Protein AF-A0A917ZXN6-F1 (afdb_monomer_lite)

Sequence (590 aa):
MTPKCTGSELPELWRAVEDRAVSWLAAHHGRFDPDAADETGVLFARKALVEVALLVGLRARLDPAPFDPHYQQLFDRMAAVASRASYRELVGRDERALLLYAGTHAALRLCGHADREFQHLLEQSVAGRYAACFERIPYRQLDLLHTLELAGVEHDMPGVEDVLPFTLLCADPSVLKLGDRDIYAITHTLFYATDFGLRLPRWPIGFDLSRATELLEALCLLCRRRGNADLVAELICSLLCLGIRDSAEAERAWAFLADVQEPDGRVAGPDGIVHPGLEGSGEDHRSWATAYHTTIVAALAALLARSRAVIRRPRPEPPAALDRAELESALCRATVWLVESAAVCPLDEAIPSVAAAVRGARAVGEPELAHPAVTSLVGRVGAASEQALWGSHGADVVFECAHGVTASGLSCPSLDRFLTDTADALAGVTVVPAAAAAGVGHLMRLGRLAPHTADSLLASADPAELRARSRPSAVVARDLAQYAGDEPSRIDSDDPGWYPVAERLAAALPDACRNYRLEEVAVLLGGLALLGWADHRVTRDGLEFLLRQQSPAGSFGFTARDDPQERASAQRRWTQSCVVALSHLVTVTG

InterPro domains:
  IPR008930 Terpenoid cyclases/protein prenyltransferase alpha-alpha toroid [SSF48239] (224-559)
  IPR054190 Domain of unknown function DUF6895 [PF21836] (19-302)

pLDDT: mean 93.62, std 8.25, range [36.66, 98.88]

Foldseek 3Di:
DQDQQDPVCVLVLLVVLQVLLLLLCLVVLVQLQLVPDDPVCNVVSLVLLLLLLLLLLVLVQQDVDDDDPSSVSNVVSLVVNLPDPVLLVCLQVPLVCVLSLLSSQLSCVSNVNHDPSSLVSSLVSQVVCPNVVDDDQLLVVLSVQLSCVSSVHDHPHDDLVVRLCRQPLVVLDALLPDDPVNLVSLLSNLCSQLVLQLHDHPRDPPDDLQSSLLSLLLNLLLCVVQVALQSNLSSLSSCLSSQHDPDPSNSVSSSSQSVQQDPSSWRFGHPPPQPVPCVVPDPVVSRCSRTSNSSSSSSSSSSSNPGPSRHHDYNDDHPDFDDLVLLLVLLLLLLLLLLVLLLPDDLLLNLLSLLLSCLSCVLSPRNVSSQSSLVSNLVVLVVDDDDVRLVVDDLSSLLSSVVSCVVNVHDRVNSVVNLLVVQVVLQPDQEDELLCLLSLVSSVVVVSHPPVSSVRHNVRHDCVVLLDPPDQLLVSLNSLCSNCPLNLVVAPLPPPSCVVSLSRLLNCQSVCLVVVVLLSLLSSLLSNLSSVNSRRSSSVSSVVSFSVQADPSSFGHDDPDPDPVVVSSVSSSSSSSNSSSSSSSSSSVD

Secondary structure (DSSP, 8-state):
------TTTHHHHHHHHHHHHHHHHHHTGGGG-GGGS-TTTHHHHHHHHHHHHHHHHHHHHH--SPPPHHHHHHHHHHHHHHT-HHHHHHHHH-GGGHHHHHHHHHHHHHTT---HHHHHHHHHHHHT-GGGGS---HHHHHHHHHHHHHHT----SPPHHHHGGGSTGGG---TTT--HHHHHHHHHHHHHHTTTTTS---PPTT--HHHHHHHHHHHHHHHHHTT-HHHHHHHHHHHHHTT----HHHHHHHHHHHHHB-TTS-BPPPTT---TT-TT--HHHHHHHTTHHHHHHHHHHHHHHH-SSS---PPPPPPPPP-HHHHHHHHHHHHHHHHHHHHHS-HHHHHHHHHHHHHHHHHTT-GGGGHHHHHHHHHHHTTS--STTGGGS-HHHHHHHHHHHHHTT---HHHHHHHHHHHHHHTT-S---GGGHHHHHHHHHTTSS-HHHHHHHHHH--THHHH-TTS-HHHHHHHHHHHHTT-GGGS-TT-TTTHHHHHHHHHHHHHHHHTT-HHHHHHHHHHHHHTT-TTSHHHHHHHHHHHTTB-TTS-B-----SSHHHHHHHHHHHHHHHHHHHHHHHHH--

Structure (mmCIF, N/CA/C/O backbone):
data_AF-A0A917ZXN6-F1
#
_entry.id   AF-A0A917ZXN6-F1
#
loop_
_atom_site.group_PDB
_atom_site.id
_atom_site.type_symbol
_atom_site.label_atom_id
_atom_site.label_alt_id
_atom_site.label_comp_id
_atom_site.label_asym_id
_atom_site.label_entity_id
_atom_site.label_seq_id
_atom_site.pdbx_PDB_ins_code
_atom_site.Cartn_x
_atom_site.Cartn_y
_atom_site.Cartn_z
_atom_site.occupancy
_atom_site.B_iso_or_equiv
_atom_site.auth_seq_id
_atom_site.auth_comp_id
_atom_site.auth_asym_id
_atom_site.auth_atom_id
_atom_site.pdbx_PDB_model_num
ATOM 1 N N . MET A 1 1 ? -13.325 -15.684 -7.336 1.00 36.66 1 MET A N 1
ATOM 2 C CA . MET A 1 1 ? -12.310 -16.730 -7.124 1.00 36.66 1 MET A CA 1
ATOM 3 C C . MET A 1 1 ? -11.325 -16.618 -8.261 1.00 36.66 1 MET A C 1
ATOM 5 O O . MET A 1 1 ? -11.710 -16.900 -9.384 1.00 36.66 1 MET A O 1
ATOM 9 N N . THR A 1 2 ? -10.116 -16.133 -8.006 1.00 40.81 2 THR A N 1
ATOM 10 C CA . THR A 1 2 ? -9.016 -16.285 -8.962 1.00 40.81 2 THR A CA 1
ATOM 11 C C . THR A 1 2 ? -8.446 -17.685 -8.722 1.00 40.81 2 THR A C 1
ATOM 13 O O . THR A 1 2 ? -8.095 -17.978 -7.576 1.00 40.81 2 THR A O 1
ATOM 16 N N . PRO A 1 3 ? -8.450 -18.593 -9.711 1.00 46.50 3 PRO A N 1
ATOM 17 C CA . PRO A 1 3 ? -7.843 -19.908 -9.539 1.00 46.50 3 PRO A CA 1
ATOM 18 C C . PRO A 1 3 ? -6.365 -19.728 -9.170 1.00 46.50 3 PRO A C 1
ATOM 20 O O . PRO A 1 3 ? -5.684 -18.881 -9.746 1.00 46.50 3 PRO A O 1
ATOM 23 N N . LYS A 1 4 ? -5.873 -20.483 -8.179 1.00 50.50 4 LYS A N 1
ATOM 24 C CA . LYS A 1 4 ? -4.430 -20.570 -7.931 1.00 50.50 4 LYS A CA 1
ATOM 25 C C . LYS A 1 4 ? -3.815 -21.195 -9.181 1.00 50.50 4 LYS A C 1
ATOM 27 O O . LYS A 1 4 ? -4.093 -22.364 -9.440 1.00 50.50 4 LYS A O 1
ATOM 32 N N . CYS A 1 5 ? -3.022 -20.434 -9.935 1.00 53.28 5 CYS A N 1
ATOM 33 C CA . CYS A 1 5 ? -2.187 -21.017 -10.977 1.00 53.28 5 CYS A CA 1
ATOM 34 C C . CYS A 1 5 ? -1.292 -22.058 -10.306 1.00 53.28 5 CYS A C 1
ATOM 36 O O . CYS A 1 5 ? -0.569 -21.757 -9.355 1.00 53.28 5 CYS A O 1
ATOM 38 N N . THR A 1 6 ? -1.379 -23.302 -10.750 1.00 56.84 6 THR A N 1
ATOM 39 C CA . THR A 1 6 ? -0.472 -24.350 -10.287 1.00 56.84 6 THR A CA 1
ATOM 40 C C . THR A 1 6 ? 0.948 -24.015 -10.759 1.00 56.84 6 THR A C 1
ATOM 42 O O . THR A 1 6 ? 1.130 -23.352 -11.779 1.00 56.84 6 THR A O 1
ATOM 45 N N . GLY A 1 7 ? 1.989 -24.447 -10.036 1.00 61.59 7 GLY A N 1
ATOM 46 C CA . GLY A 1 7 ? 3.380 -24.071 -10.349 1.00 61.59 7 GLY A CA 1
ATOM 47 C C . GLY A 1 7 ? 3.852 -24.417 -11.775 1.00 61.59 7 GLY A C 1
ATOM 48 O O . GLY A 1 7 ? 4.840 -23.855 -12.242 1.00 61.59 7 GLY A O 1
ATOM 49 N N . SER A 1 8 ? 3.145 -25.303 -12.486 1.00 68.56 8 SER A N 1
ATOM 50 C CA . SER A 1 8 ? 3.367 -25.613 -13.904 1.00 68.56 8 SER A CA 1
ATOM 51 C C . SER A 1 8 ? 2.747 -24.612 -14.887 1.00 68.56 8 SER A C 1
ATOM 53 O O . SER A 1 8 ? 3.231 -24.519 -16.008 1.00 68.56 8 SER A O 1
ATOM 55 N N . GLU A 1 9 ? 1.720 -23.854 -14.492 1.00 79.06 9 GLU A N 1
ATOM 56 C CA . GLU A 1 9 ? 0.994 -22.910 -15.363 1.00 79.06 9 GLU A CA 1
ATOM 57 C C . GLU A 1 9 ? 1.672 -21.531 -15.428 1.00 79.06 9 GLU A C 1
ATOM 59 O O . GLU A 1 9 ? 1.557 -20.821 -16.426 1.00 79.06 9 GLU A O 1
ATOM 64 N N . LEU A 1 10 ? 2.434 -21.148 -14.395 1.00 82.62 10 LEU A N 1
ATOM 65 C CA . LEU A 1 10 ? 3.112 -19.845 -14.342 1.00 82.62 10 LEU A CA 1
ATOM 66 C C . LEU A 1 10 ? 4.116 -19.619 -15.492 1.00 82.62 10 LEU A C 1
ATOM 68 O O . LEU A 1 10 ? 4.070 -18.552 -16.105 1.00 82.62 10 LEU A O 1
ATOM 72 N N . PRO A 1 11 ? 4.992 -20.579 -15.859 1.00 87.81 11 PRO A N 1
ATOM 73 C CA . PRO A 1 11 ? 5.899 -20.393 -16.992 1.00 87.81 11 PRO A CA 1
ATOM 74 C C . PRO A 1 11 ? 5.188 -20.202 -18.337 1.00 87.81 11 PRO A C 1
ATOM 76 O O . PRO A 1 11 ? 5.714 -19.501 -19.202 1.00 87.81 11 PRO A O 1
ATOM 79 N N . GLU A 1 12 ? 4.024 -20.829 -18.527 1.00 90.12 12 GLU A N 1
ATOM 80 C CA . GLU A 1 12 ? 3.205 -20.660 -19.733 1.00 90.12 12 GLU A CA 1
ATOM 81 C C . GLU A 1 12 ? 2.537 -19.282 -19.747 1.00 90.12 12 GLU A C 1
ATOM 83 O O . GLU A 1 12 ? 2.554 -18.602 -20.772 1.00 90.12 12 GLU A O 1
ATOM 88 N N . LEU A 1 13 ? 2.047 -18.830 -18.588 1.00 93.62 13 LEU A N 1
ATOM 89 C CA . LEU A 1 13 ? 1.462 -17.504 -18.409 1.00 93.62 13 LEU A CA 1
ATOM 90 C C . LEU A 1 13 ? 2.448 -16.384 -18.768 1.00 93.62 13 LEU A C 1
ATOM 92 O O . LEU A 1 13 ? 2.098 -15.488 -19.531 1.00 93.62 13 LEU A O 1
ATOM 96 N N . TRP A 1 14 ? 3.684 -16.441 -18.256 1.00 93.88 14 TRP A N 1
ATOM 97 C CA . TRP A 1 14 ? 4.694 -15.409 -18.526 1.00 93.88 14 TRP A CA 1
ATOM 98 C C . TRP A 1 14 ? 5.014 -15.316 -20.016 1.00 93.88 14 TRP A C 1
ATOM 100 O O . TRP A 1 14 ? 5.036 -14.222 -20.570 1.00 93.88 14 TRP A O 1
ATOM 110 N N . ARG A 1 15 ? 5.202 -16.466 -20.677 1.00 94.69 15 ARG A N 1
ATOM 111 C CA . ARG A 1 15 ? 5.460 -16.516 -22.123 1.00 94.69 15 ARG A CA 1
ATOM 112 C C . ARG A 1 15 ? 4.299 -15.937 -22.919 1.00 94.69 15 ARG A C 1
ATOM 114 O O . ARG A 1 15 ? 4.527 -15.123 -23.799 1.00 94.69 15 ARG A O 1
ATOM 121 N N . ALA A 1 16 ? 3.061 -16.292 -22.573 1.00 96.38 16 ALA A N 1
ATOM 122 C CA . ALA A 1 16 ? 1.887 -15.751 -23.249 1.00 96.38 16 ALA A CA 1
ATOM 123 C C . ALA A 1 16 ? 1.776 -14.223 -23.099 1.00 96.38 16 ALA A C 1
ATOM 125 O O . ALA A 1 16 ? 1.405 -13.543 -24.056 1.00 96.38 16 ALA A O 1
ATOM 126 N N . VAL A 1 17 ? 2.110 -13.678 -21.922 1.00 97.50 17 VAL A N 1
ATOM 127 C CA . VAL A 1 17 ? 2.147 -12.224 -21.702 1.00 97.50 17 VAL A CA 1
ATOM 128 C C . VAL A 1 17 ? 3.228 -11.565 -22.561 1.00 97.50 17 VAL A C 1
ATOM 130 O O . VAL A 1 17 ? 2.926 -10.582 -23.241 1.00 97.50 17 VAL A O 1
ATOM 133 N N . GLU A 1 18 ? 4.446 -12.118 -22.574 1.00 97.69 18 GLU A N 1
ATOM 134 C CA . GLU A 1 18 ? 5.569 -11.624 -23.386 1.00 97.69 18 GLU A CA 1
ATOM 135 C C . GLU A 1 18 ? 5.249 -11.646 -24.878 1.00 97.69 18 GLU A C 1
ATOM 137 O O . GLU A 1 18 ? 5.308 -10.602 -25.521 1.00 97.69 18 GLU A O 1
ATOM 142 N N . ASP A 1 19 ? 4.868 -12.806 -25.416 1.00 97.88 19 ASP A N 1
ATOM 143 C CA . ASP A 1 19 ? 4.670 -13.014 -26.852 1.00 97.88 19 ASP A CA 1
ATOM 144 C C . ASP A 1 19 ? 3.635 -12.028 -27.408 1.00 97.88 19 ASP A C 1
ATOM 146 O O . ASP A 1 19 ? 3.849 -11.390 -28.442 1.00 97.88 19 ASP A O 1
ATOM 150 N N . ARG A 1 20 ? 2.523 -11.843 -26.685 1.00 98.38 20 ARG A N 1
ATOM 151 C CA . ARG A 1 20 ? 1.475 -10.896 -27.076 1.00 98.38 20 ARG A CA 1
ATOM 152 C C . ARG A 1 20 ? 1.939 -9.445 -26.954 1.00 98.38 20 ARG A C 1
ATOM 154 O O . ARG A 1 20 ? 1.734 -8.673 -27.889 1.00 98.38 20 ARG A O 1
ATOM 161 N N . ALA A 1 21 ? 2.605 -9.080 -25.858 1.00 98.56 21 ALA A N 1
ATOM 162 C CA . ALA A 1 21 ? 3.105 -7.721 -25.655 1.00 98.56 21 ALA A CA 1
ATOM 163 C C . ALA A 1 21 ? 4.144 -7.331 -26.721 1.00 98.56 21 ALA A C 1
ATOM 165 O O . ALA A 1 21 ? 4.052 -6.265 -27.331 1.00 98.56 21 ALA A O 1
ATOM 166 N N . VAL A 1 22 ? 5.103 -8.212 -27.009 1.00 98.62 22 VAL A N 1
ATOM 167 C CA . VAL A 1 22 ? 6.147 -7.981 -28.016 1.00 98.62 22 VAL A CA 1
ATOM 168 C C . VAL A 1 22 ? 5.554 -7.958 -29.425 1.00 98.62 22 VAL A C 1
ATOM 170 O O . VAL A 1 22 ? 5.925 -7.092 -30.219 1.00 98.62 22 VAL A O 1
ATOM 173 N N . SER A 1 23 ? 4.585 -8.828 -29.729 1.00 98.56 23 SER A N 1
ATOM 174 C CA . SER A 1 23 ? 3.834 -8.778 -30.990 1.00 98.56 23 SER A CA 1
ATOM 175 C C . SER A 1 23 ? 3.132 -7.429 -31.178 1.00 98.56 23 SER A C 1
ATOM 177 O O . SER A 1 23 ? 3.245 -6.819 -32.245 1.00 98.56 23 SER A O 1
ATOM 179 N N . TRP A 1 24 ? 2.465 -6.914 -30.139 1.00 98.44 24 TRP A N 1
ATOM 180 C CA . TRP A 1 24 ? 1.824 -5.598 -30.181 1.00 98.44 24 TRP A CA 1
ATOM 181 C C . TRP A 1 24 ? 2.836 -4.471 -30.425 1.00 98.44 24 TRP A C 1
ATOM 183 O O . TRP A 1 24 ? 2.624 -3.621 -31.295 1.00 98.44 24 TRP A O 1
ATOM 193 N N . LEU A 1 25 ? 3.968 -4.481 -29.713 1.00 98.50 25 LEU A N 1
ATOM 194 C CA . LEU A 1 25 ? 5.036 -3.489 -29.884 1.00 98.50 25 LEU A CA 1
ATOM 195 C C . LEU A 1 25 ? 5.607 -3.523 -31.306 1.00 98.50 25 LEU A C 1
ATOM 197 O O . LEU A 1 25 ? 5.798 -2.473 -31.923 1.00 98.50 25 LEU A O 1
ATOM 201 N N . ALA A 1 26 ? 5.834 -4.719 -31.851 1.00 98.44 26 ALA A N 1
ATOM 202 C CA . ALA A 1 26 ? 6.328 -4.916 -33.209 1.00 98.44 26 ALA A CA 1
ATOM 203 C C . ALA A 1 26 ? 5.319 -4.424 -34.264 1.00 98.44 26 ALA A C 1
ATOM 205 O O . ALA A 1 26 ? 5.695 -3.720 -35.205 1.00 98.44 26 ALA A O 1
ATOM 206 N N . ALA A 1 27 ? 4.020 -4.672 -34.070 1.00 97.94 27 ALA A N 1
ATOM 207 C CA . ALA A 1 27 ? 2.969 -4.131 -34.937 1.00 97.94 27 ALA A CA 1
ATOM 208 C C . ALA A 1 27 ? 2.960 -2.589 -34.958 1.00 97.94 27 ALA A C 1
ATOM 210 O O . ALA A 1 27 ? 2.703 -1.980 -35.997 1.00 97.94 27 ALA A O 1
ATOM 211 N N . HIS A 1 28 ? 3.333 -1.954 -33.844 1.00 97.06 28 HIS A N 1
ATOM 212 C CA . HIS A 1 28 ? 3.396 -0.499 -33.696 1.00 97.06 28 HIS A CA 1
ATOM 213 C C . HIS A 1 28 ? 4.803 0.088 -33.873 1.00 97.06 28 HIS A C 1
ATOM 215 O O . HIS A 1 28 ? 5.001 1.276 -33.616 1.00 97.06 28 HIS A O 1
ATOM 221 N N . HIS A 1 29 ? 5.777 -0.695 -34.354 1.00 96.62 29 HIS A N 1
ATOM 222 C CA . HIS A 1 29 ? 7.191 -0.308 -34.359 1.00 96.62 29 HIS A CA 1
ATOM 223 C C . HIS A 1 29 ? 7.475 1.046 -35.048 1.00 96.62 29 HIS A C 1
ATOM 225 O O . HIS A 1 29 ? 8.377 1.777 -34.648 1.00 96.62 29 HIS A O 1
ATOM 231 N N . GLY A 1 30 ? 6.687 1.419 -36.065 1.00 95.50 30 GLY A N 1
ATOM 232 C CA . GLY A 1 30 ? 6.816 2.705 -36.760 1.00 95.50 30 GLY A CA 1
ATOM 233 C C . GLY A 1 30 ? 6.564 3.936 -35.877 1.00 95.50 30 GLY A C 1
ATOM 234 O O . GLY A 1 30 ? 7.040 5.016 -36.205 1.00 95.50 30 GLY A O 1
ATOM 235 N N . ARG A 1 31 ? 5.862 3.786 -34.745 1.00 94.25 31 ARG A N 1
ATOM 236 C CA . ARG A 1 31 ? 5.584 4.871 -33.786 1.00 94.25 31 ARG A CA 1
ATOM 237 C C . ARG A 1 31 ? 6.786 5.228 -32.903 1.00 94.25 31 ARG A C 1
ATOM 239 O O . ARG A 1 31 ? 6.782 6.290 -32.292 1.00 94.25 31 ARG A O 1
ATOM 246 N N . PHE A 1 32 ? 7.814 4.378 -32.860 1.00 95.50 32 PHE A N 1
ATOM 247 C CA . PHE A 1 32 ? 9.067 4.650 -32.145 1.00 95.50 32 PHE A CA 1
ATOM 248 C C . PHE A 1 32 ? 10.072 5.453 -32.981 1.00 95.50 32 PHE A C 1
ATOM 250 O O . PHE A 1 32 ? 11.202 5.650 -32.551 1.00 95.50 32 PHE A O 1
ATOM 257 N N . ASP A 1 33 ? 9.703 5.893 -34.186 1.00 95.81 33 ASP A N 1
ATOM 258 C CA . ASP A 1 33 ? 10.557 6.718 -35.036 1.00 95.81 33 ASP A CA 1
ATOM 259 C C . ASP A 1 33 ? 10.337 8.212 -34.727 1.00 95.81 33 ASP A C 1
ATOM 261 O O . ASP A 1 33 ? 9.261 8.734 -35.029 1.00 95.81 33 ASP A O 1
ATOM 265 N N . PRO A 1 34 ? 11.321 8.931 -34.148 1.00 93.62 34 PRO A N 1
ATOM 266 C CA . PRO A 1 34 ? 11.147 10.339 -33.804 1.00 93.62 34 PRO A CA 1
ATOM 267 C C . PRO A 1 34 ? 10.897 11.252 -35.008 1.00 93.62 34 PRO A C 1
ATOM 269 O O . PRO A 1 34 ? 10.269 12.290 -34.833 1.00 93.62 34 PRO A O 1
ATOM 272 N N . ASP A 1 35 ? 11.344 10.871 -36.211 1.00 92.88 35 ASP A N 1
ATOM 273 C CA . ASP A 1 35 ? 11.123 11.660 -37.434 1.00 92.88 35 ASP A CA 1
ATOM 274 C C . ASP A 1 35 ? 9.701 11.468 -37.996 1.00 92.88 35 ASP A C 1
ATOM 276 O O . ASP A 1 35 ? 9.260 12.231 -38.853 1.00 92.88 35 ASP A O 1
ATOM 280 N N . ALA A 1 36 ? 8.976 10.447 -37.523 1.00 89.69 36 ALA A N 1
ATOM 281 C CA . ALA A 1 36 ? 7.571 10.218 -37.858 1.00 89.69 36 ALA A CA 1
ATOM 282 C C . ALA A 1 36 ? 6.604 10.911 -36.880 1.00 89.69 36 ALA A C 1
ATOM 284 O O . ALA A 1 36 ? 5.391 10.894 -37.105 1.00 89.69 36 ALA A O 1
ATOM 285 N N . ALA A 1 37 ? 7.120 11.481 -35.788 1.00 87.62 37 ALA A N 1
ATOM 286 C CA . ALA A 1 37 ? 6.331 12.232 -34.823 1.00 87.62 37 ALA A CA 1
ATOM 287 C C . ALA A 1 37 ? 6.123 13.682 -35.286 1.00 87.62 37 ALA A C 1
ATOM 289 O O . ALA A 1 37 ? 6.954 14.252 -35.993 1.00 87.62 37 ALA A O 1
ATOM 290 N N . ASP A 1 38 ? 5.017 14.294 -34.859 1.00 84.44 38 ASP A N 1
ATOM 291 C CA . ASP A 1 38 ? 4.857 15.743 -34.980 1.00 84.44 38 ASP A CA 1
ATOM 292 C C . ASP A 1 38 ? 5.853 16.488 -34.070 1.00 84.44 38 ASP A C 1
ATOM 294 O O . ASP A 1 38 ? 6.453 15.898 -33.168 1.00 84.44 38 ASP A O 1
ATOM 298 N N . GLU A 1 39 ? 6.030 17.795 -34.295 1.00 80.44 39 GLU A N 1
ATOM 299 C CA . GLU A 1 39 ? 6.998 18.621 -33.552 1.00 80.44 39 GLU A CA 1
ATOM 300 C C . GLU A 1 39 ? 6.812 18.529 -32.028 1.00 80.44 39 GLU A C 1
ATOM 302 O O . GLU A 1 39 ? 7.788 18.520 -31.275 1.00 80.44 39 GLU A O 1
ATOM 307 N N . THR A 1 40 ? 5.566 18.410 -31.566 1.00 78.88 40 THR A N 1
ATOM 308 C CA . THR A 1 40 ? 5.217 18.290 -30.146 1.00 78.88 40 THR A CA 1
ATOM 309 C C . THR A 1 40 ? 5.480 16.897 -29.566 1.00 78.88 40 THR A C 1
ATOM 311 O O . THR A 1 40 ? 5.721 16.763 -28.366 1.00 78.88 40 THR A O 1
ATOM 314 N N . GLY A 1 41 ? 5.483 15.863 -30.405 1.00 82.50 41 GLY A N 1
ATOM 315 C CA . GLY A 1 41 ? 5.633 14.458 -30.049 1.00 82.50 41 GLY A CA 1
ATOM 316 C C . GLY A 1 41 ? 7.058 13.921 -30.167 1.00 82.50 41 GLY A C 1
ATOM 317 O O . GLY A 1 41 ? 7.315 12.811 -29.703 1.00 82.50 41 GLY A O 1
ATOM 318 N N . VAL A 1 42 ? 8.008 14.676 -30.731 1.00 87.00 42 VAL A N 1
ATOM 319 C CA . VAL A 1 42 ? 9.388 14.195 -30.955 1.00 87.00 42 VAL A CA 1
ATOM 320 C C . VAL A 1 42 ? 10.061 13.721 -29.662 1.00 87.00 42 VAL A C 1
ATOM 322 O O . VAL A 1 42 ? 10.633 12.632 -29.628 1.00 87.00 42 VAL A O 1
ATOM 325 N N . LEU A 1 43 ? 9.999 14.503 -28.576 1.00 85.81 43 LEU A N 1
ATOM 326 C CA . LEU A 1 43 ? 10.609 14.108 -27.294 1.00 85.81 43 LEU A CA 1
ATOM 327 C C . LEU A 1 43 ? 9.960 12.848 -26.713 1.00 85.81 43 LEU A C 1
ATOM 329 O O . LEU A 1 43 ? 10.647 11.998 -26.147 1.00 85.81 43 LEU A O 1
ATOM 333 N N . PHE A 1 44 ? 8.647 12.713 -26.888 1.00 88.38 44 PHE A N 1
ATOM 334 C CA . PHE A 1 44 ? 7.907 11.534 -26.465 1.00 88.38 44 PHE A CA 1
ATOM 335 C C . PHE A 1 44 ? 8.306 10.296 -27.276 1.00 88.38 44 PHE A C 1
ATOM 337 O O . PHE A 1 44 ? 8.624 9.265 -26.691 1.00 88.38 44 PHE A O 1
ATOM 344 N N . ALA A 1 45 ? 8.402 10.411 -28.602 1.00 91.62 45 ALA A N 1
ATOM 345 C CA . ALA A 1 45 ? 8.872 9.334 -29.468 1.00 91.62 45 ALA A CA 1
ATOM 346 C C . ALA A 1 45 ? 10.327 8.935 -29.164 1.00 91.62 45 ALA A C 1
ATOM 348 O O . ALA A 1 45 ? 10.644 7.750 -29.163 1.00 91.62 45 ALA A O 1
ATOM 349 N N . ARG A 1 46 ? 11.207 9.891 -28.823 1.00 93.19 46 ARG A N 1
ATOM 350 C CA . ARG A 1 46 ? 12.580 9.596 -28.362 1.00 93.19 46 ARG A CA 1
ATOM 351 C C . ARG A 1 46 ? 12.592 8.813 -27.052 1.00 93.19 46 ARG A C 1
ATOM 353 O O . ARG A 1 46 ? 13.373 7.875 -26.922 1.00 93.19 46 ARG A O 1
ATOM 360 N N . LYS A 1 47 ? 11.730 9.182 -26.099 1.00 94.00 47 LYS A N 1
ATOM 361 C CA . LYS A 1 47 ? 11.553 8.429 -24.852 1.00 94.00 47 LYS A CA 1
ATOM 362 C C . LYS A 1 47 ? 11.060 7.005 -25.144 1.00 94.00 47 LYS A C 1
ATOM 364 O O . LYS A 1 47 ? 11.660 6.044 -24.681 1.00 94.00 47 LYS A O 1
ATOM 369 N N . ALA A 1 48 ? 10.024 6.868 -25.967 1.00 95.50 48 ALA A N 1
ATOM 370 C CA . ALA A 1 48 ? 9.481 5.567 -26.337 1.00 95.50 48 ALA A CA 1
ATOM 371 C C . ALA A 1 48 ? 10.520 4.688 -27.061 1.00 95.50 48 ALA A C 1
ATOM 373 O O . ALA A 1 48 ? 10.615 3.491 -26.793 1.00 95.50 48 ALA A O 1
ATOM 374 N N . LEU A 1 49 ? 11.340 5.288 -27.933 1.00 97.44 49 LEU A N 1
ATOM 375 C CA . LEU A 1 49 ? 12.434 4.608 -28.623 1.00 97.44 49 LEU A CA 1
ATOM 376 C C . LEU A 1 49 ? 13.477 4.049 -27.650 1.00 97.44 49 LEU A C 1
ATOM 378 O O . LEU A 1 49 ? 13.871 2.896 -27.798 1.00 97.44 49 LEU A O 1
ATOM 382 N N . VAL A 1 50 ? 13.937 4.836 -26.669 1.00 97.56 50 VAL A N 1
ATOM 383 C CA . VAL A 1 50 ? 14.969 4.353 -25.736 1.00 97.56 50 VAL A CA 1
ATOM 384 C C . VAL A 1 50 ? 14.441 3.248 -24.815 1.00 97.56 50 VAL A C 1
ATOM 386 O O . VAL A 1 50 ? 15.176 2.323 -24.481 1.00 97.56 50 VAL A O 1
ATOM 389 N N . GLU A 1 51 ? 13.159 3.282 -24.452 1.00 97.94 51 GLU A N 1
ATOM 390 C CA . GLU A 1 51 ? 12.544 2.233 -23.630 1.00 97.94 51 GLU A CA 1
ATOM 391 C C . GLU A 1 51 ? 12.404 0.911 -24.398 1.00 97.94 51 GLU A C 1
ATOM 393 O O . GLU A 1 51 ? 12.762 -0.147 -23.874 1.00 97.94 51 GLU A O 1
ATOM 398 N N . VAL A 1 52 ? 11.967 0.951 -25.665 1.00 98.44 52 VAL A N 1
ATOM 399 C CA . VAL A 1 52 ? 11.920 -0.267 -26.493 1.00 98.44 52 VAL A CA 1
ATOM 400 C C . VAL A 1 52 ? 13.326 -0.760 -26.847 1.00 98.44 52 VAL A C 1
ATOM 402 O O . VAL A 1 52 ? 13.566 -1.967 -26.876 1.00 98.44 52 VAL A O 1
ATOM 405 N N . ALA A 1 53 ? 14.283 0.153 -27.041 1.00 98.44 53 ALA A N 1
ATOM 406 C CA . ALA A 1 53 ? 15.691 -0.176 -27.223 1.00 98.44 53 ALA A CA 1
ATOM 407 C C . ALA A 1 53 ? 16.237 -0.947 -26.015 1.00 98.44 53 ALA A C 1
ATOM 409 O O . ALA A 1 53 ? 16.853 -2.000 -26.181 1.00 98.44 53 ALA A O 1
ATOM 410 N N . LEU A 1 54 ? 15.962 -0.472 -24.797 1.00 98.31 54 LEU A N 1
ATOM 411 C CA . LEU A 1 54 ? 16.374 -1.145 -23.569 1.00 98.31 54 LEU A CA 1
ATOM 412 C C . LEU A 1 54 ? 15.780 -2.556 -23.467 1.00 98.31 54 LEU A C 1
ATOM 414 O O . LEU A 1 54 ? 16.518 -3.494 -23.16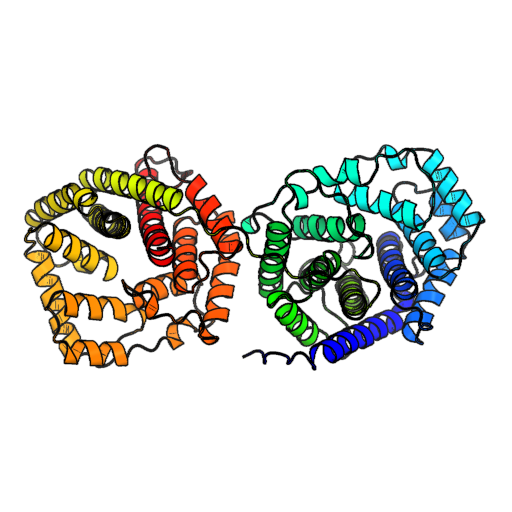9 1.00 98.31 54 LEU A O 1
ATOM 418 N N . LEU A 1 55 ? 14.491 -2.735 -23.782 1.00 98.69 55 LEU A N 1
ATOM 419 C CA . LEU A 1 55 ? 13.857 -4.059 -23.835 1.00 98.69 55 LEU A CA 1
ATOM 420 C C . LEU A 1 55 ? 14.572 -5.001 -24.822 1.00 98.69 55 LEU A C 1
ATOM 422 O O . LEU A 1 55 ? 14.873 -6.142 -24.470 1.00 98.69 55 LEU A O 1
ATOM 426 N N . VAL A 1 56 ? 14.885 -4.532 -26.034 1.00 98.69 56 VAL A N 1
ATOM 427 C CA . VAL A 1 56 ? 15.605 -5.314 -27.060 1.00 98.69 56 VAL A CA 1
ATOM 428 C C . VAL A 1 56 ? 17.031 -5.660 -26.607 1.00 98.69 56 VAL A C 1
ATOM 430 O O . VAL A 1 56 ? 17.453 -6.814 -26.704 1.00 98.69 56 VAL A O 1
ATOM 433 N N . GLY A 1 57 ? 17.770 -4.689 -26.063 1.00 98.44 57 GLY A N 1
ATOM 434 C CA . GLY A 1 57 ? 19.126 -4.899 -25.552 1.00 98.44 57 GLY A CA 1
ATOM 435 C C . GLY A 1 57 ? 19.164 -5.889 -24.386 1.00 98.44 57 GLY A C 1
ATOM 436 O O . GLY A 1 57 ? 19.996 -6.798 -24.358 1.00 98.44 57 GLY A O 1
ATOM 437 N N . LEU A 1 58 ? 18.219 -5.775 -23.450 1.00 98.25 58 LEU A N 1
ATOM 438 C CA . LEU A 1 58 ? 18.067 -6.734 -22.358 1.00 98.25 58 LEU A CA 1
ATOM 439 C C . LEU A 1 58 ? 17.648 -8.112 -22.872 1.00 98.25 58 LEU A C 1
ATOM 441 O O . LEU A 1 58 ? 18.169 -9.106 -22.375 1.00 98.25 58 LEU A O 1
ATOM 445 N N . ARG A 1 59 ? 16.796 -8.210 -23.902 1.00 98.19 59 ARG A N 1
ATOM 446 C CA . ARG A 1 59 ? 16.454 -9.494 -24.538 1.00 98.19 59 ARG A CA 1
ATOM 447 C C . ARG A 1 59 ? 17.680 -10.206 -25.103 1.00 98.19 59 ARG A C 1
ATOM 449 O O . ARG A 1 59 ? 17.788 -11.416 -24.904 1.00 98.19 59 ARG A O 1
ATOM 456 N N . ALA A 1 60 ? 18.596 -9.491 -25.759 1.00 97.75 60 ALA A N 1
ATOM 457 C CA . ALA A 1 60 ? 19.851 -10.069 -26.255 1.00 97.75 60 ALA A CA 1
ATOM 458 C C . ALA A 1 60 ? 20.745 -10.576 -25.115 1.00 97.75 60 ALA A C 1
ATOM 460 O O . ALA A 1 60 ? 21.390 -11.618 -25.220 1.00 97.75 60 ALA A O 1
ATOM 461 N N . ARG A 1 61 ? 20.772 -9.835 -24.005 1.00 96.62 61 ARG A N 1
ATOM 462 C CA . ARG A 1 61 ? 21.622 -10.133 -22.850 1.00 96.62 61 ARG A CA 1
ATOM 463 C C . ARG A 1 61 ? 21.075 -11.258 -21.963 1.00 96.62 61 ARG A C 1
ATOM 465 O O . ARG A 1 61 ? 21.850 -12.039 -21.416 1.00 96.62 61 ARG A O 1
ATOM 472 N N . LEU A 1 62 ? 19.757 -11.324 -21.784 1.00 97.00 62 LEU A N 1
ATOM 473 C CA . LEU A 1 62 ? 19.073 -12.237 -20.860 1.00 97.00 62 LEU A CA 1
ATOM 474 C C . LEU A 1 62 ? 18.770 -13.609 -21.458 1.00 97.00 62 LEU A C 1
ATOM 476 O O . LEU A 1 62 ? 18.533 -14.558 -20.701 1.00 97.00 62 LEU A O 1
ATOM 480 N N . ASP A 1 63 ? 18.749 -13.707 -22.784 1.00 95.75 63 ASP A N 1
ATOM 481 C CA . ASP A 1 63 ? 18.478 -14.936 -23.513 1.00 95.75 63 ASP A CA 1
ATOM 482 C C . ASP A 1 63 ? 19.360 -15.002 -24.777 1.00 95.75 63 ASP A C 1
ATOM 484 O O . ASP A 1 63 ? 19.181 -14.198 -25.692 1.00 95.75 63 ASP A O 1
ATOM 488 N N . PRO A 1 64 ? 20.307 -15.957 -24.850 1.00 92.44 64 PRO A N 1
ATOM 489 C CA . PRO A 1 64 ? 21.239 -16.065 -25.968 1.00 92.44 64 PRO A CA 1
ATOM 490 C C . PRO A 1 64 ? 20.590 -16.589 -27.258 1.00 92.44 64 PRO A C 1
ATOM 492 O O . PRO A 1 64 ? 21.262 -16.650 -28.288 1.00 92.44 64 PRO A O 1
ATOM 495 N N . ALA A 1 65 ? 19.325 -17.025 -27.224 1.00 95.50 65 ALA A N 1
ATOM 496 C CA . ALA A 1 65 ? 18.624 -17.436 -28.431 1.00 95.50 65 ALA A CA 1
ATOM 497 C C . ALA A 1 65 ? 18.482 -16.252 -29.408 1.00 95.50 65 ALA A C 1
ATOM 499 O O . ALA A 1 65 ? 18.216 -15.132 -28.950 1.00 95.50 65 ALA A O 1
ATOM 500 N N . PRO A 1 66 ? 18.587 -16.496 -30.733 1.00 96.44 66 PRO A N 1
ATOM 501 C CA . PRO A 1 66 ? 18.333 -15.475 -31.745 1.00 96.44 66 PRO A CA 1
ATOM 502 C C . PRO A 1 66 ? 16.996 -14.769 -31.521 1.00 96.44 66 PRO A C 1
ATOM 504 O O . PRO A 1 66 ? 16.063 -15.353 -30.959 1.00 96.44 66 PRO A O 1
ATOM 507 N N . PHE A 1 67 ? 16.899 -13.523 -31.978 1.00 98.06 67 PHE A N 1
ATOM 508 C CA . PHE A 1 67 ? 15.630 -12.811 -31.960 1.00 98.06 67 PHE A CA 1
ATOM 509 C C . PHE A 1 67 ? 14.591 -13.555 -32.797 1.00 98.06 67 PHE A C 1
ATOM 511 O O . PHE A 1 67 ? 14.862 -13.997 -33.916 1.00 98.06 67 PHE A O 1
ATOM 518 N N . ASP A 1 68 ? 13.390 -13.687 -32.241 1.00 97.12 68 ASP A N 1
ATOM 519 C CA . ASP A 1 68 ? 12.219 -14.022 -33.038 1.00 97.12 68 ASP A CA 1
ATOM 520 C C . ASP A 1 68 ? 11.858 -12.842 -33.970 1.00 97.12 68 ASP A C 1
ATOM 522 O O . ASP A 1 68 ? 12.419 -11.745 -33.840 1.00 97.12 68 ASP A O 1
ATOM 526 N N . PRO A 1 69 ? 10.931 -13.034 -34.927 1.00 98.44 69 PRO A N 1
ATOM 527 C CA . PRO A 1 69 ? 10.592 -11.995 -35.893 1.00 98.44 69 PRO A CA 1
ATOM 528 C C . PRO A 1 69 ? 10.125 -10.670 -35.273 1.00 98.44 69 PRO A C 1
ATOM 530 O O . PRO A 1 69 ? 10.372 -9.616 -35.858 1.00 98.44 69 PRO A O 1
ATOM 533 N N . HIS A 1 70 ? 9.476 -10.696 -34.105 1.00 98.50 70 HIS A N 1
ATOM 534 C CA . HIS A 1 70 ? 8.961 -9.487 -33.469 1.00 98.50 70 HIS A CA 1
ATOM 535 C C . HIS A 1 70 ? 10.087 -8.688 -32.806 1.00 98.50 70 HIS A C 1
ATOM 537 O O . HIS A 1 70 ? 10.214 -7.488 -33.059 1.00 98.50 70 HIS A O 1
ATOM 543 N N . TYR A 1 71 ? 10.965 -9.342 -32.040 1.00 98.56 71 TYR A N 1
ATOM 544 C CA . TYR A 1 71 ? 12.159 -8.681 -31.502 1.00 98.56 71 TYR A CA 1
ATOM 545 C C . TYR A 1 71 ? 13.102 -8.194 -32.606 1.00 98.56 71 TYR A C 1
ATOM 547 O O . TYR A 1 71 ? 13.648 -7.095 -32.495 1.00 98.56 71 TYR A O 1
ATOM 555 N N . GLN A 1 72 ? 13.256 -8.964 -33.688 1.00 98.50 72 GLN A N 1
ATOM 556 C CA . GLN A 1 72 ? 14.071 -8.558 -34.832 1.00 98.50 72 GLN A CA 1
ATOM 557 C C . GLN A 1 72 ? 13.530 -7.272 -35.471 1.00 98.50 72 GLN A C 1
ATOM 559 O O . GLN A 1 72 ? 14.298 -6.354 -35.738 1.00 98.50 72 GLN A O 1
ATOM 564 N N . GLN A 1 73 ? 12.210 -7.155 -35.645 1.00 98.56 73 GLN A N 1
ATOM 565 C CA . GLN A 1 73 ? 11.585 -5.949 -36.194 1.00 98.56 73 GLN A CA 1
ATOM 566 C C . GLN A 1 73 ? 11.817 -4.706 -35.317 1.00 98.56 73 GLN A C 1
ATOM 568 O O . GLN A 1 73 ? 12.056 -3.611 -35.837 1.00 98.56 73 GLN A O 1
ATOM 573 N N . LEU A 1 74 ? 11.757 -4.863 -33.992 1.00 98.62 74 LEU A N 1
ATOM 574 C CA . LEU A 1 74 ? 12.051 -3.785 -33.044 1.00 98.62 74 LEU A CA 1
ATOM 575 C C . LEU A 1 74 ? 13.532 -3.387 -33.085 1.00 98.62 74 LEU A C 1
ATOM 577 O O . LEU A 1 74 ? 13.848 -2.195 -33.141 1.00 98.62 74 LEU A O 1
ATOM 581 N N . PHE A 1 75 ? 14.432 -4.374 -33.123 1.00 98.56 75 PHE A N 1
ATOM 582 C CA . PHE A 1 75 ? 15.866 -4.152 -33.282 1.00 98.56 75 PHE A CA 1
ATOM 583 C C . PHE A 1 75 ? 16.182 -3.394 -34.577 1.00 98.56 75 PHE A C 1
ATOM 585 O O . PHE A 1 75 ? 16.860 -2.367 -34.530 1.00 98.56 75 PHE A O 1
ATOM 592 N N . ASP A 1 76 ? 15.648 -3.845 -35.715 1.00 98.50 76 ASP A N 1
ATOM 593 C CA . ASP A 1 76 ? 15.886 -3.232 -37.024 1.00 98.50 76 ASP A CA 1
ATOM 594 C C . ASP A 1 76 ? 15.427 -1.769 -37.041 1.00 98.50 76 ASP A C 1
ATOM 596 O O . ASP A 1 76 ? 16.118 -0.895 -37.573 1.00 98.50 76 ASP A O 1
ATOM 600 N N . ARG A 1 77 ? 14.283 -1.470 -36.408 1.00 97.81 77 ARG A N 1
ATOM 601 C CA . ARG A 1 77 ? 13.779 -0.097 -36.277 1.00 97.81 77 ARG A CA 1
ATOM 602 C C . ARG A 1 77 ? 14.722 0.779 -35.460 1.00 97.81 77 ARG A C 1
ATOM 604 O O . ARG A 1 77 ? 15.062 1.874 -35.907 1.00 97.81 77 ARG A O 1
ATOM 611 N N . MET A 1 78 ? 15.143 0.305 -34.290 1.00 97.12 78 MET A N 1
ATOM 612 C CA . MET A 1 78 ? 16.087 1.016 -33.427 1.00 97.12 78 MET A CA 1
ATOM 613 C C . MET A 1 78 ? 17.413 1.272 -34.156 1.00 97.12 78 MET A C 1
ATOM 615 O O . MET A 1 78 ? 17.891 2.407 -34.186 1.00 97.12 78 MET A O 1
ATOM 619 N N . ALA A 1 79 ? 17.984 0.240 -34.782 1.00 98.06 79 ALA A N 1
ATOM 620 C CA . ALA A 1 79 ? 19.239 0.334 -35.521 1.00 98.06 79 ALA A CA 1
ATOM 621 C C . ALA A 1 79 ? 19.136 1.321 -36.693 1.00 98.06 79 ALA A C 1
ATOM 623 O O . ALA A 1 79 ? 20.032 2.144 -36.890 1.00 98.06 79 ALA A O 1
ATOM 624 N N . ALA A 1 80 ? 18.019 1.306 -37.427 1.00 97.88 80 ALA A N 1
ATOM 625 C CA . ALA A 1 80 ? 17.772 2.250 -38.510 1.00 97.88 80 ALA A CA 1
ATOM 626 C C . ALA A 1 80 ? 17.747 3.704 -38.014 1.00 97.88 80 ALA A C 1
ATOM 628 O O . ALA A 1 80 ? 18.378 4.556 -38.639 1.00 97.88 80 ALA A O 1
ATOM 629 N N . VAL A 1 81 ? 17.077 4.001 -36.893 1.00 97.56 81 VAL A N 1
ATOM 630 C CA . VAL A 1 81 ? 17.064 5.360 -36.315 1.00 97.56 81 VAL A CA 1
ATOM 631 C C . VAL A 1 81 ? 18.461 5.768 -35.839 1.00 97.56 81 VAL A C 1
ATOM 633 O O . VAL A 1 81 ? 18.947 6.836 -36.208 1.00 97.56 81 VAL A O 1
ATOM 636 N N . ALA A 1 82 ? 19.152 4.902 -35.098 1.00 96.69 82 ALA A N 1
ATOM 637 C CA . ALA A 1 82 ? 20.489 5.178 -34.571 1.00 96.69 82 ALA A CA 1
ATOM 638 C C . ALA A 1 82 ? 21.576 5.314 -35.659 1.00 96.69 82 ALA A C 1
ATOM 640 O O . ALA A 1 82 ? 22.624 5.922 -35.430 1.00 96.69 82 ALA A O 1
ATOM 641 N N . SER A 1 83 ? 21.345 4.765 -36.856 1.00 96.50 83 SER A N 1
ATOM 642 C CA . SER A 1 83 ? 22.241 4.926 -38.010 1.00 96.50 83 SER A CA 1
ATOM 643 C C . SER A 1 83 ? 22.189 6.320 -38.649 1.00 96.50 83 SER A C 1
ATOM 645 O O . SER A 1 83 ? 23.072 6.675 -39.428 1.00 96.50 83 SER A O 1
ATOM 647 N N . ARG A 1 84 ? 21.177 7.135 -38.323 1.00 96.88 84 ARG A N 1
ATOM 648 C CA . ARG A 1 84 ? 20.997 8.465 -38.915 1.00 96.88 84 ARG A CA 1
ATOM 649 C C . ARG A 1 84 ? 21.973 9.462 -38.302 1.00 96.88 84 ARG A C 1
ATOM 651 O O . ARG A 1 84 ? 22.000 9.648 -37.086 1.00 96.88 84 ARG A O 1
ATOM 658 N N . ALA A 1 85 ? 22.699 10.184 -39.154 1.00 95.12 85 ALA A N 1
ATOM 659 C CA . ALA A 1 85 ? 23.578 11.270 -38.721 1.00 95.12 85 ALA A CA 1
ATOM 660 C C . ALA A 1 85 ? 22.818 12.342 -37.918 1.00 95.12 85 ALA A C 1
ATOM 662 O O . ALA A 1 85 ? 23.306 12.788 -36.883 1.00 95.12 85 ALA A O 1
ATOM 663 N N . SER A 1 86 ? 21.589 12.677 -38.334 1.00 93.75 86 SER A N 1
ATOM 664 C CA . SER A 1 86 ? 20.717 13.633 -37.635 1.00 93.75 86 SER A CA 1
ATOM 665 C C . SER A 1 86 ? 20.383 13.208 -36.206 1.00 93.75 86 SER A C 1
ATOM 667 O O . SER A 1 86 ? 20.266 14.059 -35.333 1.00 93.75 86 SER A O 1
ATOM 669 N N . TYR A 1 87 ? 20.246 11.904 -35.950 1.00 94.94 87 TYR A N 1
ATOM 670 C CA . TYR A 1 87 ? 19.985 11.386 -34.610 1.00 94.94 87 TYR A CA 1
ATOM 671 C C . TYR A 1 87 ? 21.243 11.455 -33.735 1.00 94.94 87 TYR A C 1
ATOM 673 O O . TYR A 1 87 ? 21.179 11.900 -32.593 1.00 94.94 87 TYR A O 1
ATOM 681 N N . ARG A 1 88 ? 22.405 11.078 -34.286 1.00 94.00 88 ARG A N 1
ATOM 682 C CA . ARG A 1 88 ? 23.701 11.114 -33.582 1.00 94.00 88 ARG A CA 1
ATOM 683 C C . ARG A 1 88 ? 24.132 12.530 -33.217 1.00 94.00 88 ARG A C 1
ATOM 685 O O . ARG A 1 88 ? 24.630 12.753 -32.119 1.00 94.00 88 ARG A O 1
ATOM 692 N N . GLU A 1 89 ? 23.897 13.492 -34.108 1.00 92.75 89 GLU A N 1
ATOM 693 C CA . GLU A 1 89 ? 24.207 14.910 -33.886 1.00 92.75 89 GLU A CA 1
ATOM 694 C C . GLU A 1 89 ? 23.546 15.456 -32.606 1.00 92.75 89 GLU A C 1
ATOM 696 O O . GLU A 1 89 ? 24.100 16.329 -31.934 1.00 92.75 89 GLU A O 1
ATOM 701 N N . LEU A 1 90 ? 22.387 14.911 -32.216 1.00 92.81 90 LEU A N 1
ATOM 702 C CA . LEU A 1 90 ? 21.668 15.338 -31.017 1.00 92.81 90 LEU A CA 1
ATOM 703 C C . LEU A 1 90 ? 22.437 15.078 -29.719 1.00 92.81 90 LEU A C 1
ATOM 705 O O . LEU A 1 90 ? 22.227 15.817 -28.762 1.00 92.81 90 LEU A O 1
ATOM 709 N N . VAL A 1 91 ? 23.360 14.110 -29.691 1.00 91.25 91 VAL A N 1
ATOM 710 C CA . VAL A 1 91 ? 24.226 13.858 -28.527 1.00 91.25 91 VAL A CA 1
ATOM 711 C C . VAL A 1 91 ? 25.000 15.117 -28.137 1.00 91.25 91 VAL A C 1
ATOM 713 O O . VAL A 1 91 ? 25.041 15.473 -26.964 1.00 91.25 91 VAL A O 1
ATOM 716 N N . GLY A 1 92 ? 25.575 15.812 -29.124 1.00 86.56 92 GLY A N 1
ATOM 717 C CA . GLY A 1 92 ? 26.346 17.036 -28.897 1.00 86.56 92 GLY A CA 1
ATOM 718 C C . GLY A 1 92 ? 25.496 18.308 -28.834 1.00 86.56 92 GLY A C 1
ATOM 719 O O . GLY A 1 92 ? 25.968 19.338 -28.364 1.00 86.56 92 GLY A O 1
ATOM 720 N N . ARG A 1 93 ? 24.247 18.273 -29.319 1.00 90.31 93 ARG A N 1
ATOM 721 C CA . ARG A 1 93 ? 23.357 19.453 -29.354 1.00 90.31 93 ARG A CA 1
ATOM 722 C C . ARG A 1 93 ? 22.394 19.538 -28.180 1.00 90.31 93 ARG A C 1
ATOM 724 O O . ARG A 1 93 ? 21.934 20.632 -27.862 1.00 90.31 93 ARG A O 1
ATOM 731 N N . ASP A 1 94 ? 22.065 18.405 -27.573 1.00 88.88 94 ASP A N 1
ATOM 732 C CA . ASP A 1 94 ? 21.058 18.293 -26.524 1.00 88.88 94 ASP A CA 1
ATOM 733 C C . ASP A 1 94 ? 21.543 17.381 -25.392 1.00 88.88 94 ASP A C 1
ATOM 735 O O . ASP A 1 94 ? 20.998 16.314 -25.110 1.00 88.88 94 ASP A O 1
ATOM 739 N N . GLU A 1 95 ? 22.580 17.838 -24.696 1.00 85.62 95 GLU A N 1
ATOM 740 C CA . GLU A 1 95 ? 23.177 17.131 -23.559 1.00 85.62 95 GLU A CA 1
ATOM 741 C C . GLU A 1 95 ? 22.201 16.964 -22.371 1.00 85.62 95 GLU A C 1
ATOM 743 O O . GLU A 1 95 ? 22.417 16.130 -21.490 1.00 85.62 95 GLU A O 1
ATOM 748 N N . ARG A 1 96 ? 21.080 17.706 -22.351 1.00 85.12 96 ARG A N 1
ATOM 749 C CA . ARG A 1 96 ? 19.977 17.497 -21.391 1.00 85.12 96 ARG A CA 1
ATOM 750 C C . ARG A 1 96 ? 19.278 16.160 -21.617 1.00 85.12 96 ARG A C 1
ATOM 752 O O . ARG A 1 96 ? 18.835 15.536 -20.656 1.00 85.12 96 ARG A O 1
ATOM 759 N N . ALA A 1 97 ? 19.200 15.727 -22.871 1.00 87.44 97 ALA A N 1
ATOM 760 C CA . ALA A 1 97 ? 18.628 14.455 -23.288 1.00 87.44 97 ALA A CA 1
ATOM 761 C C . ALA A 1 97 ? 19.691 13.366 -23.507 1.00 87.44 97 ALA A C 1
ATOM 763 O O . ALA A 1 97 ? 19.369 12.324 -24.076 1.00 87.44 97 ALA A O 1
ATOM 764 N N . LEU A 1 98 ? 20.931 13.566 -23.025 1.00 91.31 98 LEU A N 1
ATOM 765 C CA . LEU A 1 98 ? 22.039 12.613 -23.175 1.00 91.31 98 LEU A CA 1
ATOM 766 C C . LEU A 1 98 ? 21.628 11.178 -22.822 1.00 91.31 98 LEU A C 1
ATOM 768 O O . LEU A 1 98 ? 21.971 10.252 -23.548 1.00 91.31 98 LEU A O 1
ATOM 772 N N . LEU A 1 99 ? 20.841 11.004 -21.756 1.00 91.88 99 LEU A N 1
ATOM 773 C CA . LEU A 1 99 ? 20.325 9.705 -21.324 1.00 91.88 99 LEU A CA 1
ATOM 774 C C . LEU A 1 99 ? 19.563 8.960 -22.437 1.00 91.88 99 LEU A C 1
ATOM 776 O O . LEU A 1 99 ? 19.752 7.760 -22.608 1.00 91.88 99 LEU A O 1
ATOM 780 N N . LEU A 1 100 ? 18.736 9.662 -23.221 1.00 92.88 100 LEU A N 1
ATOM 781 C CA . LEU A 1 100 ? 17.931 9.051 -24.286 1.00 92.88 100 LEU A CA 1
ATOM 782 C C . LEU A 1 100 ? 18.823 8.497 -25.410 1.00 92.88 100 LEU A C 1
ATOM 784 O O . LEU A 1 100 ? 18.601 7.396 -25.918 1.00 92.88 100 LEU A O 1
ATOM 788 N N . TYR A 1 101 ? 19.861 9.248 -25.781 1.00 94.88 101 TYR A N 1
ATOM 789 C CA . TYR A 1 101 ? 20.779 8.860 -26.853 1.00 94.88 101 TYR A CA 1
ATOM 790 C C . TYR A 1 101 ? 21.779 7.798 -26.382 1.00 94.88 101 TYR A C 1
ATOM 792 O O . TYR A 1 101 ? 21.989 6.798 -27.071 1.00 94.88 101 TYR A O 1
ATOM 800 N N . ALA A 1 102 ? 22.339 7.971 -25.181 1.00 96.44 102 ALA A N 1
ATOM 801 C CA . ALA A 1 102 ? 23.235 7.006 -24.554 1.00 96.44 102 ALA A CA 1
ATOM 802 C C . ALA A 1 102 ? 22.542 5.653 -24.342 1.00 96.44 102 ALA A C 1
ATOM 804 O O . ALA A 1 102 ? 23.140 4.620 -24.626 1.00 96.44 102 ALA A O 1
ATOM 805 N N . GLY A 1 103 ? 21.266 5.644 -23.936 1.00 97.31 103 GLY A N 1
ATOM 806 C CA . GLY A 1 103 ? 20.482 4.417 -23.780 1.00 97.31 103 GLY A CA 1
ATOM 807 C C . GLY A 1 103 ? 20.273 3.668 -25.098 1.00 97.31 103 GLY A C 1
ATOM 808 O O . GLY A 1 103 ? 20.397 2.445 -25.146 1.00 97.31 103 GLY A O 1
ATOM 809 N N . THR A 1 104 ? 20.054 4.394 -26.198 1.00 97.44 104 THR A N 1
ATOM 810 C CA . THR A 1 104 ? 19.927 3.783 -27.532 1.00 97.44 104 THR A CA 1
ATOM 811 C C . THR A 1 104 ? 21.246 3.143 -27.979 1.00 97.44 104 THR A C 1
ATOM 813 O O . THR A 1 104 ? 21.257 2.009 -28.461 1.00 97.44 104 THR A O 1
ATOM 816 N N . HIS A 1 105 ? 22.382 3.818 -27.765 1.00 98.06 105 HIS A N 1
ATOM 817 C CA . HIS A 1 105 ? 23.699 3.215 -27.995 1.00 98.06 105 HIS A CA 1
ATOM 818 C C . HIS A 1 105 ? 23.931 2.001 -27.083 1.00 98.06 105 HIS A C 1
ATOM 820 O O . HIS A 1 105 ? 24.427 0.968 -27.537 1.00 98.06 105 HIS A O 1
ATOM 826 N N . ALA A 1 106 ? 23.621 2.112 -25.792 1.00 98.25 106 ALA A N 1
ATOM 827 C CA . ALA A 1 106 ? 23.794 1.035 -24.825 1.00 98.25 106 ALA A CA 1
ATOM 828 C C . ALA A 1 106 ? 23.060 -0.236 -25.279 1.00 98.25 106 ALA A C 1
ATOM 830 O O . ALA A 1 106 ? 23.660 -1.309 -25.333 1.00 98.25 106 ALA A O 1
ATOM 831 N N . ALA A 1 107 ? 21.806 -0.106 -25.714 1.00 98.12 107 ALA A N 1
ATOM 832 C CA . ALA A 1 107 ? 21.027 -1.209 -26.268 1.00 98.12 107 ALA A CA 1
ATOM 833 C C . ALA A 1 107 ? 21.678 -1.855 -27.503 1.00 98.12 107 ALA A C 1
ATOM 835 O O . ALA A 1 107 ? 21.778 -3.082 -27.576 1.00 98.12 107 ALA A O 1
ATOM 836 N N . LEU A 1 108 ? 22.179 -1.054 -28.451 1.00 98.06 108 LEU A N 1
ATOM 837 C CA . LEU A 1 108 ? 22.905 -1.567 -29.620 1.00 98.06 108 LEU A CA 1
ATOM 838 C C . LEU A 1 108 ? 24.164 -2.339 -29.222 1.00 98.06 108 LEU A C 1
ATOM 840 O O . LEU A 1 108 ? 24.416 -3.426 -29.742 1.00 98.06 108 LEU A O 1
ATOM 844 N N . ARG A 1 109 ? 24.928 -1.816 -28.259 1.00 98.00 109 ARG A N 1
ATOM 845 C CA . ARG A 1 109 ? 26.119 -2.482 -27.726 1.00 98.00 109 ARG A CA 1
ATOM 846 C C . ARG A 1 109 ? 25.770 -3.816 -27.065 1.00 98.00 109 ARG A C 1
ATOM 848 O O . ARG A 1 109 ? 26.475 -4.793 -27.305 1.00 98.00 109 ARG A O 1
ATOM 855 N N . LEU A 1 110 ? 24.675 -3.886 -26.305 1.00 97.44 110 LEU A N 1
ATOM 856 C CA . LEU A 1 110 ? 24.169 -5.142 -25.736 1.00 97.44 110 LEU A CA 1
ATOM 857 C C . LEU A 1 110 ? 23.781 -6.167 -26.812 1.00 97.44 110 LEU A C 1
ATOM 859 O O . LEU A 1 110 ? 23.961 -7.364 -26.605 1.00 97.44 110 LEU A O 1
ATOM 863 N N . CYS A 1 111 ? 23.321 -5.706 -27.975 1.00 97.81 111 CYS A N 1
ATOM 864 C CA . CYS A 1 111 ? 23.050 -6.555 -29.136 1.00 97.81 111 CYS A CA 1
ATOM 865 C C . CYS A 1 111 ? 24.317 -6.931 -29.933 1.00 97.81 111 CYS A C 1
ATOM 867 O O . CYS A 1 111 ? 24.214 -7.612 -30.948 1.00 97.81 111 CYS A O 1
ATOM 869 N N . GLY A 1 112 ? 25.511 -6.481 -29.526 1.00 96.75 112 GLY A N 1
ATOM 870 C CA . GLY A 1 112 ? 26.767 -6.722 -30.248 1.00 96.75 112 GLY A CA 1
ATOM 871 C C . GLY A 1 112 ? 27.058 -5.739 -31.391 1.00 96.75 112 GLY A C 1
ATOM 872 O O . GLY A 1 112 ? 27.996 -5.953 -32.155 1.00 96.75 112 GLY A O 1
ATOM 873 N N . HIS A 1 113 ? 26.300 -4.644 -31.498 1.00 95.75 113 HIS A N 1
ATOM 874 C CA . HIS A 1 113 ? 26.416 -3.629 -32.550 1.00 95.75 113 HIS A CA 1
ATOM 875 C C . HIS A 1 113 ? 27.017 -2.321 -32.018 1.00 95.75 113 HIS A C 1
ATOM 877 O O . HIS A 1 113 ? 26.363 -1.282 -31.988 1.00 95.75 113 HIS A O 1
ATOM 883 N N . ALA A 1 114 ? 28.276 -2.357 -31.579 1.00 92.44 114 ALA A N 1
ATOM 884 C CA . ALA A 1 114 ? 28.977 -1.142 -31.165 1.00 92.44 114 ALA A CA 1
ATOM 885 C C . ALA A 1 114 ? 29.288 -0.234 -32.372 1.00 92.44 114 ALA A C 1
ATOM 887 O O . ALA A 1 114 ? 29.824 -0.698 -33.380 1.00 92.44 114 ALA A O 1
ATOM 888 N N . ASP A 1 115 ? 29.008 1.065 -32.245 1.00 94.50 115 ASP A N 1
ATOM 889 C CA . ASP A 1 115 ? 29.334 2.080 -33.248 1.00 94.50 115 ASP A CA 1
ATOM 890 C C . ASP A 1 115 ? 30.364 3.060 -32.675 1.00 94.50 115 ASP A C 1
ATOM 892 O O . ASP A 1 115 ? 30.091 3.781 -31.717 1.00 94.50 115 ASP A O 1
ATOM 896 N N . ARG A 1 116 ? 31.564 3.088 -33.267 1.00 95.56 116 ARG A N 1
ATOM 897 C CA . ARG A 1 116 ? 32.677 3.911 -32.769 1.00 95.56 116 ARG A CA 1
ATOM 898 C C . ARG A 1 116 ? 32.425 5.410 -32.886 1.00 95.56 116 ARG A C 1
ATOM 900 O O . ARG A 1 116 ? 32.925 6.159 -32.055 1.00 95.56 116 ARG A O 1
ATOM 907 N N . GLU A 1 117 ? 31.708 5.853 -33.914 1.00 95.69 117 GLU A N 1
ATOM 908 C CA . GLU A 1 117 ? 31.390 7.272 -34.081 1.00 95.69 117 GLU A CA 1
ATOM 909 C C . GLU A 1 117 ? 30.379 7.702 -33.018 1.00 95.69 117 GLU A C 1
ATOM 911 O O . GLU A 1 117 ? 30.578 8.712 -32.346 1.00 95.69 117 GLU A O 1
ATOM 916 N N . PHE A 1 118 ? 29.332 6.900 -32.811 1.00 96.31 118 PHE A N 1
ATOM 917 C CA . PHE A 1 118 ? 28.334 7.177 -31.781 1.00 96.31 118 PHE A CA 1
ATOM 918 C C . PHE A 1 118 ? 28.968 7.151 -30.378 1.00 96.31 118 PHE A C 1
ATOM 920 O O . PHE A 1 118 ? 28.735 8.061 -29.583 1.00 96.31 118 PHE A O 1
ATOM 927 N N . GLN A 1 119 ? 29.838 6.175 -30.099 1.00 96.75 119 GLN A N 1
ATOM 928 C CA . GLN A 1 119 ? 30.599 6.113 -28.850 1.00 96.75 119 GLN A CA 1
ATOM 929 C C . GLN A 1 119 ? 31.445 7.377 -28.638 1.00 96.75 119 GLN A C 1
ATOM 931 O O . GLN A 1 119 ? 31.395 7.977 -27.567 1.00 96.75 119 GLN A O 1
ATOM 936 N N . HIS A 1 120 ? 32.170 7.819 -29.668 1.00 96.62 120 HIS A N 1
ATOM 937 C CA . HIS A 1 120 ? 33.017 9.007 -29.583 1.00 96.62 120 HIS A CA 1
ATOM 938 C C . HIS A 1 120 ? 32.222 10.277 -29.246 1.00 96.62 120 HIS A C 1
ATOM 940 O O . HIS A 1 120 ? 32.661 11.083 -28.427 1.00 96.62 120 HIS A O 1
ATOM 946 N N . LEU A 1 121 ? 31.034 10.449 -29.835 1.00 96.38 121 LEU A N 1
ATOM 947 C CA . LEU A 1 121 ? 30.154 11.582 -29.530 1.00 96.38 121 LEU A CA 1
ATOM 948 C C . LEU A 1 121 ? 29.676 11.560 -28.070 1.00 96.38 121 LEU A C 1
ATOM 950 O O . LEU A 1 121 ? 29.613 12.608 -27.425 1.00 96.38 121 LEU A O 1
ATOM 954 N N . LEU A 1 122 ? 29.365 10.376 -27.531 1.00 96.75 122 LEU A N 1
ATOM 955 C CA . LEU A 1 122 ? 28.977 10.222 -26.126 1.00 96.75 122 LEU A CA 1
ATOM 956 C C . LEU A 1 122 ? 30.140 10.549 -25.183 1.00 96.75 122 LEU A C 1
ATOM 958 O O . LEU A 1 122 ? 29.950 11.291 -24.222 1.00 96.75 122 LEU A O 1
ATOM 962 N N . GLU A 1 123 ? 31.342 10.051 -25.478 1.00 97.06 123 GLU A N 1
ATOM 963 C CA . GLU A 1 123 ? 32.560 10.352 -24.714 1.00 97.06 123 GLU A CA 1
ATOM 964 C C . GLU A 1 123 ? 32.847 11.861 -24.689 1.00 97.06 123 GLU A C 1
ATOM 966 O O . GLU A 1 123 ? 33.126 12.418 -23.627 1.00 97.06 123 GLU A O 1
ATOM 971 N N . GLN A 1 124 ? 32.711 12.547 -25.829 1.00 95.69 124 GLN A N 1
ATOM 972 C CA . GLN A 1 124 ? 32.858 14.004 -25.907 1.00 95.69 124 GLN A CA 1
ATOM 973 C C . GLN A 1 124 ? 31.820 14.744 -25.052 1.00 95.69 124 GLN A C 1
ATOM 975 O O . GLN A 1 124 ? 32.182 15.659 -24.311 1.00 95.69 124 GLN A O 1
ATOM 980 N N . SER A 1 125 ? 30.548 14.338 -25.121 1.00 95.12 125 SER A N 1
ATOM 981 C CA . SER A 1 125 ? 29.469 14.947 -24.331 1.00 95.12 125 SER A CA 1
ATOM 982 C C . SER A 1 125 ? 29.684 14.758 -22.822 1.00 95.12 125 SER A C 1
ATOM 984 O O . SER A 1 125 ? 29.578 15.708 -22.043 1.00 95.12 125 SER A O 1
ATOM 986 N N . VAL A 1 126 ? 30.078 13.554 -22.391 1.00 95.44 126 VAL A N 1
ATOM 987 C CA . VAL A 1 126 ? 30.392 13.263 -20.982 1.00 95.44 126 VAL A CA 1
ATOM 988 C C . VAL A 1 126 ? 31.618 14.049 -20.509 1.00 95.44 126 VAL A C 1
ATOM 990 O O . VAL A 1 126 ? 31.581 14.641 -19.425 1.00 95.44 126 VAL A O 1
ATOM 993 N N . ALA A 1 127 ? 32.671 14.140 -21.329 1.00 94.75 127 ALA A N 1
ATOM 994 C CA . ALA A 1 127 ? 33.863 14.937 -21.035 1.00 94.75 127 ALA A CA 1
ATOM 995 C C . ALA A 1 127 ? 33.565 16.445 -20.914 1.00 94.75 127 ALA A C 1
ATOM 997 O O . ALA A 1 127 ? 34.269 17.154 -20.195 1.00 94.75 127 ALA A O 1
ATOM 998 N N . GLY A 1 128 ? 32.495 16.932 -21.555 1.00 92.69 128 GLY A N 1
ATOM 999 C CA . GLY A 1 128 ? 31.976 18.293 -21.391 1.00 92.69 128 GLY A CA 1
ATOM 1000 C C . GLY A 1 128 ? 31.395 18.582 -19.999 1.00 92.69 128 GLY A C 1
ATOM 1001 O O . GLY A 1 128 ? 31.218 19.744 -19.635 1.00 92.69 128 GLY A O 1
ATOM 1002 N N . ARG A 1 129 ? 31.132 17.544 -19.189 1.00 91.00 129 ARG A N 1
ATOM 1003 C CA . ARG A 1 129 ? 30.660 17.586 -17.788 1.00 91.00 129 ARG A CA 1
ATOM 1004 C C . ARG A 1 129 ? 29.323 18.282 -17.536 1.00 91.00 129 ARG A C 1
ATOM 1006 O O . ARG A 1 129 ? 28.844 18.232 -16.406 1.00 91.00 129 ARG A O 1
ATOM 1013 N N . TYR A 1 130 ? 28.676 18.865 -18.539 1.00 90.62 130 TYR A N 1
ATOM 1014 C CA . TYR A 1 130 ? 27.384 19.530 -18.368 1.00 90.62 130 TYR A CA 1
ATOM 1015 C C . TYR A 1 130 ? 26.314 18.571 -17.836 1.00 90.62 130 TYR A C 1
ATOM 1017 O O . TYR A 1 130 ? 25.563 18.921 -16.926 1.00 90.62 130 TYR A O 1
ATOM 1025 N N . ALA A 1 131 ? 26.306 17.319 -18.314 1.00 87.19 131 ALA A N 1
ATOM 1026 C CA . ALA A 1 131 ? 25.432 16.277 -17.789 1.00 87.19 131 ALA A CA 1
ATOM 1027 C C . ALA A 1 131 ? 25.627 16.059 -16.277 1.00 87.19 131 ALA A C 1
ATOM 1029 O O . ALA A 1 131 ? 24.643 15.824 -15.581 1.00 87.19 131 ALA A O 1
ATOM 1030 N N . ALA A 1 132 ? 26.845 16.198 -15.747 1.00 87.56 132 ALA A N 1
ATOM 1031 C CA . ALA A 1 132 ? 27.138 16.071 -14.318 1.00 87.56 132 ALA A CA 1
ATOM 1032 C C . ALA A 1 132 ? 26.723 17.307 -13.490 1.00 87.56 132 ALA A C 1
ATOM 1034 O O . ALA A 1 132 ? 26.667 17.222 -12.268 1.00 87.56 132 ALA A O 1
ATOM 1035 N N . CYS A 1 133 ? 26.422 18.445 -14.126 1.00 90.12 133 CYS A N 1
ATOM 1036 C CA . CYS A 1 133 ? 26.023 19.679 -13.442 1.00 90.12 133 CYS A CA 1
ATOM 1037 C C . CYS A 1 133 ? 24.528 19.749 -13.095 1.00 90.12 133 CYS A C 1
ATOM 1039 O O . CYS A 1 133 ? 24.124 20.645 -12.358 1.00 90.12 133 CYS A O 1
ATOM 1041 N N . PHE A 1 134 ? 23.694 18.853 -13.630 1.00 88.69 134 PHE A N 1
ATOM 1042 C CA . PHE A 1 134 ? 22.263 18.854 -13.329 1.00 88.69 134 PHE A CA 1
ATOM 1043 C C . PHE A 1 134 ? 21.969 18.249 -11.962 1.00 88.69 134 PHE A C 1
ATOM 1045 O O . PHE A 1 134 ? 22.359 17.116 -11.677 1.00 88.69 134 PHE A O 1
ATOM 1052 N N . GLU A 1 135 ? 21.175 18.964 -11.170 1.00 91.69 135 GLU A N 1
ATOM 1053 C CA . GLU A 1 135 ? 20.530 18.390 -9.997 1.00 91.69 135 GLU A CA 1
ATOM 1054 C C . GLU A 1 135 ? 19.557 17.295 -10.443 1.00 91.69 135 GLU A C 1
ATOM 1056 O O . GLU A 1 135 ? 18.610 17.536 -11.198 1.00 91.69 135 GLU A O 1
ATOM 1061 N N . ARG A 1 136 ? 19.805 16.067 -9.986 1.00 93.88 136 ARG A N 1
ATOM 1062 C CA . ARG A 1 136 ? 18.937 14.918 -10.230 1.00 93.88 136 ARG A CA 1
ATOM 1063 C C . ARG A 1 136 ? 18.504 14.319 -8.913 1.00 93.88 136 ARG A C 1
ATOM 1065 O O . ARG A 1 136 ? 19.298 14.160 -7.990 1.00 93.88 136 ARG A O 1
ATOM 1072 N N . ILE A 1 137 ? 17.242 13.913 -8.869 1.00 96.25 137 ILE A N 1
ATOM 1073 C CA . ILE A 1 137 ? 16.772 13.018 -7.817 1.00 96.25 137 ILE A CA 1
ATOM 1074 C C . ILE A 1 137 ? 17.538 11.684 -7.899 1.00 96.25 137 ILE A C 1
ATOM 1076 O O . ILE A 1 137 ? 17.855 11.243 -9.009 1.00 96.25 137 ILE A O 1
ATOM 1080 N N . PRO A 1 138 ? 17.822 11.019 -6.766 1.00 97.62 138 PRO A N 1
ATOM 1081 C CA . PRO A 1 138 ? 18.793 9.922 -6.709 1.00 97.62 138 PRO A CA 1
ATOM 1082 C C . PRO A 1 138 ? 18.584 8.803 -7.738 1.00 97.62 138 PRO A C 1
ATOM 1084 O O . PRO A 1 138 ? 19.529 8.428 -8.426 1.00 97.62 138 PRO A O 1
ATOM 1087 N N . TYR A 1 139 ? 17.353 8.325 -7.947 1.00 97.31 139 TYR A N 1
ATOM 1088 C CA . TYR A 1 139 ? 17.105 7.253 -8.924 1.00 97.31 139 TYR A CA 1
ATOM 1089 C C . TYR A 1 139 ? 17.384 7.678 -10.379 1.00 97.31 139 TYR A C 1
ATOM 1091 O O . TYR A 1 139 ? 17.782 6.850 -11.190 1.00 97.31 139 TYR A O 1
ATOM 1099 N N . ARG A 1 140 ? 17.224 8.968 -10.721 1.00 96.19 140 ARG A N 1
ATOM 1100 C CA . ARG A 1 140 ? 17.574 9.513 -12.048 1.00 96.19 140 ARG A CA 1
ATOM 1101 C C . ARG A 1 140 ? 19.075 9.686 -12.220 1.00 96.19 140 ARG A C 1
ATOM 1103 O O . ARG A 1 140 ? 19.566 9.664 -13.344 1.00 96.19 140 ARG A O 1
ATOM 1110 N N . GLN A 1 141 ? 19.803 9.873 -11.123 1.00 97.38 141 GLN A N 1
ATOM 1111 C CA . GLN A 1 141 ? 21.257 9.811 -11.161 1.00 97.38 141 GLN A CA 1
ATOM 1112 C C . GLN A 1 141 ? 21.718 8.363 -11.386 1.00 97.38 141 GLN A C 1
ATOM 1114 O O . GLN A 1 141 ? 22.586 8.145 -12.223 1.00 97.38 141 GLN A O 1
ATOM 1119 N N . LEU A 1 142 ? 21.095 7.378 -10.727 1.00 98.00 142 LEU A N 1
ATOM 1120 C CA . LEU A 1 142 ? 21.362 5.955 -10.980 1.00 98.00 142 LEU A CA 1
ATOM 1121 C C . LEU A 1 142 ? 21.074 5.546 -12.435 1.00 98.00 142 LEU A C 1
ATOM 1123 O O . LEU A 1 142 ? 21.877 4.826 -13.015 1.00 98.00 142 LEU A O 1
ATOM 1127 N N . ASP A 1 143 ? 19.988 6.050 -13.025 1.00 97.50 143 ASP A N 1
ATOM 1128 C CA . ASP A 1 143 ? 19.614 5.860 -14.439 1.00 97.50 143 ASP A CA 1
ATOM 1129 C C . ASP A 1 143 ? 20.746 6.281 -15.394 1.00 97.50 143 ASP A C 1
ATOM 1131 O O . ASP A 1 143 ? 21.187 5.515 -16.253 1.00 97.50 143 ASP A O 1
ATOM 1135 N N . LEU A 1 144 ? 21.295 7.484 -15.181 1.00 96.38 144 LEU A N 1
ATOM 1136 C CA . LEU A 1 144 ? 22.423 7.997 -15.957 1.00 96.38 144 LEU A CA 1
ATOM 1137 C C . LEU A 1 144 ? 23.681 7.144 -15.779 1.00 96.38 144 LEU A C 1
ATOM 1139 O O . LEU A 1 144 ? 24.304 6.777 -16.771 1.00 96.38 144 LEU A O 1
ATOM 1143 N N . LEU A 1 145 ? 24.050 6.832 -14.535 1.00 97.38 145 LEU A N 1
ATOM 1144 C CA . LEU A 1 145 ? 25.254 6.051 -14.236 1.00 97.38 145 LEU A CA 1
ATOM 1145 C C . LEU A 1 145 ? 25.178 4.652 -14.857 1.00 97.38 145 LEU A C 1
ATOM 1147 O O . LEU A 1 145 ? 26.108 4.222 -15.532 1.00 97.38 145 LEU A O 1
ATOM 1151 N N . HIS A 1 146 ? 24.045 3.970 -14.687 1.00 97.81 146 HIS A N 1
ATOM 1152 C CA . HIS A 1 146 ? 23.805 2.651 -15.270 1.00 97.81 146 HIS A CA 1
ATOM 1153 C C . HIS A 1 146 ? 23.802 2.695 -16.801 1.00 97.81 146 HIS A C 1
ATOM 1155 O O . HIS A 1 146 ? 24.436 1.862 -17.445 1.00 97.81 146 HIS A O 1
ATOM 1161 N N . THR A 1 147 ? 23.170 3.703 -17.401 1.00 97.81 147 THR A N 1
ATOM 1162 C CA . THR A 1 147 ? 23.160 3.861 -18.859 1.00 97.81 147 THR A CA 1
ATOM 1163 C C . THR A 1 147 ? 24.566 4.075 -19.424 1.00 97.81 147 THR A C 1
ATOM 1165 O O . THR A 1 147 ? 24.911 3.477 -20.444 1.00 97.81 147 THR A O 1
ATOM 1168 N N . LEU A 1 148 ? 25.402 4.890 -18.771 1.00 97.38 148 LEU A N 1
ATOM 1169 C CA . LEU A 1 148 ? 26.791 5.099 -19.193 1.00 97.38 148 LEU A CA 1
ATOM 1170 C C . LEU A 1 148 ? 27.648 3.843 -18.999 1.00 97.38 148 LEU A C 1
ATOM 1172 O O . LEU A 1 148 ? 28.465 3.537 -19.867 1.00 97.38 148 LEU A O 1
ATOM 1176 N N . GLU A 1 149 ? 27.413 3.078 -17.929 1.00 97.31 149 GLU A N 1
ATOM 1177 C CA . GLU A 1 149 ? 28.032 1.765 -17.713 1.00 97.31 149 GLU A CA 1
ATOM 1178 C C . GLU A 1 149 ? 27.688 0.798 -18.860 1.00 97.31 149 GLU A C 1
ATOM 1180 O O . GLU A 1 149 ? 28.586 0.193 -19.449 1.00 97.31 149 GLU A O 1
ATOM 1185 N N . LEU A 1 150 ? 26.412 0.706 -19.255 1.00 97.50 150 LEU A N 1
ATOM 1186 C CA . LEU A 1 150 ? 25.979 -0.141 -20.373 1.00 97.50 150 LEU A CA 1
ATOM 1187 C C . LEU A 1 150 ? 26.490 0.349 -21.735 1.00 97.50 150 LEU A C 1
ATOM 1189 O O . LEU A 1 150 ? 26.845 -0.462 -22.594 1.00 97.50 150 LEU A O 1
ATOM 1193 N N . ALA A 1 151 ? 26.558 1.665 -21.944 1.00 97.44 151 ALA A N 1
ATOM 1194 C CA . ALA A 1 151 ? 27.198 2.255 -23.118 1.00 97.44 151 ALA A CA 1
ATOM 1195 C C . ALA A 1 151 ? 28.723 2.037 -23.108 1.00 97.44 151 ALA A C 1
ATOM 1197 O O . ALA A 1 151 ? 29.356 2.078 -24.166 1.00 97.44 151 ALA A O 1
ATOM 1198 N N . GLY A 1 152 ? 29.288 1.746 -21.930 1.00 96.69 152 GLY A N 1
ATOM 1199 C CA . GLY A 1 152 ? 30.706 1.647 -21.597 1.00 96.69 152 GLY A CA 1
ATOM 1200 C C . GLY A 1 152 ? 31.474 2.916 -21.931 1.00 96.69 152 GLY A C 1
ATOM 1201 O O . GLY A 1 152 ? 32.508 2.845 -22.593 1.00 96.69 152 GLY A O 1
ATOM 1202 N N . VAL A 1 153 ? 30.922 4.041 -21.480 1.00 96.94 153 VAL A N 1
ATOM 1203 C CA . VAL A 1 153 ? 31.530 5.371 -21.511 1.00 96.94 153 VAL A CA 1
ATOM 1204 C C . VAL A 1 153 ? 32.075 5.669 -20.117 1.00 96.94 153 VAL A C 1
ATOM 1206 O O . VAL A 1 153 ? 31.330 5.644 -19.137 1.00 96.94 153 VAL A O 1
ATOM 1209 N N . GLU A 1 154 ? 33.374 5.942 -20.022 1.00 96.31 154 GLU A N 1
ATOM 1210 C CA . GLU A 1 154 ? 34.023 6.294 -18.755 1.00 96.31 154 GLU A CA 1
ATOM 1211 C C . GLU A 1 154 ? 33.610 7.698 -18.281 1.00 96.31 154 GLU A C 1
ATOM 1213 O O . GLU A 1 154 ? 33.356 8.596 -19.087 1.00 96.31 154 GLU A O 1
ATOM 1218 N N . HIS A 1 155 ? 33.534 7.897 -16.962 1.00 95.56 155 HIS A N 1
ATOM 1219 C CA . HIS A 1 155 ? 33.142 9.172 -16.364 1.00 95.56 155 HIS A CA 1
ATOM 1220 C C . HIS A 1 155 ? 33.702 9.363 -14.946 1.00 95.56 155 HIS A C 1
ATOM 1222 O O . HIS A 1 155 ? 33.891 8.399 -14.208 1.00 95.56 155 HIS A O 1
ATOM 1228 N N . ASP A 1 156 ? 33.810 10.621 -14.512 1.00 94.38 156 ASP A N 1
ATOM 1229 C CA . ASP A 1 156 ? 34.254 11.000 -13.156 1.00 94.38 156 ASP A CA 1
ATOM 1230 C C . ASP A 1 156 ? 33.089 11.296 -12.181 1.00 94.38 156 ASP A C 1
ATOM 1232 O O . ASP A 1 156 ? 33.276 11.916 -11.133 1.00 94.38 156 ASP A O 1
ATOM 1236 N N . MET A 1 157 ? 31.851 10.934 -12.538 1.00 94.62 157 MET A N 1
ATOM 1237 C CA . MET A 1 157 ? 30.685 11.087 -11.652 1.00 94.62 157 MET A CA 1
ATOM 1238 C C . MET A 1 157 ? 30.721 10.099 -10.468 1.00 94.62 157 MET A C 1
ATOM 1240 O O . MET A 1 157 ? 31.395 9.072 -10.571 1.00 94.62 157 MET A O 1
ATOM 1244 N N . PRO A 1 158 ? 29.982 10.370 -9.367 1.00 94.38 158 PRO A N 1
ATOM 1245 C CA . PRO A 1 158 ? 29.874 9.445 -8.236 1.00 94.38 158 PRO A CA 1
ATOM 1246 C C . PRO A 1 158 ? 29.446 8.043 -8.668 1.00 94.38 158 PRO A C 1
ATOM 1248 O O . PRO A 1 158 ? 28.678 7.891 -9.621 1.00 94.38 158 PRO A O 1
ATOM 1251 N N . GLY A 1 159 ? 29.916 7.023 -7.953 1.00 93.44 159 GLY A N 1
ATOM 1252 C CA . GLY A 1 159 ? 29.513 5.647 -8.210 1.00 93.44 159 GLY A CA 1
ATOM 1253 C C . GLY A 1 159 ? 28.074 5.379 -7.767 1.00 93.44 159 GLY A C 1
ATOM 1254 O O . GLY A 1 159 ? 27.485 6.129 -6.989 1.00 93.44 159 GLY A O 1
ATOM 1255 N N . VAL A 1 160 ? 27.512 4.252 -8.217 1.00 94.56 160 VAL A N 1
ATOM 1256 C CA . VAL A 1 160 ? 26.183 3.779 -7.776 1.00 94.56 160 VAL A CA 1
ATOM 1257 C C . VAL A 1 160 ? 26.094 3.716 -6.248 1.00 94.56 160 VAL A C 1
ATOM 1259 O O . VAL A 1 160 ? 25.106 4.171 -5.677 1.00 94.56 160 VAL A O 1
ATOM 1262 N N . GLU A 1 161 ? 27.151 3.237 -5.588 1.00 94.69 161 GLU A N 1
ATOM 1263 C CA . GLU A 1 161 ? 27.201 3.071 -4.128 1.00 94.69 161 GLU A CA 1
ATOM 1264 C C . GLU A 1 161 ? 27.217 4.401 -3.359 1.00 94.69 161 GLU A C 1
ATOM 1266 O O . GLU A 1 161 ? 26.805 4.444 -2.202 1.00 94.69 161 GLU A O 1
ATOM 1271 N N . ASP A 1 162 ? 27.633 5.495 -4.002 1.00 96.25 162 ASP A N 1
ATOM 1272 C CA . ASP A 1 162 ? 27.608 6.832 -3.403 1.00 96.25 162 ASP A CA 1
ATOM 1273 C C . ASP A 1 162 ? 26.207 7.459 -3.479 1.00 96.25 162 ASP A C 1
ATOM 1275 O O . ASP A 1 162 ? 25.853 8.312 -2.669 1.00 96.25 162 ASP A O 1
ATOM 1279 N N . VAL A 1 163 ? 25.392 7.046 -4.454 1.00 97.75 163 VAL A N 1
ATOM 1280 C CA . VAL A 1 163 ? 24.049 7.597 -4.704 1.00 97.75 163 VAL A CA 1
ATOM 1281 C C . VAL A 1 163 ? 22.960 6.768 -4.024 1.00 97.75 163 VAL A C 1
ATOM 1283 O O . VAL A 1 163 ? 21.983 7.322 -3.515 1.00 97.75 163 VAL A O 1
ATOM 1286 N N . LEU A 1 164 ? 23.120 5.442 -4.003 1.00 97.44 164 LEU A N 1
ATOM 1287 C CA . LEU A 1 164 ? 22.124 4.491 -3.514 1.00 97.44 164 LEU A CA 1
ATOM 1288 C C . LEU A 1 164 ? 21.590 4.797 -2.096 1.00 97.44 164 LEU A C 1
ATOM 1290 O O . LEU A 1 164 ? 20.367 4.743 -1.931 1.00 97.44 164 LEU A O 1
ATOM 1294 N N . PRO A 1 165 ? 22.412 5.200 -1.100 1.00 97.94 165 PRO A N 1
ATOM 1295 C CA . PRO A 1 165 ? 21.930 5.498 0.253 1.00 97.94 165 PRO A CA 1
ATOM 1296 C C . PRO A 1 165 ? 20.901 6.634 0.324 1.00 97.94 165 PRO A C 1
ATOM 1298 O O . PRO A 1 165 ? 20.127 6.699 1.273 1.00 97.94 165 PRO A O 1
ATOM 1301 N N . PHE A 1 166 ? 20.874 7.522 -0.674 1.00 97.81 166 PHE A N 1
ATOM 1302 C CA . PHE A 1 166 ? 19.956 8.663 -0.726 1.00 97.81 166 PHE A CA 1
ATOM 1303 C C . PHE A 1 166 ? 18.632 8.341 -1.430 1.00 97.81 166 PHE A C 1
ATOM 1305 O O . PHE A 1 166 ? 17.754 9.197 -1.526 1.00 97.81 166 PHE A O 1
ATOM 1312 N N . THR A 1 167 ? 18.480 7.127 -1.961 1.00 98.31 167 THR A N 1
ATOM 1313 C CA . THR A 1 167 ? 17.257 6.713 -2.653 1.00 98.31 167 THR A CA 1
ATOM 1314 C C . THR A 1 167 ? 16.101 6.507 -1.683 1.00 98.31 167 THR A C 1
ATOM 1316 O O . THR A 1 167 ? 16.286 6.107 -0.535 1.00 98.31 167 THR A O 1
ATOM 1319 N N . LEU A 1 168 ? 14.880 6.719 -2.180 1.00 97.94 168 LEU A N 1
ATOM 1320 C CA . LEU A 1 168 ? 13.671 6.511 -1.390 1.00 97.94 168 LEU A CA 1
ATOM 1321 C C . LEU A 1 168 ? 13.558 5.068 -0.881 1.00 97.94 168 LEU A C 1
ATOM 1323 O O . LEU A 1 168 ? 13.165 4.874 0.258 1.00 97.94 168 LEU A O 1
ATOM 1327 N N . LEU A 1 169 ? 13.966 4.075 -1.680 1.00 98.12 169 LEU A N 1
ATOM 1328 C CA . LEU A 1 169 ? 14.002 2.667 -1.273 1.00 98.12 169 LEU A CA 1
ATOM 1329 C C . LEU A 1 169 ? 14.832 2.455 0.006 1.00 98.12 169 LEU A C 1
ATOM 1331 O O . LEU A 1 169 ? 14.395 1.749 0.910 1.00 98.12 169 LEU A O 1
ATOM 1335 N N . CYS A 1 170 ? 16.018 3.066 0.089 1.00 97.56 170 CYS A N 1
ATOM 1336 C CA . CYS A 1 170 ? 16.916 2.889 1.233 1.00 97.56 170 CYS A CA 1
ATOM 1337 C C . CYS A 1 170 ? 16.435 3.615 2.499 1.00 97.56 170 CYS A C 1
ATOM 1339 O O . CYS A 1 170 ? 16.945 3.338 3.581 1.00 97.56 170 CYS A O 1
ATOM 1341 N N . ALA A 1 171 ? 15.448 4.509 2.380 1.00 96.94 171 ALA A N 1
ATOM 1342 C CA . ALA A 1 171 ? 14.847 5.218 3.504 1.00 96.94 171 ALA A CA 1
ATOM 1343 C C . ALA A 1 171 ? 13.687 4.454 4.181 1.00 96.94 171 ALA A C 1
ATOM 1345 O O . ALA A 1 171 ? 13.081 5.009 5.094 1.00 96.94 171 ALA A O 1
ATOM 1346 N N . ASP A 1 172 ? 13.367 3.227 3.737 1.00 96.38 172 ASP A N 1
ATOM 1347 C CA . ASP A 1 172 ? 12.271 2.384 4.261 1.00 96.38 172 ASP A CA 1
ATOM 1348 C C . ASP A 1 172 ? 10.940 3.156 4.424 1.00 96.38 172 ASP A C 1
ATOM 1350 O O . ASP A 1 172 ? 10.435 3.349 5.533 1.00 96.38 172 ASP A O 1
ATOM 1354 N N . PRO A 1 173 ? 10.370 3.681 3.325 1.00 97.62 173 PRO A N 1
ATOM 1355 C CA . PRO A 1 173 ? 9.231 4.579 3.393 1.00 97.62 173 PRO A CA 1
ATOM 1356 C C . PRO A 1 173 ? 7.943 3.846 3.785 1.00 97.62 173 PRO A C 1
ATOM 1358 O O . PRO A 1 173 ? 7.718 2.685 3.445 1.00 97.62 173 PRO A O 1
ATOM 1361 N N . SER A 1 174 ? 7.030 4.578 4.422 1.00 97.88 174 SER A N 1
ATOM 1362 C CA . SER A 1 174 ? 5.670 4.095 4.681 1.00 97.88 174 SER A CA 1
ATOM 1363 C C . SER A 1 174 ? 4.875 3.961 3.377 1.00 97.88 174 SER A C 1
ATOM 1365 O O . SER A 1 174 ? 4.694 4.950 2.659 1.00 97.88 174 SER A O 1
ATOM 1367 N N . VAL A 1 175 ? 4.303 2.780 3.118 1.00 98.06 175 VAL A N 1
ATOM 1368 C CA . VAL A 1 175 ? 3.479 2.484 1.928 1.00 98.06 175 VAL A CA 1
ATOM 1369 C C . VAL A 1 175 ? 2.253 3.382 1.809 1.00 98.06 175 VAL A C 1
ATOM 1371 O O . VAL A 1 175 ? 1.735 3.602 0.717 1.00 98.06 175 VAL A O 1
ATOM 1374 N N . LEU A 1 176 ? 1.795 3.942 2.929 1.00 97.69 176 LEU A N 1
ATOM 1375 C CA . LEU A 1 176 ? 0.611 4.796 2.991 1.00 97.69 176 LEU A CA 1
ATOM 1376 C C . LEU A 1 176 ? 0.856 6.198 2.433 1.00 97.69 176 LEU A C 1
ATOM 1378 O O . LEU A 1 176 ? -0.094 6.893 2.067 1.00 97.69 176 LEU A O 1
ATOM 1382 N N . LYS A 1 177 ? 2.122 6.622 2.380 1.00 96.50 177 LYS A N 1
ATOM 1383 C CA . LYS A 1 177 ? 2.520 7.963 1.936 1.00 96.50 177 LYS A CA 1
ATOM 1384 C C . LYS A 1 177 ? 2.970 8.008 0.480 1.00 96.50 177 LYS A C 1
ATOM 1386 O O . LYS A 1 177 ? 3.075 9.100 -0.065 1.00 96.50 177 LYS A O 1
ATOM 1391 N N . LEU A 1 178 ? 3.211 6.852 -0.135 1.00 97.56 178 LEU A N 1
ATOM 1392 C CA . LEU A 1 178 ? 3.746 6.757 -1.488 1.00 97.56 178 LEU A CA 1
ATOM 1393 C C . LEU A 1 178 ? 2.658 7.024 -2.537 1.00 97.56 178 LEU A C 1
ATOM 1395 O O . LEU A 1 178 ? 1.601 6.381 -2.552 1.00 97.56 178 LEU A O 1
ATOM 1399 N N . GLY A 1 179 ? 2.926 7.987 -3.417 1.00 96.06 179 GLY A N 1
ATOM 1400 C CA . GLY A 1 179 ? 2.205 8.167 -4.673 1.00 96.06 179 GLY A CA 1
ATOM 1401 C C . GLY A 1 179 ? 2.904 7.456 -5.831 1.00 96.06 179 GLY A C 1
ATOM 1402 O O . GLY A 1 179 ? 4.021 6.967 -5.694 1.00 96.06 179 GLY A O 1
ATOM 1403 N N . ASP A 1 180 ? 2.275 7.446 -7.004 1.00 95.94 180 ASP A N 1
ATOM 1404 C CA . ASP A 1 180 ? 2.788 6.728 -8.178 1.00 95.94 180 ASP A CA 1
ATOM 1405 C C . ASP A 1 180 ? 4.226 7.142 -8.540 1.00 95.94 180 ASP A C 1
ATOM 1407 O O . ASP A 1 180 ? 5.071 6.289 -8.785 1.00 95.94 180 ASP A O 1
ATOM 1411 N N . ARG A 1 181 ? 4.553 8.443 -8.465 1.00 95.81 181 ARG A N 1
ATOM 1412 C CA . ARG A 1 181 ? 5.918 8.964 -8.702 1.00 95.81 181 ARG A CA 1
ATOM 1413 C C . ARG A 1 181 ? 6.964 8.405 -7.739 1.00 95.81 181 ARG A C 1
ATOM 1415 O O . ARG A 1 181 ? 8.109 8.211 -8.142 1.00 95.81 181 ARG A O 1
ATOM 1422 N N . ASP A 1 182 ? 6.581 8.172 -6.490 1.00 98.12 182 ASP A N 1
ATOM 1423 C CA . ASP A 1 182 ? 7.467 7.613 -5.474 1.00 98.12 182 ASP A CA 1
ATOM 1424 C C . ASP A 1 182 ? 7.692 6.117 -5.716 1.00 98.12 182 ASP A C 1
ATOM 1426 O O . ASP A 1 182 ? 8.801 5.616 -5.547 1.00 98.12 182 ASP A O 1
ATOM 1430 N N . ILE A 1 183 ? 6.652 5.416 -6.176 1.00 98.50 183 ILE A N 1
ATOM 1431 C CA . ILE A 1 183 ? 6.736 4.002 -6.552 1.00 98.50 183 ILE A CA 1
ATOM 1432 C C . ILE A 1 183 ? 7.663 3.841 -7.764 1.00 98.50 183 ILE A C 1
ATOM 1434 O O . ILE A 1 183 ? 8.583 3.032 -7.680 1.00 98.50 183 ILE A O 1
ATOM 1438 N N . TYR A 1 184 ? 7.535 4.678 -8.805 1.00 98.06 184 TYR A N 1
ATOM 1439 C CA . TYR A 1 184 ? 8.500 4.710 -9.919 1.00 98.06 184 TYR A CA 1
ATOM 1440 C C . TYR A 1 184 ? 9.937 4.976 -9.438 1.00 98.06 184 TYR A C 1
ATOM 1442 O O . TYR A 1 184 ? 10.899 4.406 -9.944 1.00 98.06 184 TYR A O 1
ATOM 1450 N N . ALA A 1 185 ? 10.121 5.845 -8.438 1.00 98.50 185 ALA A N 1
ATOM 1451 C CA . ALA A 1 185 ? 11.449 6.106 -7.883 1.00 98.50 185 ALA A CA 1
ATOM 1452 C C . ALA A 1 185 ? 12.054 4.869 -7.193 1.00 98.50 185 ALA A C 1
ATOM 1454 O O . ALA A 1 185 ? 13.274 4.682 -7.221 1.00 98.50 185 ALA A O 1
ATOM 1455 N N . ILE A 1 186 ? 11.217 4.024 -6.588 1.00 98.81 186 ILE A N 1
ATOM 1456 C CA . ILE A 1 186 ? 11.620 2.768 -5.948 1.00 98.81 186 ILE A CA 1
ATOM 1457 C C . ILE A 1 186 ? 11.952 1.703 -7.001 1.00 98.81 186 ILE A C 1
ATOM 1459 O O . ILE A 1 186 ? 13.028 1.106 -6.940 1.00 98.81 186 ILE A O 1
ATOM 1463 N N . THR A 1 187 ? 11.072 1.491 -7.980 1.00 98.81 187 THR A N 1
ATOM 1464 C CA . THR A 1 187 ? 11.242 0.477 -9.034 1.00 98.81 187 THR A CA 1
ATOM 1465 C C . THR A 1 187 ? 12.482 0.758 -9.882 1.00 98.81 187 THR A C 1
ATOM 1467 O O . THR A 1 187 ? 13.348 -0.105 -10.025 1.00 98.81 187 THR A O 1
ATOM 1470 N N . HIS A 1 188 ? 12.665 2.002 -10.334 1.00 98.69 188 HIS A N 1
ATOM 1471 C CA . HIS A 1 188 ? 13.841 2.408 -11.103 1.00 98.69 188 HIS A CA 1
ATOM 1472 C C . HIS A 1 188 ? 15.140 2.292 -10.294 1.00 98.69 188 HIS A C 1
ATOM 1474 O O . HIS A 1 188 ? 16.155 1.845 -10.826 1.00 98.69 188 HIS A O 1
ATOM 1480 N N . THR A 1 189 ? 15.125 2.633 -8.997 1.00 98.75 189 THR A N 1
ATOM 1481 C CA . THR A 1 189 ? 16.282 2.380 -8.117 1.00 98.75 189 THR A CA 1
ATOM 1482 C C . THR A 1 189 ? 16.694 0.908 -8.179 1.00 98.75 189 THR A C 1
ATOM 1484 O O . THR A 1 189 ? 17.878 0.616 -8.350 1.00 98.75 189 THR A O 1
ATOM 1487 N N . LEU A 1 190 ? 15.734 -0.018 -8.082 1.00 98.69 190 LEU A N 1
ATOM 1488 C CA . LEU A 1 190 ? 16.007 -1.455 -8.139 1.00 98.69 190 LEU A CA 1
ATOM 1489 C C . LEU A 1 190 ? 16.529 -1.886 -9.505 1.00 98.69 190 LEU A C 1
ATOM 1491 O O . LEU A 1 190 ? 17.519 -2.615 -9.555 1.00 98.69 190 LEU A O 1
ATOM 1495 N N . PHE A 1 191 ? 15.930 -1.412 -10.598 1.00 98.69 191 PHE A N 1
ATOM 1496 C CA . PHE A 1 191 ? 16.379 -1.739 -11.953 1.00 98.69 191 PHE A CA 1
ATOM 1497 C C . PHE A 1 191 ? 17.850 -1.377 -12.161 1.00 98.69 191 PHE A C 1
ATOM 1499 O O . PHE A 1 191 ? 18.645 -2.226 -12.560 1.00 98.69 191 PHE A O 1
ATOM 1506 N N . TYR A 1 192 ? 18.245 -0.153 -11.812 1.00 98.44 192 TYR A N 1
ATOM 1507 C CA . TYR A 1 192 ? 19.600 0.332 -12.076 1.00 98.44 192 TYR A CA 1
ATOM 1508 C C . TYR A 1 192 ? 20.628 -0.180 -11.061 1.00 98.44 192 TYR A C 1
ATOM 1510 O O . TYR A 1 192 ? 21.742 -0.558 -11.435 1.00 98.44 192 TYR A O 1
ATOM 1518 N N . ALA A 1 193 ? 20.271 -0.261 -9.775 1.00 98.25 193 ALA A N 1
ATOM 1519 C CA . ALA A 1 193 ? 21.182 -0.779 -8.755 1.00 98.25 193 ALA A CA 1
ATOM 1520 C C . ALA A 1 193 ? 21.501 -2.263 -8.993 1.00 98.25 193 ALA A C 1
ATOM 1522 O O . ALA A 1 193 ? 22.652 -2.681 -8.881 1.00 98.25 193 ALA A O 1
ATOM 1523 N N . THR A 1 194 ? 20.506 -3.056 -9.393 1.00 98.44 194 THR A N 1
ATOM 1524 C CA . THR A 1 194 ? 20.670 -4.501 -9.629 1.00 98.44 194 THR A CA 1
ATOM 1525 C C . THR A 1 194 ? 21.030 -4.856 -11.069 1.00 98.44 194 THR A C 1
ATOM 1527 O O . THR A 1 194 ? 21.204 -6.038 -11.363 1.00 98.44 194 THR A O 1
ATOM 1530 N N . ASP A 1 195 ? 21.148 -3.866 -11.962 1.00 98.12 195 ASP A N 1
ATOM 1531 C CA . ASP A 1 195 ? 21.332 -4.087 -13.401 1.00 98.12 195 ASP A CA 1
ATOM 1532 C C . ASP A 1 195 ? 20.303 -5.099 -13.940 1.00 98.12 195 ASP A C 1
ATOM 1534 O O . ASP A 1 195 ? 20.639 -6.146 -14.493 1.00 98.12 195 ASP A O 1
ATOM 1538 N N . PHE A 1 196 ? 19.028 -4.818 -13.660 1.00 98.31 196 PHE A N 1
ATOM 1539 C CA . PHE A 1 196 ? 17.881 -5.676 -13.963 1.00 98.31 196 PHE A CA 1
ATOM 1540 C C . PHE A 1 196 ? 18.022 -7.107 -13.402 1.00 98.31 196 PHE A C 1
ATOM 1542 O O . PHE A 1 196 ? 17.724 -8.100 -14.068 1.00 98.31 196 PHE A O 1
ATOM 1549 N N . GLY A 1 197 ? 18.503 -7.223 -12.161 1.00 98.12 197 GLY A N 1
ATOM 1550 C CA . GLY A 1 197 ? 18.704 -8.495 -11.460 1.00 98.12 197 GLY A CA 1
ATOM 1551 C C . GLY A 1 197 ? 19.932 -9.297 -11.891 1.00 98.12 197 GLY A C 1
ATOM 1552 O O . GLY A 1 197 ? 20.050 -10.472 -11.533 1.00 98.12 197 GLY A O 1
ATOM 1553 N N . LEU A 1 198 ? 20.842 -8.694 -12.659 1.00 97.81 198 LEU A N 1
ATOM 1554 C CA . LEU A 1 198 ? 22.074 -9.332 -13.130 1.00 97.81 198 LEU A CA 1
ATOM 1555 C C . LEU A 1 198 ? 23.278 -9.081 -12.219 1.00 97.81 198 LEU A C 1
ATOM 1557 O O . LEU A 1 198 ? 24.305 -9.741 -12.379 1.00 97.81 198 LEU A O 1
ATOM 1561 N N . ARG A 1 199 ? 23.154 -8.188 -11.231 1.00 96.62 199 ARG A N 1
ATOM 1562 C CA . ARG A 1 199 ? 24.150 -7.992 -10.172 1.00 96.62 199 ARG A CA 1
ATOM 1563 C C . ARG A 1 199 ? 23.509 -7.821 -8.798 1.00 96.62 199 ARG A C 1
ATOM 1565 O O . ARG A 1 199 ? 22.375 -7.370 -8.666 1.00 96.62 199 ARG A O 1
ATOM 1572 N N . LEU A 1 200 ? 24.282 -8.138 -7.760 1.00 95.50 200 LEU A N 1
ATOM 1573 C CA . LEU A 1 200 ? 23.971 -7.752 -6.383 1.00 95.50 200 LEU A CA 1
ATOM 1574 C C . LEU A 1 200 ? 24.651 -6.405 -6.087 1.00 95.50 200 LEU A C 1
ATOM 1576 O O . LEU A 1 200 ? 25.884 -6.370 -6.100 1.00 95.50 200 LEU A O 1
ATOM 1580 N N . PRO A 1 201 ? 23.905 -5.318 -5.820 1.00 95.25 201 PRO A N 1
ATOM 1581 C CA . PRO A 1 201 ? 24.509 -4.052 -5.407 1.00 95.25 201 PRO A CA 1
ATOM 1582 C C . PRO A 1 201 ? 25.062 -4.145 -3.980 1.00 95.25 201 PRO A C 1
ATOM 1584 O O . PRO A 1 201 ? 24.645 -5.007 -3.193 1.00 95.25 201 PRO A O 1
ATOM 1587 N N . ARG A 1 202 ? 25.980 -3.242 -3.614 1.00 96.12 202 ARG A N 1
ATOM 1588 C CA . ARG A 1 202 ? 26.434 -3.118 -2.223 1.00 96.12 202 ARG A CA 1
ATOM 1589 C C . ARG A 1 202 ? 25.465 -2.231 -1.452 1.00 96.12 202 ARG A C 1
ATOM 1591 O O . ARG A 1 202 ? 25.676 -1.040 -1.270 1.00 96.12 202 ARG A O 1
ATOM 1598 N N . TRP A 1 203 ? 24.396 -2.846 -0.961 1.00 96.12 203 TRP A N 1
ATOM 1599 C CA . TRP A 1 203 ? 23.408 -2.146 -0.145 1.00 96.12 203 TRP A CA 1
ATOM 1600 C C . TRP A 1 203 ? 24.047 -1.378 1.030 1.00 96.12 203 TRP A C 1
ATOM 1602 O O . TRP A 1 203 ? 24.988 -1.889 1.650 1.00 96.12 203 TRP A O 1
ATOM 1612 N N . PRO A 1 204 ? 23.540 -0.175 1.364 1.00 96.88 204 PRO A N 1
ATOM 1613 C CA . PRO A 1 204 ? 24.044 0.596 2.493 1.00 96.88 204 PRO A CA 1
ATOM 1614 C C . PRO A 1 204 ? 23.864 -0.147 3.822 1.00 96.88 204 PRO A C 1
ATOM 1616 O O . PRO A 1 204 ? 22.988 -1.000 3.976 1.00 96.88 204 PRO A O 1
ATOM 1619 N N . ILE A 1 205 ? 24.685 0.212 4.814 1.00 95.06 205 ILE A N 1
ATOM 1620 C CA . ILE A 1 205 ? 24.566 -0.326 6.175 1.00 95.06 205 ILE A CA 1
ATOM 1621 C C . ILE A 1 205 ? 23.156 -0.043 6.706 1.00 95.06 205 ILE A C 1
ATOM 1623 O O . ILE A 1 205 ? 22.693 1.093 6.667 1.00 95.06 205 ILE A O 1
ATOM 1627 N N . GLY A 1 206 ? 22.498 -1.082 7.225 1.00 93.62 206 GLY A N 1
ATOM 1628 C CA . GLY A 1 206 ? 21.134 -0.997 7.750 1.00 93.62 206 GLY A CA 1
ATOM 1629 C C . GLY A 1 206 ? 20.036 -1.250 6.715 1.00 93.62 206 GLY A C 1
ATOM 1630 O O . GLY A 1 206 ? 18.873 -1.320 7.100 1.00 93.62 206 GLY A O 1
ATOM 1631 N N . PHE A 1 207 ? 20.375 -1.439 5.435 1.00 96.75 207 PHE A N 1
ATOM 1632 C CA . PHE A 1 207 ? 19.400 -1.890 4.447 1.00 96.75 207 PHE A CA 1
ATOM 1633 C C . PHE A 1 207 ? 18.902 -3.300 4.780 1.00 96.75 207 PHE A C 1
ATOM 1635 O O . PHE A 1 207 ? 19.691 -4.242 4.896 1.00 96.75 207 PHE A O 1
ATOM 1642 N N . ASP A 1 208 ? 17.585 -3.443 4.886 1.00 96.50 208 ASP A N 1
ATOM 1643 C CA . ASP A 1 208 ? 16.918 -4.704 5.184 1.00 96.50 208 ASP A CA 1
ATOM 1644 C C . ASP A 1 208 ? 16.167 -5.206 3.943 1.00 96.50 208 ASP A C 1
ATOM 1646 O O . ASP A 1 208 ? 15.147 -4.650 3.525 1.00 96.50 208 ASP A O 1
ATOM 1650 N N . LEU A 1 209 ? 16.679 -6.289 3.352 1.00 96.50 209 LEU A N 1
ATOM 1651 C CA . LEU A 1 209 ? 16.078 -6.918 2.176 1.00 96.50 209 LEU A CA 1
ATOM 1652 C C . LEU A 1 209 ? 14.670 -7.461 2.460 1.00 96.50 209 LEU A C 1
ATOM 1654 O O . LEU A 1 209 ? 13.842 -7.488 1.548 1.00 96.50 209 LEU A O 1
ATOM 1658 N N . SER A 1 210 ? 14.389 -7.885 3.696 1.00 96.88 210 SER A N 1
ATOM 1659 C CA . SER A 1 210 ? 13.061 -8.360 4.085 1.00 96.88 210 SER A CA 1
ATOM 1660 C C . SER A 1 210 ? 12.038 -7.236 3.998 1.00 96.88 210 SER A C 1
ATOM 1662 O O . SER A 1 210 ? 11.052 -7.346 3.268 1.00 96.88 210 SER A O 1
ATOM 1664 N N . ARG A 1 211 ? 12.348 -6.091 4.616 1.00 97.25 211 ARG A N 1
ATOM 1665 C CA . ARG A 1 211 ? 11.497 -4.895 4.555 1.00 97.25 211 ARG A CA 1
ATOM 1666 C C . ARG A 1 211 ? 11.310 -4.387 3.131 1.00 97.25 211 ARG A C 1
ATOM 1668 O O . ARG A 1 211 ? 10.195 -4.042 2.754 1.00 97.25 211 ARG A O 1
ATOM 1675 N N . ALA A 1 212 ? 12.372 -4.382 2.324 1.00 98.19 212 ALA A N 1
ATOM 1676 C CA . ALA A 1 212 ? 12.274 -4.013 0.913 1.00 98.19 212 ALA A CA 1
ATOM 1677 C C . ALA A 1 212 ? 11.353 -4.967 0.132 1.00 98.19 212 ALA A C 1
ATOM 1679 O O . ALA A 1 212 ? 10.547 -4.516 -0.676 1.00 98.19 212 ALA A O 1
ATOM 1680 N N . THR A 1 213 ? 11.431 -6.274 0.393 1.00 98.31 213 THR A N 1
ATOM 1681 C CA . THR A 1 213 ? 10.566 -7.272 -0.255 1.00 98.31 213 THR A CA 1
ATOM 1682 C C . THR A 1 213 ? 9.099 -7.046 0.109 1.00 98.31 213 THR A C 1
ATOM 1684 O O . THR A 1 213 ? 8.254 -6.961 -0.779 1.00 98.31 213 THR A O 1
ATOM 1687 N N . GLU A 1 214 ? 8.787 -6.858 1.391 1.00 97.56 214 GLU A N 1
ATOM 1688 C CA . GLU A 1 214 ? 7.414 -6.595 1.836 1.00 97.56 214 GLU A CA 1
ATOM 1689 C C . GLU A 1 214 ? 6.865 -5.249 1.362 1.00 97.56 214 GLU A C 1
ATOM 1691 O O . GLU A 1 214 ? 5.675 -5.141 1.068 1.00 97.56 214 GLU A O 1
ATOM 1696 N N . LEU A 1 215 ? 7.716 -4.221 1.279 1.00 98.62 215 LEU A N 1
ATOM 1697 C CA . LEU A 1 215 ? 7.372 -2.935 0.678 1.00 98.62 215 LEU A CA 1
ATOM 1698 C C . LEU A 1 215 ? 6.878 -3.146 -0.759 1.00 98.62 215 LEU A C 1
ATOM 1700 O O . LEU A 1 215 ? 5.804 -2.662 -1.112 1.00 98.62 215 LEU A O 1
ATOM 1704 N N . LEU A 1 216 ? 7.615 -3.910 -1.570 1.00 98.75 216 LEU A N 1
ATOM 1705 C CA . LEU A 1 216 ? 7.227 -4.203 -2.951 1.00 98.75 216 LEU A CA 1
ATOM 1706 C C . LEU A 1 216 ? 5.940 -5.033 -3.032 1.00 98.75 216 LEU A C 1
ATOM 1708 O O . LEU A 1 216 ? 5.075 -4.721 -3.846 1.00 98.75 216 LEU A O 1
ATOM 1712 N N . GLU A 1 217 ? 5.775 -6.048 -2.181 1.00 98.44 217 GLU A N 1
ATOM 1713 C CA . GLU A 1 217 ? 4.559 -6.874 -2.137 1.00 98.44 217 GLU A CA 1
ATOM 1714 C C . GLU A 1 217 ? 3.322 -6.049 -1.747 1.00 98.44 217 GLU A C 1
ATOM 1716 O O . GLU A 1 217 ? 2.283 -6.121 -2.409 1.00 98.44 217 GLU A O 1
ATOM 1721 N N . ALA A 1 218 ? 3.448 -5.194 -0.729 1.00 98.56 218 ALA A N 1
ATOM 1722 C CA . ALA A 1 218 ? 2.390 -4.288 -0.301 1.00 98.56 218 ALA A CA 1
ATOM 1723 C C . ALA A 1 218 ? 2.038 -3.260 -1.383 1.00 98.56 218 ALA A C 1
ATOM 1725 O O . ALA A 1 218 ? 0.858 -3.032 -1.657 1.00 98.56 218 ALA A O 1
ATOM 1726 N N . LEU A 1 219 ? 3.038 -2.660 -2.034 1.00 98.81 219 LEU A N 1
ATOM 1727 C CA . LEU A 1 219 ? 2.813 -1.760 -3.164 1.00 98.81 219 LEU A CA 1
ATOM 1728 C C . LEU A 1 219 ? 2.142 -2.488 -4.332 1.00 98.81 219 LEU A C 1
ATOM 1730 O O . LEU A 1 219 ? 1.242 -1.930 -4.954 1.00 98.81 219 LEU A O 1
ATOM 1734 N N . CYS A 1 220 ? 2.512 -3.743 -4.591 1.00 98.44 220 CYS A N 1
ATOM 1735 C CA . CYS A 1 220 ? 1.937 -4.538 -5.670 1.00 98.44 220 CYS A CA 1
ATOM 1736 C C . CYS A 1 220 ? 0.444 -4.795 -5.429 1.00 98.44 220 CYS A C 1
ATOM 1738 O O . CYS A 1 220 ? -0.374 -4.621 -6.337 1.00 98.44 220 CYS A O 1
ATOM 1740 N N . LEU A 1 221 ? 0.069 -5.120 -4.187 1.00 98.12 221 LEU A N 1
ATOM 1741 C CA . LEU A 1 221 ? -1.329 -5.198 -3.766 1.00 98.12 221 LEU A CA 1
ATOM 1742 C C . LEU A 1 221 ? -2.049 -3.866 -3.999 1.00 98.12 221 LEU A C 1
ATOM 1744 O O . LEU A 1 221 ? -3.103 -3.841 -4.638 1.00 98.12 221 LEU A O 1
ATOM 1748 N N . LEU A 1 222 ? -1.496 -2.752 -3.508 1.00 98.19 222 LEU A N 1
ATOM 1749 C CA . LEU A 1 222 ? -2.141 -1.439 -3.605 1.00 98.19 222 LEU A CA 1
ATOM 1750 C C . LEU A 1 222 ? -2.325 -0.992 -5.065 1.00 98.19 222 LEU A C 1
ATOM 1752 O O . LEU A 1 222 ? -3.409 -0.529 -5.424 1.00 98.19 222 LEU A O 1
ATOM 1756 N N . CYS A 1 223 ? -1.315 -1.171 -5.919 1.00 97.81 223 CYS A N 1
ATOM 1757 C CA . CYS A 1 223 ? -1.377 -0.835 -7.344 1.00 97.81 223 CYS A CA 1
ATOM 1758 C C . CYS A 1 223 ? -2.382 -1.714 -8.096 1.00 97.81 223 CYS A C 1
ATOM 1760 O O . CYS A 1 223 ? -3.204 -1.186 -8.847 1.00 97.81 223 CYS A O 1
ATOM 1762 N N . ARG A 1 224 ? -2.416 -3.027 -7.825 1.00 97.12 224 ARG A N 1
ATOM 1763 C CA . ARG A 1 224 ? -3.420 -3.938 -8.398 1.00 97.12 224 ARG A CA 1
ATOM 1764 C C . ARG A 1 224 ? -4.838 -3.538 -8.000 1.00 97.12 224 ARG A C 1
ATOM 1766 O O . ARG A 1 224 ? -5.733 -3.519 -8.839 1.00 97.12 224 ARG A O 1
ATOM 1773 N N . ARG A 1 225 ? -5.061 -3.166 -6.735 1.00 95.62 225 ARG A N 1
ATOM 1774 C CA . ARG A 1 225 ? -6.375 -2.697 -6.254 1.00 95.62 225 ARG A CA 1
ATOM 1775 C C . ARG A 1 225 ? -6.819 -1.379 -6.893 1.00 95.62 225 ARG A C 1
ATOM 1777 O O . ARG A 1 225 ? -8.022 -1.134 -6.946 1.00 95.62 225 ARG A O 1
ATOM 1784 N N . ARG A 1 226 ? -5.878 -0.567 -7.382 1.00 95.31 226 ARG A N 1
ATOM 1785 C CA . ARG A 1 226 ? -6.131 0.652 -8.170 1.00 95.31 226 ARG A CA 1
ATOM 1786 C C . ARG A 1 226 ? -6.254 0.390 -9.675 1.00 95.31 226 ARG A C 1
ATOM 1788 O O . ARG A 1 226 ? -6.549 1.325 -10.404 1.00 95.31 226 ARG A O 1
ATOM 1795 N N . GLY A 1 227 ? -6.019 -0.839 -10.141 1.00 95.12 227 GLY A N 1
ATOM 1796 C CA . GLY A 1 227 ? -6.007 -1.167 -11.568 1.00 95.12 227 GLY A CA 1
ATOM 1797 C C . GLY A 1 227 ? -4.793 -0.620 -12.328 1.00 95.12 227 GLY A C 1
ATOM 1798 O O . GLY A 1 227 ? -4.831 -0.542 -13.549 1.00 95.12 227 GLY A O 1
ATOM 1799 N N . ASN A 1 228 ? -3.715 -0.234 -11.637 1.00 96.50 228 ASN A N 1
ATOM 1800 C CA . ASN A 1 228 ? -2.528 0.335 -12.277 1.00 96.50 228 ASN A CA 1
ATOM 1801 C C . ASN A 1 228 ? -1.604 -0.787 -12.788 1.00 96.50 228 ASN A C 1
ATOM 1803 O O . ASN A 1 228 ? -0.700 -1.225 -12.075 1.00 96.50 228 ASN A O 1
ATOM 1807 N N . ALA A 1 229 ? -1.862 -1.273 -14.006 1.00 97.31 229 ALA A N 1
ATOM 1808 C CA . ALA A 1 229 ? -1.099 -2.356 -14.637 1.00 97.31 229 ALA A CA 1
ATOM 1809 C C . ALA A 1 229 ? 0.378 -2.028 -14.857 1.00 97.31 229 ALA A C 1
ATOM 1811 O O . ALA A 1 229 ? 1.222 -2.916 -14.753 1.00 97.31 229 ALA A O 1
ATOM 1812 N N . ASP A 1 230 ? 0.686 -0.755 -15.068 1.00 97.75 230 ASP A N 1
ATOM 1813 C CA . ASP A 1 230 ? 2.042 -0.262 -15.258 1.00 97.75 230 ASP A CA 1
ATOM 1814 C C . ASP A 1 230 ? 2.922 -0.497 -14.030 1.00 97.75 230 ASP A C 1
ATOM 1816 O O . ASP A 1 230 ? 3.867 -1.288 -14.066 1.00 97.75 230 ASP A O 1
ATOM 1820 N N . LEU A 1 231 ? 2.520 0.070 -12.890 1.00 98.12 231 LEU A N 1
ATOM 1821 C CA . LEU A 1 231 ? 3.244 -0.122 -11.638 1.00 98.12 231 LEU A CA 1
ATOM 1822 C C . LEU A 1 231 ? 3.213 -1.578 -11.171 1.00 98.12 231 LEU A C 1
ATOM 1824 O O . LEU A 1 231 ? 4.163 -2.030 -10.539 1.00 98.12 231 LEU A O 1
ATOM 1828 N N . VAL A 1 232 ? 2.152 -2.335 -11.469 1.00 98.56 232 VAL A N 1
ATOM 1829 C CA . VAL A 1 232 ? 2.131 -3.772 -11.163 1.00 98.56 232 VAL A CA 1
ATOM 1830 C C . VAL A 1 232 ? 3.231 -4.511 -11.930 1.00 98.56 232 VAL A C 1
ATOM 1832 O O . VAL A 1 232 ? 3.965 -5.293 -11.321 1.00 98.56 232 VAL A O 1
ATOM 1835 N N . ALA A 1 233 ? 3.393 -4.248 -13.229 1.00 98.62 233 ALA A N 1
ATOM 1836 C CA . ALA A 1 233 ? 4.462 -4.848 -14.021 1.00 98.62 233 ALA A CA 1
ATOM 1837 C C . ALA A 1 233 ? 5.852 -4.423 -13.516 1.00 98.62 233 ALA A C 1
ATOM 1839 O O . ALA A 1 233 ? 6.734 -5.272 -13.359 1.00 98.62 233 ALA A O 1
ATOM 1840 N N . GLU A 1 234 ? 6.041 -3.149 -13.160 1.00 98.81 234 GLU A N 1
ATOM 1841 C CA . GLU A 1 234 ? 7.315 -2.675 -12.606 1.00 98.81 234 GLU A CA 1
ATOM 1842 C C . GLU A 1 234 ? 7.656 -3.295 -11.244 1.00 98.81 234 GLU A C 1
ATOM 1844 O O . GLU A 1 234 ? 8.820 -3.596 -10.958 1.00 98.81 234 GLU A O 1
ATOM 1849 N N . LEU A 1 235 ? 6.658 -3.509 -10.387 1.00 98.88 235 LEU A N 1
ATOM 1850 C CA . LEU A 1 235 ? 6.848 -4.123 -9.073 1.00 98.88 235 LEU A CA 1
ATOM 1851 C C . LEU A 1 235 ? 7.158 -5.620 -9.188 1.00 98.88 235 LEU A C 1
ATOM 1853 O O . LEU A 1 235 ? 7.992 -6.127 -8.435 1.00 98.88 235 LEU A O 1
ATOM 1857 N N . ILE A 1 236 ? 6.587 -6.313 -10.179 1.00 98.75 236 ILE A N 1
ATOM 1858 C CA . ILE A 1 236 ? 7.014 -7.673 -10.533 1.00 98.75 236 ILE A CA 1
ATOM 1859 C C . ILE A 1 236 ? 8.480 -7.666 -10.983 1.00 98.75 236 ILE A C 1
ATOM 1861 O O . ILE A 1 236 ? 9.278 -8.437 -10.447 1.00 98.75 236 ILE A O 1
ATOM 1865 N N . CYS A 1 237 ? 8.862 -6.781 -11.915 1.00 98.81 237 CYS A N 1
ATOM 1866 C CA . CYS A 1 237 ? 10.262 -6.620 -12.325 1.00 98.81 237 CYS A CA 1
ATOM 1867 C C . CYS A 1 237 ? 11.167 -6.385 -11.111 1.00 98.81 237 CYS A C 1
ATOM 1869 O O . CYS A 1 237 ? 12.229 -6.987 -11.011 1.00 98.81 237 CYS A O 1
ATOM 1871 N N . SER A 1 238 ? 10.732 -5.550 -10.169 1.00 98.88 238 SER A N 1
ATOM 1872 C CA . SER A 1 238 ? 11.482 -5.178 -8.969 1.00 98.88 238 SER A CA 1
ATOM 1873 C C . SER A 1 238 ? 11.732 -6.364 -8.035 1.00 98.88 238 SER A C 1
ATOM 1875 O O . SER A 1 238 ? 12.863 -6.566 -7.589 1.00 98.88 238 SER A O 1
ATOM 1877 N N . LEU A 1 239 ? 10.715 -7.198 -7.792 1.00 98.69 239 LEU A N 1
ATOM 1878 C CA . LEU A 1 239 ? 10.868 -8.445 -7.032 1.00 98.69 239 LEU A CA 1
ATOM 1879 C C . LEU A 1 239 ? 11.842 -9.405 -7.731 1.00 98.69 239 LEU A C 1
ATOM 1881 O O . LEU A 1 239 ? 12.756 -9.935 -7.094 1.00 98.69 239 LEU A O 1
ATOM 1885 N N . LEU A 1 240 ? 11.716 -9.560 -9.053 1.00 98.56 240 LEU A N 1
ATOM 1886 C CA . LEU A 1 240 ? 12.620 -10.387 -9.857 1.00 98.56 240 LEU A CA 1
ATOM 1887 C C . LEU A 1 240 ? 14.059 -9.852 -9.850 1.00 98.56 240 LEU A C 1
ATOM 1889 O O . LEU A 1 240 ? 14.997 -10.643 -9.797 1.00 98.56 240 LEU A O 1
ATOM 1893 N N . CYS A 1 241 ? 14.238 -8.530 -9.842 1.00 98.62 241 CYS A N 1
ATOM 1894 C CA . CYS A 1 241 ? 15.535 -7.860 -9.739 1.00 98.62 241 CYS A CA 1
ATOM 1895 C C . CYS A 1 241 ? 16.222 -8.107 -8.387 1.00 98.62 241 CYS A C 1
ATOM 1897 O O . CYS A 1 241 ? 17.443 -8.235 -8.323 1.00 98.62 241 CYS A O 1
ATOM 1899 N N . LEU A 1 242 ? 15.450 -8.245 -7.305 1.00 98.06 242 LEU A N 1
ATOM 1900 C CA . LEU A 1 242 ? 15.953 -8.703 -6.002 1.00 98.06 242 LEU A CA 1
ATOM 1901 C C . LEU A 1 242 ? 16.206 -10.223 -5.950 1.00 98.06 242 LEU A C 1
ATOM 1903 O O . LEU A 1 242 ? 16.775 -10.735 -4.981 1.00 98.06 242 LEU A O 1
ATOM 1907 N N . GLY A 1 243 ? 15.812 -10.940 -7.002 1.00 97.81 243 GLY A N 1
ATOM 1908 C CA . GLY A 1 243 ? 15.904 -12.387 -7.135 1.00 97.81 243 GLY A CA 1
ATOM 1909 C C . GLY A 1 243 ? 14.776 -13.161 -6.458 1.00 97.81 243 GLY A C 1
ATOM 1910 O O . GLY A 1 243 ? 14.889 -14.383 -6.342 1.00 97.81 243 GLY A O 1
ATOM 1911 N N . ILE A 1 244 ? 13.709 -12.475 -6.039 1.00 97.69 244 ILE A N 1
ATOM 1912 C CA . ILE A 1 244 ? 12.548 -13.045 -5.349 1.00 97.69 244 ILE A CA 1
ATOM 1913 C C . ILE A 1 244 ? 11.541 -13.546 -6.383 1.00 97.69 244 ILE A C 1
ATOM 1915 O O . ILE A 1 244 ? 11.168 -12.830 -7.313 1.00 97.69 244 ILE A O 1
ATOM 1919 N N . ARG A 1 245 ? 11.119 -14.805 -6.248 1.00 94.62 245 ARG A N 1
ATOM 1920 C CA . ARG A 1 245 ? 10.229 -15.485 -7.216 1.00 94.62 245 ARG A CA 1
ATOM 1921 C C . ARG A 1 245 ? 9.071 -16.219 -6.547 1.00 94.62 245 ARG A C 1
ATOM 1923 O O . ARG A 1 245 ? 8.063 -16.489 -7.182 1.00 94.62 245 ARG A O 1
ATOM 1930 N N . ASP A 1 246 ? 9.237 -16.521 -5.274 1.00 93.44 246 ASP A N 1
ATOM 1931 C CA . ASP A 1 246 ? 8.325 -17.169 -4.344 1.00 93.44 246 ASP A CA 1
ATOM 1932 C C . ASP A 1 246 ? 7.505 -16.120 -3.577 1.00 93.44 246 ASP A C 1
ATOM 1934 O O . ASP A 1 246 ? 7.555 -16.033 -2.353 1.00 93.44 246 ASP A O 1
ATOM 1938 N N . SER A 1 247 ? 6.750 -15.297 -4.311 1.00 94.69 247 SER A N 1
ATOM 1939 C CA . SER A 1 247 ? 5.845 -14.298 -3.735 1.00 94.69 247 SER A CA 1
ATOM 1940 C C . SER A 1 247 ? 4.410 -14.542 -4.187 1.00 94.69 247 SER A C 1
ATOM 1942 O O . SER A 1 247 ? 4.086 -14.442 -5.371 1.00 94.69 247 SER A O 1
ATOM 1944 N N . ALA A 1 248 ? 3.523 -14.800 -3.225 1.00 93.38 248 ALA A N 1
ATOM 1945 C CA . ALA A 1 248 ? 2.102 -14.992 -3.500 1.00 93.38 248 ALA A CA 1
ATOM 1946 C C . ALA A 1 248 ? 1.441 -13.724 -4.076 1.00 93.38 248 ALA A C 1
ATOM 1948 O O . ALA A 1 248 ? 0.492 -13.826 -4.856 1.00 93.38 248 ALA A O 1
ATOM 1949 N N . GLU A 1 249 ? 1.934 -12.527 -3.724 1.00 95.00 249 GLU A N 1
ATOM 1950 C CA . GLU A 1 249 ? 1.462 -11.292 -4.362 1.00 95.00 249 GLU A CA 1
ATOM 1951 C C . GLU A 1 249 ? 1.941 -11.173 -5.805 1.00 95.00 249 GLU A C 1
ATOM 1953 O O . GLU A 1 249 ? 1.150 -10.770 -6.655 1.00 95.00 249 GLU A O 1
ATOM 1958 N N . ALA A 1 250 ? 3.176 -11.582 -6.116 1.00 95.62 250 ALA A N 1
ATOM 1959 C CA . ALA A 1 250 ? 3.648 -11.612 -7.500 1.00 95.62 250 ALA A CA 1
ATOM 1960 C C . ALA A 1 250 ? 2.822 -12.581 -8.365 1.00 95.62 250 ALA A C 1
ATOM 1962 O O . ALA A 1 250 ? 2.495 -12.259 -9.503 1.00 95.62 250 ALA A O 1
ATOM 1963 N N . GLU A 1 251 ? 2.421 -13.742 -7.838 1.00 95.62 251 GLU A N 1
ATOM 1964 C CA . GLU A 1 251 ? 1.527 -14.671 -8.549 1.00 95.62 251 GLU A CA 1
ATOM 1965 C C . GLU A 1 251 ? 0.162 -14.037 -8.861 1.00 95.62 251 GLU A C 1
ATOM 1967 O O . GLU A 1 251 ? -0.328 -14.115 -9.990 1.00 95.62 251 GLU A O 1
ATOM 1972 N N . ARG A 1 252 ? -0.447 -13.353 -7.883 1.00 95.31 252 ARG A N 1
ATOM 1973 C CA . ARG A 1 252 ? -1.704 -12.610 -8.089 1.00 95.31 252 ARG A CA 1
ATOM 1974 C C . ARG A 1 252 ? -1.540 -11.455 -9.070 1.00 95.31 252 ARG A C 1
ATOM 1976 O O . ARG A 1 252 ? -2.456 -11.169 -9.838 1.00 95.31 252 ARG A O 1
ATOM 1983 N N . ALA A 1 253 ? -0.391 -10.795 -9.038 1.00 96.94 253 ALA A N 1
ATOM 1984 C CA . ALA A 1 253 ? -0.039 -9.719 -9.947 1.00 96.94 253 ALA A CA 1
ATOM 1985 C C . ALA A 1 253 ? 0.107 -10.219 -11.390 1.00 96.94 253 ALA A C 1
ATOM 1987 O O . ALA A 1 253 ? -0.424 -9.595 -12.304 1.00 96.94 253 ALA A O 1
ATOM 1988 N N . TRP A 1 254 ? 0.722 -11.387 -11.591 1.00 97.75 254 TRP A N 1
ATOM 1989 C CA . TRP A 1 254 ? 0.778 -12.055 -12.890 1.00 97.75 254 TRP A CA 1
ATOM 1990 C C . TRP A 1 254 ? -0.605 -12.414 -13.425 1.00 97.75 254 TRP A C 1
ATOM 1992 O O . TRP A 1 254 ? -0.897 -12.146 -14.590 1.00 97.75 254 TRP A O 1
ATOM 2002 N N . ALA A 1 255 ? -1.468 -12.981 -12.577 1.00 96.19 255 ALA A N 1
ATOM 2003 C CA . ALA A 1 255 ? -2.846 -13.280 -12.957 1.00 96.19 255 ALA A CA 1
ATOM 2004 C C . ALA A 1 255 ? -3.611 -12.007 -13.358 1.00 96.19 255 ALA A C 1
ATOM 2006 O O . ALA A 1 255 ? -4.340 -12.016 -14.343 1.00 96.19 255 ALA A O 1
ATOM 2007 N N . PHE A 1 256 ? -3.403 -10.904 -12.633 1.00 96.62 256 PHE A N 1
ATOM 2008 C CA . PHE A 1 256 ? -3.972 -9.605 -12.980 1.00 96.62 256 PHE A CA 1
ATOM 2009 C C . PHE A 1 256 ? -3.451 -9.081 -14.325 1.00 96.62 256 PHE A C 1
ATOM 2011 O O . PHE A 1 256 ? -4.267 -8.715 -15.161 1.00 96.62 256 PHE A O 1
ATOM 2018 N N . LEU A 1 257 ? -2.134 -9.090 -14.570 1.00 97.50 257 LEU A N 1
ATOM 2019 C CA . LEU A 1 257 ? -1.568 -8.641 -15.851 1.00 97.50 257 LEU A CA 1
ATOM 2020 C C . LEU A 1 257 ? -2.112 -9.436 -17.039 1.00 97.50 257 LEU A C 1
ATOM 2022 O O . LEU A 1 257 ? -2.407 -8.860 -18.081 1.00 97.50 257 LEU A O 1
ATOM 2026 N N . ALA A 1 258 ? -2.261 -10.750 -16.881 1.00 97.06 258 ALA A N 1
ATOM 2027 C CA . ALA A 1 258 ? -2.812 -11.596 -17.928 1.00 97.06 258 ALA A CA 1
ATOM 2028 C C . ALA A 1 258 ? -4.304 -11.336 -18.194 1.00 97.06 258 ALA A C 1
ATOM 2030 O O . ALA A 1 258 ? -4.731 -11.469 -19.336 1.00 97.06 258 ALA A O 1
ATOM 2031 N N . ASP A 1 259 ? -5.073 -10.978 -17.161 1.00 96.56 259 ASP A N 1
ATOM 2032 C CA . ASP A 1 259 ? -6.502 -10.643 -17.258 1.00 96.56 259 ASP A CA 1
ATOM 2033 C C . ASP A 1 259 ? -6.733 -9.281 -17.932 1.00 96.56 259 ASP A C 1
ATOM 2035 O O . ASP A 1 259 ? -7.658 -9.134 -18.726 1.00 96.56 259 ASP A O 1
ATOM 2039 N N . VAL A 1 260 ? -5.870 -8.295 -17.659 1.00 96.81 260 VAL A N 1
ATOM 2040 C CA . VAL A 1 260 ? -5.985 -6.946 -18.245 1.00 96.81 260 VAL A CA 1
ATOM 2041 C C . VAL A 1 260 ? -5.297 -6.792 -19.603 1.00 96.81 260 VAL A C 1
ATOM 2043 O O . VAL A 1 260 ? -5.471 -5.759 -20.247 1.00 96.81 260 VAL A O 1
ATOM 2046 N N . GLN A 1 261 ? -4.508 -7.776 -20.046 1.00 97.88 261 GLN A N 1
ATOM 2047 C CA . GLN A 1 261 ? -3.909 -7.753 -21.379 1.00 97.88 261 GLN A CA 1
ATOM 2048 C C . GLN A 1 261 ? -4.987 -7.984 -22.444 1.00 97.88 261 GLN A C 1
ATOM 2050 O O . GLN A 1 261 ? -5.673 -9.008 -22.456 1.00 97.88 261 GLN A O 1
ATOM 2055 N N . GLU A 1 262 ? -5.111 -7.037 -23.368 1.00 97.25 262 GLU A N 1
ATOM 2056 C CA . GLU A 1 262 ? -6.074 -7.092 -24.462 1.00 97.25 262 GLU A CA 1
ATOM 2057 C C . GLU A 1 262 ? -5.717 -8.209 -25.470 1.00 97.25 262 GLU A C 1
ATOM 2059 O O . GLU A 1 262 ? -4.561 -8.643 -25.552 1.00 97.25 262 GLU A O 1
ATOM 2064 N N . PRO A 1 263 ? -6.683 -8.690 -26.282 1.00 96.56 263 PRO A N 1
ATOM 2065 C CA . PRO A 1 263 ? -6.434 -9.760 -27.251 1.00 96.56 263 PRO A CA 1
ATOM 2066 C C . PRO A 1 263 ? -5.347 -9.457 -28.292 1.00 96.56 263 PRO A C 1
ATOM 2068 O O . PRO A 1 263 ? -4.727 -10.388 -28.803 1.00 96.56 263 PRO A O 1
ATOM 2071 N N . ASP A 1 264 ? -5.116 -8.181 -28.615 1.00 96.25 264 ASP A N 1
ATOM 2072 C CA . ASP A 1 264 ? -4.055 -7.737 -29.530 1.00 96.25 264 ASP A CA 1
ATOM 2073 C C . ASP A 1 264 ? -2.669 -7.658 -28.858 1.00 96.25 264 ASP A C 1
ATOM 2075 O O . ASP A 1 264 ? -1.672 -7.408 -29.533 1.00 96.25 264 ASP A O 1
ATOM 2079 N N . GLY A 1 265 ? -2.610 -7.899 -27.544 1.00 97.44 265 GLY A N 1
ATOM 2080 C CA . GLY A 1 265 ? -1.411 -7.904 -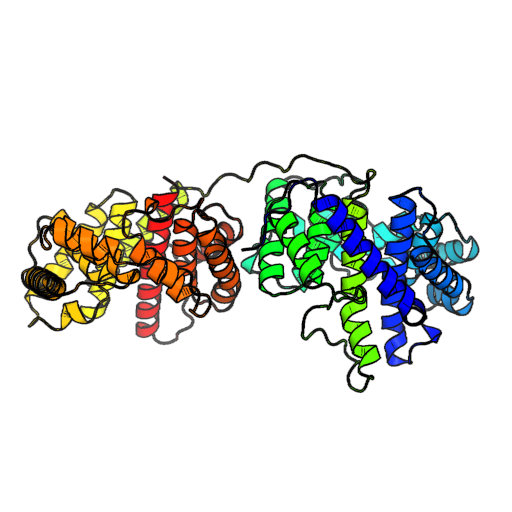26.717 1.00 97.44 265 GLY A CA 1
ATOM 2081 C C . GLY A 1 265 ? -1.104 -6.602 -25.993 1.00 97.44 265 GLY A C 1
ATOM 2082 O O . GLY A 1 265 ? -0.174 -6.581 -25.179 1.00 97.44 265 GLY A O 1
ATOM 2083 N N . ARG A 1 266 ? -1.895 -5.551 -26.227 1.00 97.12 266 ARG A N 1
ATOM 2084 C CA . ARG A 1 266 ? -1.802 -4.284 -25.507 1.00 97.12 266 ARG A CA 1
ATOM 2085 C C . ARG A 1 266 ? -2.041 -4.488 -24.016 1.00 97.12 266 ARG A C 1
ATOM 2087 O O . ARG A 1 266 ? -2.942 -5.220 -23.613 1.00 97.12 266 ARG A O 1
ATOM 2094 N N . VAL A 1 267 ? -1.284 -3.774 -23.190 1.00 96.81 267 VAL A N 1
ATOM 2095 C CA . VAL A 1 267 ? -1.613 -3.593 -21.773 1.00 96.81 267 VAL A CA 1
ATOM 2096 C C . VAL A 1 267 ? -1.870 -2.110 -21.546 1.00 96.81 267 VAL A C 1
ATOM 2098 O O . VAL A 1 267 ? -0.980 -1.285 -21.752 1.00 96.81 267 VAL A O 1
ATOM 2101 N N . ALA A 1 268 ? -3.103 -1.760 -21.184 1.00 91.06 268 ALA A N 1
ATOM 2102 C CA . ALA A 1 268 ? -3.483 -0.372 -20.958 1.00 91.06 268 ALA A CA 1
ATOM 2103 C C . ALA A 1 268 ? -2.754 0.202 -19.732 1.00 91.06 268 ALA A C 1
ATOM 2105 O O . ALA A 1 268 ? -2.694 -0.434 -18.677 1.00 91.06 268 ALA A O 1
ATOM 2106 N N . GLY A 1 269 ? -2.209 1.412 -19.874 1.00 84.38 269 GLY A N 1
ATOM 2107 C CA . GLY A 1 269 ? -1.662 2.164 -18.751 1.00 84.38 269 GLY A CA 1
ATOM 2108 C C . GLY A 1 269 ? -2.756 2.738 -17.842 1.00 84.38 269 GLY A C 1
ATOM 2109 O O . GLY A 1 269 ? -3.945 2.647 -18.153 1.00 84.38 269 GLY A O 1
ATOM 2110 N N . PRO A 1 270 ? -2.371 3.335 -16.703 1.00 81.75 270 PRO A N 1
ATOM 2111 C CA . PRO A 1 270 ? -3.316 3.905 -15.749 1.00 81.75 270 PRO A CA 1
ATOM 2112 C C . PRO A 1 270 ? -4.130 5.064 -16.341 1.00 81.75 270 PRO A C 1
ATOM 2114 O O . PRO A 1 270 ? -3.610 5.922 -17.063 1.00 81.75 270 PRO A O 1
ATOM 2117 N N . ASP A 1 271 ? -5.406 5.128 -15.957 1.00 71.31 271 ASP A N 1
ATOM 2118 C CA . ASP A 1 271 ? -6.317 6.202 -16.348 1.00 71.31 271 ASP A CA 1
ATOM 2119 C C . ASP A 1 271 ? -5.792 7.586 -15.929 1.00 71.31 271 ASP A C 1
ATOM 2121 O O . ASP A 1 271 ? -5.253 7.783 -14.838 1.00 71.31 271 ASP A O 1
ATOM 2125 N N . GLY A 1 272 ? -5.992 8.585 -16.791 1.00 59.66 272 GLY A N 1
ATOM 2126 C CA . GLY A 1 272 ? -5.703 9.987 -16.473 1.00 59.66 272 GLY A CA 1
ATOM 2127 C C . GLY A 1 272 ? -4.240 10.416 -16.624 1.00 59.66 272 GLY A C 1
ATOM 2128 O O . GLY A 1 272 ? -3.969 11.615 -16.553 1.00 59.66 272 GLY A O 1
ATOM 2129 N N . ILE A 1 273 ? -3.304 9.505 -16.926 1.00 58.81 273 ILE A N 1
ATOM 2130 C CA . ILE A 1 273 ? -1.963 9.880 -17.408 1.00 58.81 273 ILE A CA 1
ATOM 2131 C C . ILE A 1 273 ? -2.052 10.191 -18.908 1.00 58.81 273 ILE A C 1
ATOM 2133 O O . ILE A 1 273 ? -1.562 9.468 -19.770 1.00 58.81 273 ILE A O 1
ATOM 2137 N N . VAL A 1 274 ? -2.730 11.289 -19.240 1.00 56.88 274 VAL A N 1
ATOM 2138 C CA . VAL A 1 274 ? -2.691 11.849 -20.592 1.00 56.88 274 VAL A CA 1
ATOM 2139 C C . VAL A 1 274 ? -1.465 12.750 -20.659 1.00 56.88 274 VAL A C 1
ATOM 2141 O O . VAL A 1 274 ? -1.377 13.745 -19.940 1.00 56.88 274 VAL A O 1
ATOM 2144 N N . HIS A 1 275 ? -0.489 12.390 -21.494 1.00 60.50 275 HIS A N 1
ATOM 2145 C CA . HIS A 1 275 ? 0.667 13.246 -21.727 1.00 60.50 275 HIS A CA 1
ATOM 2146 C C . HIS A 1 275 ? 0.213 14.650 -22.175 1.00 60.50 275 HIS A C 1
ATOM 2148 O O . HIS A 1 275 ? -0.640 14.754 -23.065 1.00 60.50 275 HIS A O 1
ATOM 2154 N N . PRO A 1 276 ? 0.779 15.731 -21.595 1.00 52.44 276 PRO A N 1
ATOM 2155 C CA . PRO A 1 276 ? 0.547 17.086 -22.084 1.00 52.44 276 PRO A CA 1
ATOM 2156 C C . PRO A 1 276 ? 0.895 17.139 -23.577 1.00 52.44 276 PRO A C 1
ATOM 2158 O O . PRO A 1 276 ? 2.022 16.820 -23.946 1.00 52.44 276 PRO A O 1
ATOM 2161 N N . GLY A 1 277 ? -0.076 17.479 -24.428 1.00 60.09 277 GLY A N 1
ATOM 2162 C CA . GLY A 1 277 ? 0.075 17.462 -25.892 1.00 60.09 277 GLY A CA 1
ATOM 2163 C C . GLY A 1 277 ? -0.722 16.377 -26.626 1.00 60.09 277 GLY A C 1
ATOM 2164 O O . GLY A 1 277 ? -0.815 16.426 -27.845 1.00 60.09 277 GLY A O 1
ATOM 2165 N N . LEU A 1 278 ? -1.366 15.441 -25.918 1.00 63.16 278 LEU A N 1
ATOM 2166 C CA . LEU A 1 278 ? -2.302 14.492 -26.543 1.00 63.16 278 LEU A CA 1
ATOM 2167 C C . LEU A 1 278 ? -3.702 15.089 -26.786 1.00 63.16 278 LEU A C 1
ATOM 2169 O O . LEU A 1 278 ? -4.523 14.463 -27.465 1.00 63.16 278 LEU A O 1
ATOM 2173 N N . GLU A 1 279 ? -3.990 16.281 -26.254 1.00 64.25 279 GLU A N 1
ATOM 2174 C CA . GLU A 1 279 ? -5.227 17.022 -26.527 1.00 64.25 279 GLU A CA 1
ATOM 2175 C C . GLU A 1 279 ? -5.300 17.380 -28.021 1.00 64.25 279 GLU A C 1
ATOM 2177 O O . GLU A 1 279 ? -4.520 18.182 -28.521 1.00 64.25 279 GLU A O 1
ATOM 2182 N N . GLY A 1 280 ? -6.226 16.748 -28.750 1.00 67.00 280 GLY A N 1
ATOM 2183 C CA . GLY A 1 280 ? -6.374 16.909 -30.203 1.00 67.00 280 GLY A CA 1
ATOM 2184 C C . GLY A 1 280 ? -5.711 15.818 -31.051 1.00 67.00 280 GLY A C 1
ATOM 2185 O O . GLY A 1 280 ? -5.923 15.788 -32.262 1.00 67.00 280 GLY A O 1
ATOM 2186 N N . SER A 1 281 ? -4.973 14.883 -30.443 1.00 71.69 281 SER A N 1
ATOM 2187 C CA . SER A 1 281 ? -4.445 13.713 -31.156 1.00 71.69 281 SER A CA 1
ATOM 2188 C C . SER A 1 281 ? -5.540 12.669 -31.439 1.00 71.69 281 SER A C 1
ATOM 2190 O O . SER A 1 281 ? -6.504 12.517 -30.680 1.00 71.69 281 SER A O 1
ATOM 2192 N N . GLY A 1 282 ? -5.404 11.946 -32.558 1.00 83.06 282 GLY A N 1
ATOM 2193 C CA . GLY A 1 282 ? -6.338 10.883 -32.946 1.00 83.06 282 GLY A CA 1
ATOM 2194 C C . GLY A 1 282 ? -6.440 9.776 -31.888 1.00 83.06 282 GLY A C 1
ATOM 2195 O O . GLY A 1 282 ? -5.499 9.538 -31.130 1.00 83.06 282 GLY A O 1
ATOM 2196 N N . GLU A 1 283 ? -7.584 9.092 -31.834 1.00 85.31 283 GLU A N 1
ATOM 2197 C CA . GLU A 1 283 ? -7.847 7.999 -30.883 1.00 85.31 283 GLU A CA 1
ATOM 2198 C C . GLU A 1 283 ? -6.766 6.909 -30.929 1.00 85.31 283 GLU A C 1
ATOM 2200 O O . GLU A 1 283 ? -6.236 6.544 -29.881 1.00 85.31 283 GLU A O 1
ATOM 2205 N N . ASP A 1 284 ? -6.326 6.516 -32.126 1.00 85.88 284 ASP A N 1
ATOM 2206 C CA . ASP A 1 284 ? -5.245 5.542 -32.324 1.00 85.88 284 ASP A CA 1
ATOM 2207 C C . ASP A 1 284 ? -3.926 5.966 -31.663 1.00 85.88 284 ASP A C 1
ATOM 2209 O O . ASP A 1 284 ? -3.237 5.155 -31.044 1.00 85.88 284 ASP A O 1
ATOM 2213 N N . HIS A 1 285 ? -3.550 7.245 -31.781 1.00 85.75 285 HIS A N 1
ATOM 2214 C CA . HIS A 1 285 ? -2.309 7.735 -31.181 1.00 85.75 285 HIS A CA 1
ATOM 2215 C C . HIS A 1 285 ? -2.417 7.792 -29.659 1.00 85.75 285 HIS A C 1
ATOM 2217 O O . HIS A 1 285 ? -1.480 7.384 -28.980 1.00 85.75 285 HIS A O 1
ATOM 2223 N N . ARG A 1 286 ? -3.561 8.232 -29.118 1.00 85.44 286 ARG A N 1
ATOM 2224 C CA . ARG A 1 286 ? -3.808 8.221 -27.666 1.00 85.44 286 ARG A CA 1
ATOM 2225 C C . ARG A 1 286 ? -3.787 6.806 -27.107 1.00 85.44 286 ARG A C 1
ATOM 2227 O O . ARG A 1 286 ? -3.170 6.578 -26.071 1.00 85.44 286 ARG A O 1
ATOM 2234 N N . SER A 1 287 ? -4.407 5.862 -27.809 1.00 87.94 287 SER A N 1
ATOM 2235 C CA . SER A 1 287 ? -4.420 4.447 -27.438 1.00 87.94 287 SER A CA 1
ATOM 2236 C C . SER A 1 287 ? -3.000 3.870 -27.358 1.00 87.94 287 SER A C 1
ATOM 2238 O O . SER A 1 287 ? -2.637 3.259 -26.351 1.00 87.94 287 SER A O 1
ATOM 2240 N N . TRP A 1 288 ? -2.153 4.162 -28.352 1.00 90.75 288 TRP A N 1
ATOM 2241 C CA . TRP A 1 288 ? -0.739 3.776 -28.337 1.00 90.75 288 TRP A CA 1
ATOM 2242 C C . TRP A 1 288 ? 0.059 4.484 -27.231 1.00 90.75 288 TRP A C 1
ATOM 2244 O O . TRP A 1 288 ? 0.743 3.834 -26.440 1.00 90.75 288 TRP A O 1
ATOM 2254 N N . ALA A 1 289 ? -0.049 5.812 -27.142 1.00 89.00 289 ALA A N 1
ATOM 2255 C CA . ALA A 1 289 ? 0.726 6.642 -26.220 1.00 89.00 289 ALA A CA 1
ATOM 2256 C C . ALA A 1 289 ? 0.451 6.319 -24.743 1.00 89.00 289 ALA A C 1
ATOM 2258 O O . ALA A 1 289 ? 1.336 6.470 -23.907 1.00 89.00 289 ALA A O 1
ATOM 2259 N N . THR A 1 290 ? -0.760 5.859 -24.429 1.00 89.12 290 THR A N 1
ATOM 2260 C CA . THR A 1 290 ? -1.164 5.465 -23.071 1.00 89.12 290 THR A CA 1
ATOM 2261 C C . THR A 1 290 ? -0.820 4.017 -22.724 1.00 89.12 290 THR A C 1
ATOM 2263 O O . THR A 1 290 ? -0.968 3.637 -21.570 1.00 89.12 290 THR A O 1
ATOM 2266 N N . ALA A 1 291 ? -0.368 3.202 -23.683 1.00 93.69 291 ALA A N 1
ATOM 2267 C CA . ALA A 1 291 ? -0.154 1.768 -23.468 1.00 93.69 291 ALA A CA 1
ATOM 2268 C C . ALA A 1 291 ? 1.254 1.262 -23.799 1.00 93.69 291 ALA A C 1
ATOM 2270 O O . ALA A 1 291 ? 1.632 0.195 -23.316 1.00 93.69 291 ALA A O 1
ATOM 2271 N N . TYR A 1 292 ? 2.048 1.982 -24.604 1.00 95.69 292 TYR A N 1
ATOM 2272 C CA . TYR A 1 292 ? 3.353 1.469 -25.039 1.00 95.69 292 TYR A CA 1
ATOM 2273 C C . TYR A 1 292 ? 4.281 1.159 -23.858 1.00 95.69 292 TYR A C 1
ATOM 2275 O O . TYR A 1 292 ? 4.885 0.091 -23.841 1.00 95.69 292 TYR A O 1
ATOM 2283 N N . HIS A 1 293 ? 4.353 2.052 -22.865 1.00 96.25 293 HIS A N 1
ATOM 2284 C CA . HIS A 1 293 ? 5.230 1.897 -21.706 1.00 96.25 293 HIS A CA 1
ATOM 2285 C C . HIS A 1 293 ? 4.833 0.665 -20.888 1.00 96.25 293 HIS A C 1
ATOM 2287 O O . HIS A 1 293 ? 5.625 -0.259 -20.723 1.00 96.25 293 HIS A O 1
ATOM 2293 N N . THR A 1 294 ? 3.559 0.581 -20.512 1.00 97.44 294 THR A N 1
ATOM 2294 C CA . THR A 1 294 ? 3.002 -0.552 -19.769 1.00 97.44 294 THR A CA 1
ATOM 2295 C C . THR A 1 294 ? 3.187 -1.877 -20.503 1.00 97.44 294 THR A C 1
ATOM 2297 O O . THR A 1 294 ? 3.532 -2.889 -19.894 1.00 97.44 294 THR A O 1
ATOM 2300 N N . THR A 1 295 ? 3.046 -1.871 -21.830 1.00 98.56 295 THR A N 1
ATOM 2301 C CA . THR A 1 295 ? 3.280 -3.057 -22.664 1.00 98.56 295 THR A CA 1
ATOM 2302 C C . THR A 1 295 ? 4.767 -3.447 -22.697 1.00 98.56 295 THR A C 1
ATOM 2304 O O . THR A 1 295 ? 5.088 -4.632 -22.602 1.00 98.56 295 THR A O 1
ATOM 2307 N N . ILE A 1 296 ? 5.691 -2.476 -22.758 1.00 98.62 296 ILE A N 1
ATOM 2308 C CA . ILE A 1 296 ? 7.144 -2.713 -22.648 1.00 98.62 296 ILE A CA 1
ATOM 2309 C C . ILE A 1 296 ? 7.489 -3.338 -21.296 1.00 98.62 296 ILE A C 1
ATOM 2311 O O . ILE A 1 296 ? 8.199 -4.343 -21.253 1.00 98.62 296 ILE A O 1
ATOM 2315 N N . VAL A 1 297 ? 6.989 -2.773 -20.196 1.00 98.44 297 VAL A N 1
ATOM 2316 C CA . VAL A 1 297 ? 7.306 -3.259 -18.848 1.00 98.44 297 VAL A CA 1
ATOM 2317 C C . VAL A 1 297 ? 6.703 -4.646 -18.608 1.00 98.44 297 VAL A C 1
ATOM 2319 O O . VAL A 1 297 ? 7.370 -5.497 -18.024 1.00 98.44 297 VAL A O 1
ATOM 2322 N N . ALA A 1 298 ? 5.498 -4.932 -19.113 1.00 98.69 298 ALA A N 1
ATOM 2323 C CA . ALA A 1 298 ? 4.910 -6.272 -19.046 1.00 98.69 298 ALA A CA 1
ATOM 2324 C C . ALA A 1 298 ? 5.765 -7.319 -19.787 1.00 98.69 298 ALA A C 1
ATOM 2326 O O . ALA A 1 298 ? 6.037 -8.395 -19.243 1.00 98.69 298 ALA A O 1
ATOM 2327 N N . ALA A 1 299 ? 6.253 -6.990 -20.990 1.00 98.69 299 ALA A N 1
ATOM 2328 C CA . ALA A 1 299 ? 7.189 -7.843 -21.726 1.00 98.69 299 ALA A CA 1
ATOM 2329 C C . ALA A 1 299 ? 8.514 -8.027 -20.964 1.00 98.69 299 ALA A C 1
ATOM 2331 O O . ALA A 1 299 ? 9.024 -9.143 -20.856 1.00 98.69 299 ALA A O 1
ATOM 2332 N N . LEU A 1 300 ? 9.051 -6.950 -20.382 1.00 98.69 300 LEU A N 1
ATOM 2333 C CA . LEU A 1 300 ? 10.278 -6.989 -19.588 1.00 98.69 300 LEU A CA 1
ATOM 2334 C C . LEU A 1 300 ? 10.131 -7.875 -18.342 1.00 98.69 300 LEU A C 1
ATOM 2336 O O . LEU A 1 300 ? 11.014 -8.688 -18.063 1.00 98.69 300 LEU A O 1
ATOM 2340 N N . ALA A 1 301 ? 9.016 -7.767 -17.619 1.00 98.56 301 ALA A N 1
ATOM 2341 C CA . ALA A 1 301 ? 8.726 -8.598 -16.454 1.00 98.56 301 ALA A CA 1
ATOM 2342 C C . ALA A 1 301 ? 8.753 -10.085 -16.820 1.00 98.56 301 ALA A C 1
ATOM 2344 O O . ALA A 1 301 ? 9.338 -10.899 -16.102 1.00 98.56 301 ALA A O 1
ATOM 2345 N N . ALA A 1 302 ? 8.162 -10.441 -17.962 1.00 98.44 302 ALA A N 1
ATOM 2346 C CA . ALA A 1 302 ? 8.072 -11.825 -18.407 1.00 98.44 302 ALA A CA 1
ATOM 2347 C C . ALA A 1 302 ? 9.437 -12.362 -18.857 1.00 98.44 302 ALA A C 1
ATOM 2349 O O . ALA A 1 302 ? 9.833 -13.466 -18.464 1.00 98.44 302 ALA A O 1
ATOM 2350 N N . LEU A 1 303 ? 10.208 -11.532 -19.565 1.00 98.00 303 LEU A N 1
ATOM 2351 C CA . LEU A 1 303 ? 11.589 -11.813 -19.941 1.00 98.00 303 LEU A CA 1
ATOM 2352 C C . LEU A 1 303 ? 12.472 -12.084 -18.707 1.00 98.00 303 LEU A C 1
ATOM 2354 O O . LEU A 1 303 ? 13.187 -13.091 -18.659 1.00 98.00 303 LEU A O 1
ATOM 2358 N N . LEU A 1 304 ? 12.391 -11.238 -17.673 1.00 98.25 304 LEU A N 1
ATOM 2359 C CA . LEU A 1 304 ? 13.098 -11.437 -16.400 1.00 98.25 304 LEU A CA 1
ATOM 2360 C C . LEU A 1 304 ? 12.627 -12.711 -15.677 1.00 98.25 304 LEU A C 1
ATOM 2362 O O . LEU A 1 304 ? 13.438 -13.466 -15.121 1.00 98.25 304 LEU A O 1
ATOM 2366 N N . ALA A 1 305 ? 11.322 -12.991 -15.707 1.00 97.25 305 ALA A N 1
ATOM 2367 C CA . ALA A 1 305 ? 10.738 -14.163 -15.067 1.00 97.25 305 ALA A CA 1
ATOM 2368 C C . ALA A 1 305 ? 11.231 -15.469 -15.709 1.00 97.25 305 ALA A C 1
ATOM 2370 O O . ALA A 1 305 ? 11.590 -16.407 -14.994 1.00 97.25 305 ALA A O 1
ATOM 2371 N N . ARG A 1 306 ? 11.345 -15.544 -17.037 1.00 95.38 306 ARG A N 1
ATOM 2372 C CA . ARG A 1 306 ? 11.848 -16.758 -17.702 1.00 95.38 306 ARG A CA 1
ATOM 2373 C C . ARG A 1 306 ? 13.373 -16.854 -17.764 1.00 95.38 306 ARG A C 1
ATOM 2375 O O . ARG A 1 306 ? 13.894 -17.959 -17.949 1.00 95.38 306 ARG A O 1
ATOM 2382 N N . SER A 1 307 ? 14.097 -15.743 -17.617 1.00 96.06 307 SER A N 1
ATOM 2383 C CA . SER A 1 307 ? 15.556 -15.748 -17.736 1.00 96.06 307 SER A CA 1
ATOM 2384 C C . SER A 1 307 ? 16.230 -16.584 -16.640 1.00 96.06 307 SER A C 1
ATOM 2386 O O . SER A 1 307 ? 15.839 -16.609 -15.467 1.00 96.06 307 SER A O 1
ATOM 2388 N N . ARG A 1 308 ? 17.287 -17.294 -17.044 1.00 94.94 308 ARG A N 1
ATOM 2389 C CA . ARG A 1 308 ? 18.187 -18.028 -16.142 1.00 94.94 308 ARG A CA 1
ATOM 2390 C C . ARG A 1 308 ? 19.369 -17.181 -15.671 1.00 94.94 308 ARG A C 1
ATOM 2392 O O . ARG A 1 308 ? 20.045 -17.597 -14.740 1.00 94.94 308 ARG A O 1
ATOM 2399 N N . ALA A 1 309 ? 19.614 -16.040 -16.317 1.00 95.94 309 ALA A N 1
ATOM 2400 C CA . ALA A 1 309 ? 20.711 -15.138 -15.980 1.00 95.94 309 ALA A CA 1
ATOM 2401 C C . ALA A 1 309 ? 20.393 -14.273 -14.751 1.00 95.94 309 ALA A C 1
ATOM 2403 O O . ALA A 1 309 ? 21.300 -13.916 -14.006 1.00 95.94 309 ALA A O 1
ATOM 2404 N N . VAL A 1 310 ? 19.109 -13.972 -14.523 1.00 97.06 310 VAL A N 1
ATOM 2405 C CA . VAL A 1 310 ? 18.646 -13.215 -13.353 1.00 97.06 310 VAL A CA 1
ATOM 2406 C C . VAL A 1 310 ? 18.913 -14.011 -12.080 1.00 97.06 310 VAL A C 1
ATOM 2408 O O . VAL A 1 310 ? 18.523 -15.181 -11.968 1.00 97.06 310 VAL A O 1
ATOM 2411 N N . ILE A 1 311 ? 19.553 -13.353 -11.116 1.00 97.00 311 ILE A N 1
ATOM 2412 C CA . ILE A 1 311 ? 19.909 -13.92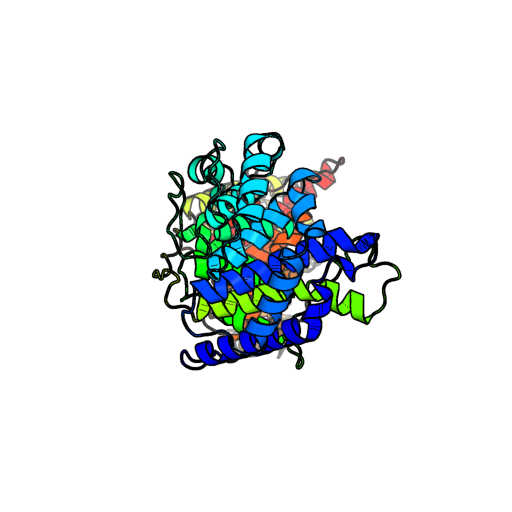5 -9.819 1.00 97.00 311 ILE A CA 1
ATOM 2413 C C . ILE A 1 311 ? 18.648 -14.442 -9.119 1.00 97.00 311 ILE A C 1
ATOM 2415 O O . ILE A 1 311 ? 17.570 -13.866 -9.225 1.00 97.00 311 ILE A O 1
ATOM 2419 N N . ARG A 1 312 ? 18.770 -15.566 -8.409 1.00 96.19 312 ARG A N 1
ATOM 2420 C CA . ARG A 1 312 ? 17.671 -16.174 -7.651 1.00 96.19 312 ARG A CA 1
ATOM 2421 C C . ARG A 1 312 ? 18.052 -16.275 -6.193 1.00 96.19 312 ARG A C 1
ATOM 2423 O O . ARG A 1 312 ? 19.171 -16.676 -5.875 1.00 96.19 312 ARG A O 1
ATOM 2430 N N . ARG A 1 313 ? 17.117 -15.928 -5.321 1.00 94.44 313 ARG A N 1
ATOM 2431 C CA . ARG A 1 313 ? 17.292 -15.972 -3.873 1.00 94.44 313 ARG A CA 1
ATOM 2432 C C . ARG A 1 313 ? 15.995 -16.482 -3.245 1.00 94.44 313 ARG A C 1
ATOM 2434 O O . ARG A 1 313 ? 14.933 -16.218 -3.801 1.00 94.44 313 ARG A O 1
ATOM 2441 N N . PRO A 1 314 ? 16.067 -17.210 -2.122 1.00 94.94 314 PRO A N 1
ATOM 2442 C CA . PRO A 1 314 ? 14.882 -17.464 -1.313 1.00 94.94 314 PRO A CA 1
ATOM 2443 C C . PRO A 1 314 ? 14.265 -16.140 -0.856 1.00 94.94 314 PRO A C 1
ATOM 2445 O O . PRO A 1 314 ? 15.014 -15.198 -0.559 1.00 94.94 314 PRO A O 1
ATOM 2448 N N . ARG A 1 315 ? 12.933 -16.077 -0.756 1.00 95.06 315 ARG A N 1
ATOM 2449 C CA . ARG A 1 315 ? 12.267 -14.959 -0.087 1.00 95.06 315 ARG A CA 1
ATOM 2450 C C . ARG A 1 315 ? 12.799 -14.834 1.345 1.00 95.06 315 ARG A C 1
ATOM 2452 O O . ARG A 1 315 ? 12.814 -15.834 2.065 1.00 95.06 315 ARG A O 1
ATOM 2459 N N . PRO A 1 316 ? 13.275 -13.646 1.764 1.00 95.81 316 PRO A N 1
ATOM 2460 C CA . PRO A 1 316 ? 13.680 -13.436 3.148 1.00 95.81 316 PRO A CA 1
ATOM 2461 C C . PRO A 1 316 ? 12.487 -13.649 4.087 1.00 95.81 316 PRO A C 1
ATOM 2463 O O . PRO A 1 316 ? 11.336 -13.411 3.714 1.00 95.81 316 PRO A O 1
ATOM 2466 N N . GLU A 1 317 ? 12.765 -14.093 5.310 1.00 93.12 317 GLU A N 1
ATOM 2467 C CA . GLU A 1 317 ? 11.737 -14.165 6.348 1.00 93.12 317 GLU A CA 1
ATOM 2468 C C . GLU A 1 317 ? 11.191 -12.761 6.630 1.00 93.12 317 GLU A C 1
ATOM 2470 O O . GLU A 1 317 ? 11.989 -11.819 6.662 1.00 93.12 317 GLU A O 1
ATOM 2475 N N . PRO A 1 318 ? 9.869 -12.600 6.825 1.00 88.38 318 PRO A N 1
ATOM 2476 C CA . PRO A 1 318 ? 9.279 -11.328 7.229 1.00 88.38 318 PRO A CA 1
ATOM 2477 C C . PRO A 1 318 ? 10.002 -10.729 8.451 1.00 88.38 318 PRO A C 1
ATOM 2479 O O . PRO A 1 318 ? 10.462 -11.486 9.311 1.00 88.38 318 PRO A O 1
ATOM 2482 N N . PRO A 1 319 ? 10.106 -9.393 8.576 1.00 89.38 319 PRO A N 1
ATOM 2483 C CA . PRO A 1 319 ? 10.639 -8.755 9.766 1.00 89.38 319 PRO A CA 1
ATOM 2484 C C . PRO A 1 319 ? 9.784 -9.127 10.972 1.00 89.38 319 PRO A C 1
ATOM 2486 O O . PRO A 1 319 ? 8.609 -9.470 10.824 1.00 89.38 319 PRO A O 1
ATOM 2489 N N . ALA A 1 320 ? 10.362 -8.970 12.163 1.00 86.31 320 ALA A N 1
ATOM 2490 C CA . ALA A 1 320 ? 9.671 -9.228 13.416 1.00 86.31 320 ALA A CA 1
ATOM 2491 C C . ALA A 1 320 ? 8.272 -8.585 13.457 1.00 86.31 320 ALA A C 1
ATOM 2493 O O . ALA A 1 320 ? 8.038 -7.494 12.916 1.00 86.31 320 ALA A O 1
ATOM 2494 N N . ALA A 1 321 ? 7.362 -9.304 14.111 1.00 84.94 321 ALA A N 1
ATOM 2495 C CA . ALA A 1 321 ? 6.015 -8.847 14.400 1.00 84.94 321 ALA A CA 1
ATOM 2496 C C . ALA A 1 321 ? 6.029 -7.521 15.175 1.00 84.94 321 ALA A C 1
ATOM 2498 O O . ALA A 1 321 ? 7.061 -7.071 15.684 1.00 84.94 321 ALA A O 1
ATOM 2499 N N . LEU A 1 322 ? 4.861 -6.892 15.247 1.00 84.75 322 LEU A N 1
ATOM 2500 C CA . LEU A 1 322 ? 4.660 -5.664 16.012 1.00 84.75 322 LEU A CA 1
ATOM 2501 C C . LEU A 1 322 ? 5.153 -5.801 17.462 1.00 84.75 322 LEU A C 1
ATOM 2503 O O . LEU A 1 322 ? 4.946 -6.832 18.103 1.00 84.75 322 LEU A O 1
ATOM 2507 N N . ASP A 1 323 ? 5.771 -4.741 17.994 1.00 94.00 323 ASP A N 1
ATOM 2508 C CA . ASP A 1 323 ? 6.172 -4.706 19.400 1.00 94.00 323 ASP A CA 1
ATOM 2509 C C . ASP A 1 323 ? 4.924 -4.609 20.286 1.00 94.00 323 ASP A C 1
ATOM 2511 O O . ASP A 1 323 ? 4.325 -3.546 20.473 1.00 94.00 323 ASP A O 1
ATOM 2515 N N . ARG A 1 324 ? 4.527 -5.755 20.840 1.00 94.38 324 ARG A N 1
ATOM 2516 C CA . ARG A 1 324 ? 3.383 -5.866 21.743 1.00 94.38 324 ARG A CA 1
ATOM 2517 C C . ARG A 1 324 ? 3.502 -4.928 22.947 1.00 94.38 324 ARG A C 1
ATOM 2519 O O . ARG A 1 324 ? 2.492 -4.359 23.353 1.00 94.38 324 ARG A O 1
ATOM 2526 N N . ALA A 1 325 ? 4.705 -4.715 23.482 1.00 96.69 325 ALA A N 1
ATOM 2527 C CA . ALA A 1 325 ? 4.897 -3.842 24.637 1.00 96.69 325 ALA A CA 1
ATOM 2528 C C . ALA A 1 325 ? 4.622 -2.372 24.284 1.00 96.69 325 ALA A C 1
ATOM 2530 O O . ALA A 1 325 ? 4.030 -1.638 25.080 1.00 96.69 325 ALA A O 1
ATOM 2531 N N . GLU A 1 326 ? 4.994 -1.938 23.076 1.00 96.69 326 GLU A N 1
ATOM 2532 C CA . GLU A 1 326 ? 4.652 -0.603 22.574 1.00 96.69 326 GLU A CA 1
ATOM 2533 C C . GLU A 1 326 ? 3.130 -0.437 22.441 1.00 96.69 326 GLU A C 1
ATOM 2535 O O . GLU A 1 326 ? 2.579 0.587 22.866 1.00 96.69 326 GLU A O 1
ATOM 2540 N N . LEU A 1 327 ? 2.438 -1.460 21.925 1.00 97.25 327 LEU A N 1
ATOM 2541 C CA . LEU A 1 327 ? 0.981 -1.449 21.770 1.00 97.25 327 LEU A CA 1
ATOM 2542 C C . LEU A 1 327 ? 0.244 -1.403 23.106 1.00 97.25 327 LEU A C 1
ATOM 2544 O O . LEU A 1 327 ? -0.641 -0.564 23.280 1.00 97.25 327 LEU A O 1
ATOM 2548 N N . GLU A 1 328 ? 0.623 -2.256 24.056 1.00 97.75 328 GLU A N 1
ATOM 2549 C CA . GLU A 1 328 ? 0.058 -2.272 25.409 1.00 97.75 328 GLU A CA 1
ATOM 2550 C C . GLU A 1 328 ? 0.299 -0.933 26.117 1.00 97.75 328 GLU A C 1
ATOM 2552 O O . GLU A 1 328 ? -0.619 -0.359 26.708 1.00 97.75 328 GLU A O 1
ATOM 2557 N N . SER A 1 329 ? 1.501 -0.366 25.976 1.00 97.94 329 SER A N 1
ATOM 2558 C CA . SER A 1 329 ? 1.844 0.943 26.536 1.00 97.94 329 SER A CA 1
ATOM 2559 C C . SER A 1 329 ? 0.982 2.070 25.954 1.00 97.94 329 SER A C 1
ATOM 2561 O O . SER A 1 329 ? 0.464 2.915 26.693 1.00 97.94 329 SER A O 1
ATOM 2563 N N . ALA A 1 330 ? 0.797 2.093 24.631 1.00 98.25 330 ALA A N 1
ATOM 2564 C CA . ALA A 1 330 ? -0.059 3.071 23.967 1.00 98.25 330 ALA A CA 1
ATOM 2565 C C . ALA A 1 330 ? -1.533 2.905 24.365 1.00 98.25 330 ALA A C 1
ATOM 2567 O O . ALA A 1 330 ? -2.204 3.899 24.664 1.00 98.25 330 ALA A O 1
ATOM 2568 N N . LEU A 1 331 ? -2.024 1.666 24.424 1.00 98.50 331 LEU A N 1
ATOM 2569 C CA . LEU A 1 331 ? -3.389 1.336 24.823 1.00 98.50 331 LEU A CA 1
ATOM 2570 C C . LEU A 1 331 ? -3.679 1.744 26.274 1.00 98.50 331 LEU A C 1
ATOM 2572 O O . LEU A 1 331 ? -4.715 2.359 26.537 1.00 98.50 331 LEU A O 1
ATOM 2576 N N . CYS A 1 332 ? -2.755 1.481 27.201 1.00 98.56 332 CYS A N 1
ATOM 2577 C CA . CYS A 1 332 ? -2.880 1.868 28.606 1.00 98.56 332 CYS A CA 1
ATOM 2578 C C . CYS A 1 332 ? -3.005 3.395 28.758 1.00 98.56 332 CYS A C 1
ATOM 2580 O O . CYS A 1 332 ? -3.974 3.881 29.344 1.00 98.56 332 CYS A O 1
ATOM 2582 N N . ARG A 1 333 ? -2.110 4.179 28.131 1.00 98.56 333 ARG A N 1
ATOM 2583 C CA . ARG A 1 333 ? -2.187 5.656 28.173 1.00 98.56 333 ARG A CA 1
ATOM 2584 C C . ARG A 1 333 ? -3.514 6.192 27.636 1.00 98.56 333 ARG A C 1
ATOM 2586 O O . ARG A 1 333 ? -4.102 7.097 28.224 1.00 98.56 333 ARG A O 1
ATOM 2593 N N . ALA A 1 334 ? -3.989 5.644 26.521 1.00 98.62 334 ALA A N 1
ATOM 2594 C CA . ALA A 1 334 ? -5.250 6.064 25.919 1.00 98.62 334 ALA A CA 1
ATOM 2595 C C . ALA A 1 334 ? -6.463 5.694 26.781 1.00 98.62 334 ALA A C 1
ATOM 2597 O O . ALA A 1 334 ? -7.407 6.476 26.890 1.00 98.62 334 ALA A O 1
ATOM 2598 N N . THR A 1 335 ? -6.408 4.532 27.433 1.00 98.69 335 THR A N 1
ATOM 2599 C CA . THR A 1 335 ? -7.421 4.071 28.387 1.00 98.69 335 THR A CA 1
ATOM 2600 C C . THR A 1 335 ? -7.513 5.018 29.582 1.00 98.69 335 THR A C 1
ATOM 2602 O O . THR A 1 335 ? -8.604 5.496 29.889 1.00 98.69 335 THR A O 1
ATOM 2605 N N . VAL A 1 336 ? -6.379 5.368 30.198 1.00 98.56 336 VAL A N 1
ATOM 2606 C CA . VAL A 1 336 ? -6.321 6.338 31.306 1.00 98.56 336 VAL A CA 1
ATOM 2607 C C . VAL A 1 336 ? -6.892 7.691 30.879 1.00 98.56 336 VAL A C 1
ATOM 2609 O O . VAL A 1 336 ? -7.747 8.248 31.567 1.00 98.56 336 VAL A O 1
ATOM 2612 N N . TRP A 1 337 ? -6.506 8.187 29.702 1.00 98.50 337 TRP A N 1
ATOM 2613 C CA . TRP A 1 337 ? -7.032 9.451 29.190 1.00 98.50 337 TRP A CA 1
ATOM 2614 C C . TRP A 1 337 ? -8.560 9.430 29.015 1.00 98.50 337 TRP A C 1
ATOM 2616 O O . TRP A 1 337 ? -9.241 10.398 29.358 1.00 98.50 337 TRP A O 1
ATOM 2626 N N . LEU A 1 338 ? -9.130 8.330 28.504 1.00 98.56 338 LEU A N 1
ATOM 2627 C CA . LEU A 1 338 ? -10.584 8.187 28.361 1.00 98.56 338 LEU A CA 1
ATOM 2628 C C . LEU A 1 338 ? -11.300 8.148 29.712 1.00 98.56 338 LEU A C 1
ATOM 2630 O O . LEU A 1 338 ? -12.377 8.733 29.831 1.00 98.56 338 LEU A O 1
ATOM 2634 N N . VAL A 1 339 ? -10.707 7.501 30.718 1.00 98.44 339 VAL A N 1
ATOM 2635 C CA . VAL A 1 339 ? -11.238 7.449 32.089 1.00 98.44 339 VAL A CA 1
ATOM 2636 C C . VAL A 1 339 ? -11.354 8.852 32.679 1.00 98.44 339 VAL A C 1
ATOM 2638 O O . VAL A 1 339 ? -12.412 9.220 33.194 1.00 98.44 339 VAL A O 1
ATOM 2641 N N . GLU A 1 340 ? -10.306 9.663 32.539 1.00 98.06 340 GLU A N 1
ATOM 2642 C CA . GLU A 1 340 ? -10.296 11.056 32.993 1.00 98.06 340 GLU A CA 1
ATOM 2643 C C . GLU A 1 340 ? -11.290 11.922 32.202 1.00 98.06 340 GLU A C 1
ATOM 2645 O O . GLU A 1 340 ? -12.056 12.696 32.781 1.00 98.06 340 GLU A O 1
ATOM 2650 N N . SER A 1 341 ? -11.333 11.762 30.875 1.00 97.38 341 SER A N 1
ATOM 2651 C CA . SER A 1 341 ? -12.224 12.532 29.998 1.00 97.38 341 SER A CA 1
ATOM 2652 C C . SER A 1 341 ? -13.707 12.243 30.267 1.00 97.38 341 SER A C 1
ATOM 2654 O O . SER A 1 341 ? -14.529 13.164 30.287 1.00 97.38 341 SER A O 1
ATOM 2656 N N . ALA A 1 342 ? -14.054 10.978 30.528 1.00 97.38 342 ALA A N 1
ATOM 2657 C CA . ALA A 1 342 ? -15.420 10.540 30.814 1.00 97.38 342 ALA A CA 1
ATOM 2658 C C . ALA A 1 342 ? -16.003 11.172 32.090 1.00 97.38 342 ALA A C 1
ATOM 2660 O O . ALA A 1 342 ? -17.218 11.362 32.197 1.00 97.38 342 ALA A O 1
ATOM 2661 N N . ALA A 1 343 ? -15.150 11.523 33.057 1.00 96.25 343 ALA A N 1
ATOM 2662 C CA . ALA A 1 343 ? -15.580 12.137 34.309 1.00 96.25 343 ALA A CA 1
ATOM 2663 C C . ALA A 1 343 ? -16.112 13.569 34.127 1.00 96.25 343 ALA A C 1
ATOM 2665 O O . ALA A 1 343 ? -16.922 14.023 34.935 1.00 96.25 343 ALA A O 1
ATOM 2666 N N . VAL A 1 344 ? -15.682 14.272 33.074 1.00 95.81 344 VAL A N 1
ATOM 2667 C CA . VAL A 1 344 ? -15.973 15.702 32.870 1.00 95.81 344 VAL A CA 1
ATOM 2668 C C . VAL A 1 344 ? -16.856 15.997 31.655 1.00 95.81 344 VAL A C 1
ATOM 2670 O O . VAL A 1 344 ? -17.349 17.117 31.527 1.00 95.81 344 VAL A O 1
ATOM 2673 N N . CYS A 1 345 ? -17.074 15.034 30.754 1.00 95.62 345 CYS A N 1
ATOM 2674 C CA . CYS A 1 345 ? -17.904 15.235 29.564 1.00 95.62 345 CYS A CA 1
ATOM 2675 C C . CYS A 1 345 ? -19.406 14.978 29.824 1.00 95.62 345 CYS A C 1
ATOM 2677 O O . CYS A 1 345 ? -19.765 14.328 30.814 1.00 95.62 345 CYS A O 1
ATOM 2679 N N . PRO A 1 346 ? -20.308 15.475 28.953 1.00 95.62 346 PRO A N 1
ATOM 2680 C CA . PRO A 1 346 ? -21.735 15.136 28.962 1.00 95.62 346 PRO A CA 1
ATOM 2681 C C . PRO A 1 346 ? -22.001 13.621 28.979 1.00 95.62 346 PRO A C 1
ATOM 2683 O O . PRO A 1 346 ? -21.158 12.832 28.564 1.00 95.62 346 PRO A O 1
ATOM 2686 N N . LEU A 1 347 ? -23.146 13.198 29.529 1.00 95.06 347 LEU A N 1
ATOM 2687 C CA . LEU A 1 347 ? -23.407 11.777 29.816 1.00 95.06 347 LEU A CA 1
ATOM 2688 C C . LEU A 1 347 ? -23.461 10.919 28.541 1.00 95.06 347 LEU A C 1
ATOM 2690 O O . LEU A 1 347 ? -22.929 9.812 28.522 1.00 95.06 347 LEU A O 1
ATOM 2694 N N . ASP A 1 348 ? -24.041 11.462 27.476 1.00 94.56 348 ASP A N 1
ATOM 2695 C CA . ASP A 1 348 ? -24.100 10.878 26.134 1.00 94.56 348 ASP A CA 1
ATOM 2696 C C . ASP A 1 348 ? -22.707 10.672 25.515 1.00 94.56 348 ASP A C 1
ATOM 2698 O O . ASP A 1 348 ? -22.469 9.681 24.828 1.00 94.56 348 ASP A O 1
ATOM 2702 N N . GLU A 1 349 ? -21.749 11.553 25.806 1.00 95.69 349 GLU A N 1
ATOM 2703 C CA . GLU A 1 349 ? -20.354 11.387 25.379 1.00 95.69 349 GLU A CA 1
ATOM 2704 C C . GLU A 1 349 ? -19.525 10.501 26.329 1.00 95.69 349 GLU A C 1
ATOM 2706 O O . GLU A 1 349 ? -18.509 9.914 25.931 1.00 95.69 349 GLU A O 1
ATOM 2711 N N . ALA A 1 350 ? -19.934 1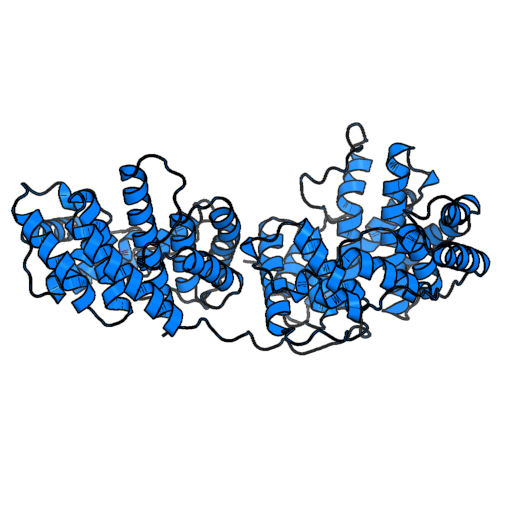0.402 27.595 1.00 96.81 350 ALA A N 1
ATOM 2712 C CA . ALA A 1 350 ? -19.246 9.616 28.613 1.00 96.81 350 ALA A CA 1
ATOM 2713 C C . ALA A 1 350 ? -19.427 8.114 28.381 1.00 96.81 350 ALA A C 1
ATOM 2715 O O . ALA A 1 350 ? -18.454 7.372 28.488 1.00 96.81 350 ALA A O 1
ATOM 2716 N N . ILE A 1 351 ? -20.630 7.668 28.006 1.00 97.25 351 ILE A N 1
ATOM 2717 C CA . ILE A 1 351 ? -20.949 6.250 27.760 1.00 97.25 351 ILE A CA 1
ATOM 2718 C C . ILE A 1 351 ? -19.971 5.577 26.773 1.00 97.25 351 ILE A C 1
ATOM 2720 O O . ILE A 1 351 ? -19.314 4.612 27.172 1.00 97.25 351 ILE A O 1
ATOM 2724 N N . PRO A 1 352 ? -19.774 6.073 25.533 1.00 97.81 352 PRO A N 1
ATOM 2725 C CA . PRO A 1 352 ? -18.814 5.467 24.606 1.00 97.81 352 PRO A CA 1
ATOM 2726 C C . PRO A 1 352 ? -17.360 5.569 25.090 1.00 97.81 352 PRO A C 1
ATOM 2728 O O . PRO A 1 352 ? -16.558 4.682 24.803 1.00 97.81 352 PRO A O 1
ATOM 2731 N N . SER A 1 353 ? -17.013 6.606 25.862 1.00 98.12 353 SER A N 1
ATOM 2732 C CA . SER A 1 353 ? -15.676 6.744 26.459 1.00 98.12 353 SER A CA 1
ATOM 2733 C C . SER A 1 353 ? -15.411 5.664 27.511 1.00 98.12 353 SER A C 1
ATOM 2735 O O . SER A 1 353 ? -14.350 5.045 27.501 1.00 98.12 353 SER A O 1
ATOM 2737 N N . VAL A 1 354 ? -16.391 5.403 28.383 1.00 98.44 354 VAL A N 1
ATOM 2738 C CA . VAL A 1 354 ? -16.326 4.356 29.412 1.00 98.44 354 VAL A CA 1
ATOM 2739 C C . VAL A 1 354 ? -16.271 2.978 28.761 1.00 98.44 354 VAL A C 1
ATOM 2741 O O . VAL A 1 354 ? -15.434 2.171 29.145 1.00 98.44 354 VAL A O 1
ATOM 2744 N N . ALA A 1 355 ? -17.108 2.716 27.754 1.00 98.06 355 ALA A N 1
ATOM 2745 C CA . ALA A 1 355 ? -17.100 1.454 27.016 1.00 98.06 355 ALA A CA 1
ATOM 2746 C C . ALA A 1 355 ? -15.729 1.156 26.389 1.00 98.06 355 ALA A C 1
ATOM 2748 O O . ALA A 1 355 ? -15.172 0.077 26.587 1.00 98.06 355 ALA A O 1
ATOM 2749 N N . ALA A 1 356 ? -15.151 2.135 25.684 1.00 98.06 356 ALA A N 1
ATOM 2750 C CA . ALA A 1 356 ? -13.816 1.996 25.113 1.00 98.06 356 ALA A CA 1
ATOM 2751 C C . ALA A 1 356 ? -12.752 1.787 26.204 1.00 98.06 356 ALA A C 1
ATOM 2753 O O . ALA A 1 356 ? -11.917 0.898 26.063 1.00 98.06 356 ALA A O 1
ATOM 2754 N N . ALA A 1 357 ? -12.809 2.527 27.318 1.00 98.50 357 ALA A N 1
ATOM 2755 C CA . ALA A 1 357 ? -11.880 2.344 28.433 1.00 98.50 357 ALA A CA 1
ATOM 2756 C C . ALA A 1 357 ? -11.970 0.944 29.066 1.00 98.50 357 ALA A C 1
ATOM 2758 O O . ALA A 1 357 ? -10.939 0.336 29.339 1.00 98.50 357 ALA A O 1
ATOM 2759 N N . VAL A 1 358 ? -13.178 0.401 29.258 1.00 98.31 358 VAL A N 1
ATOM 2760 C CA . VAL A 1 358 ? -13.379 -0.970 29.761 1.00 98.31 358 VAL A CA 1
ATOM 2761 C C . VAL A 1 358 ? -12.754 -1.993 28.815 1.00 98.31 358 VAL A C 1
ATOM 2763 O O . VAL A 1 358 ? -12.036 -2.886 29.268 1.00 98.31 358 VAL A O 1
ATOM 2766 N N . ARG A 1 359 ? -12.970 -1.842 27.503 1.00 97.38 359 ARG A N 1
ATOM 2767 C CA . ARG A 1 359 ? -12.354 -2.714 26.496 1.00 97.38 359 ARG A CA 1
ATOM 2768 C C . ARG A 1 359 ? -10.826 -2.627 26.527 1.00 97.38 359 ARG A C 1
ATOM 2770 O O . ARG A 1 359 ? -10.165 -3.663 26.525 1.00 97.38 359 ARG A O 1
ATOM 2777 N N . GLY A 1 360 ? -10.276 -1.413 26.597 1.00 97.75 360 GLY A N 1
ATOM 2778 C CA . GLY A 1 360 ? -8.837 -1.166 26.690 1.00 97.75 360 GLY A CA 1
ATOM 2779 C C . GLY A 1 360 ? -8.207 -1.819 27.918 1.00 97.75 360 GLY A C 1
ATOM 2780 O O . GLY A 1 360 ? -7.278 -2.609 27.778 1.00 97.75 360 GLY A O 1
ATOM 2781 N N . ALA A 1 361 ? -8.784 -1.566 29.094 1.00 98.19 361 ALA A N 1
ATOM 2782 C CA . ALA A 1 361 ? -8.381 -2.142 30.376 1.00 98.19 361 ALA A CA 1
ATOM 2783 C C . ALA A 1 361 ? -8.387 -3.679 30.353 1.00 98.19 361 ALA A C 1
ATOM 2785 O O . ALA A 1 361 ? -7.436 -4.326 30.783 1.00 98.19 361 ALA A O 1
ATOM 2786 N N . ARG A 1 362 ? -9.437 -4.281 29.781 1.00 96.81 362 ARG A N 1
ATOM 2787 C CA . ARG A 1 362 ? -9.544 -5.737 29.632 1.00 96.81 362 ARG A CA 1
ATOM 2788 C C . ARG A 1 362 ? -8.474 -6.310 28.703 1.00 96.81 362 ARG A C 1
ATOM 2790 O O . ARG A 1 362 ? -7.892 -7.337 29.032 1.00 96.81 362 ARG A O 1
ATOM 2797 N N . ALA A 1 363 ? -8.214 -5.659 27.571 1.00 96.00 363 ALA A N 1
ATOM 2798 C CA . ALA A 1 363 ? -7.238 -6.133 26.591 1.00 96.00 363 ALA A CA 1
ATOM 2799 C C . ALA A 1 363 ? -5.794 -6.128 27.125 1.00 96.00 363 ALA A C 1
ATOM 2801 O O . ALA A 1 363 ? -5.011 -6.982 26.726 1.00 96.00 363 ALA A O 1
ATOM 2802 N N . VAL A 1 364 ? -5.454 -5.223 28.051 1.00 97.56 364 VAL A N 1
ATOM 2803 C CA . VAL A 1 364 ? -4.150 -5.228 28.747 1.00 97.56 364 VAL A CA 1
ATOM 2804 C C . VAL A 1 364 ? -4.144 -6.065 30.035 1.00 97.56 364 VAL A C 1
ATOM 2806 O O . VAL A 1 364 ? -3.109 -6.189 30.676 1.00 97.56 364 VAL A O 1
ATOM 2809 N N . GLY A 1 365 ? -5.280 -6.654 30.424 1.00 96.94 365 GLY A N 1
ATOM 2810 C CA . GLY A 1 365 ? -5.394 -7.461 31.642 1.00 96.94 365 GLY A CA 1
ATOM 2811 C C . GLY A 1 365 ? -5.454 -6.666 32.955 1.00 96.94 365 GLY A C 1
ATOM 2812 O O . GLY A 1 365 ? -5.259 -7.259 34.011 1.00 96.94 365 GLY A O 1
ATOM 2813 N N . GLU A 1 366 ? -5.763 -5.366 32.904 1.00 97.75 366 GLU A N 1
ATOM 2814 C CA . GLU A 1 366 ? -5.814 -4.445 34.057 1.00 97.75 366 GLU A CA 1
ATOM 2815 C C . GLU A 1 366 ? -7.215 -3.802 34.197 1.00 97.75 366 GLU A C 1
ATOM 2817 O O . GLU A 1 366 ? -7.390 -2.601 33.955 1.00 97.75 366 GLU A O 1
ATOM 2822 N N . PRO A 1 367 ? -8.271 -4.573 34.536 1.00 97.06 367 PRO A N 1
ATOM 2823 C CA . PRO A 1 367 ? -9.652 -4.074 34.600 1.00 97.06 367 PRO A CA 1
ATOM 2824 C C . PRO A 1 367 ? -9.854 -2.897 35.574 1.00 97.06 367 PRO A C 1
ATOM 2826 O O . PRO A 1 367 ? -10.768 -2.088 35.392 1.00 97.06 367 PRO A O 1
ATOM 2829 N N . GLU A 1 368 ? -9.002 -2.767 36.590 1.00 97.81 368 GLU A N 1
ATOM 2830 C CA . GLU A 1 368 ? -8.994 -1.676 37.563 1.00 97.81 368 GLU A CA 1
ATOM 2831 C C . GLU A 1 368 ? -8.765 -0.297 36.935 1.00 97.81 368 GLU A C 1
ATOM 2833 O O . GLU A 1 368 ? -9.259 0.693 37.481 1.00 97.81 368 GLU A O 1
ATOM 2838 N N . LEU A 1 369 ? -8.111 -0.216 35.767 1.00 97.94 369 LEU A N 1
ATOM 2839 C CA . LEU A 1 369 ? -7.903 1.049 35.056 1.00 97.94 369 LEU A CA 1
ATOM 2840 C C . LEU A 1 369 ? -9.233 1.737 34.726 1.00 97.94 369 LEU A C 1
ATOM 2842 O O . LEU A 1 369 ? -9.350 2.954 34.851 1.00 97.94 369 LEU A O 1
ATOM 2846 N N . ALA A 1 370 ? -10.255 0.967 34.343 1.00 98.31 370 ALA A N 1
ATOM 2847 C CA . ALA A 1 370 ? -11.559 1.501 33.953 1.00 98.31 370 ALA A CA 1
ATOM 2848 C C . ALA A 1 370 ? -12.515 1.730 35.140 1.00 98.31 370 ALA A C 1
ATOM 2850 O O . ALA A 1 370 ? -13.527 2.423 34.992 1.00 98.31 370 ALA A O 1
ATOM 2851 N N . HIS A 1 371 ? -12.211 1.180 36.320 1.00 98.12 371 HIS A N 1
ATOM 2852 C CA . HIS A 1 371 ? -13.107 1.190 37.481 1.00 98.12 371 HIS A CA 1
ATOM 2853 C C . HIS A 1 371 ? -13.590 2.597 37.906 1.00 98.12 371 HIS A C 1
ATOM 2855 O O . HIS A 1 371 ? -14.794 2.757 38.158 1.00 98.12 371 HIS A O 1
ATOM 2861 N N . PRO A 1 372 ? -12.741 3.650 37.934 1.00 98.50 372 PRO A N 1
ATOM 2862 C CA . PRO A 1 372 ? -13.193 5.001 38.278 1.00 98.50 372 PRO A CA 1
ATOM 2863 C C . PRO A 1 372 ? -14.243 5.553 37.302 1.00 98.50 372 PRO A C 1
ATOM 2865 O O . PRO A 1 372 ? -15.231 6.158 37.726 1.00 98.50 372 PRO A O 1
ATOM 2868 N N . ALA A 1 373 ? -14.068 5.308 36.000 1.00 98.12 373 ALA A N 1
ATOM 2869 C CA . ALA A 1 373 ? -14.990 5.779 34.969 1.00 98.12 373 ALA A CA 1
ATOM 2870 C C . ALA A 1 373 ? -16.338 5.050 35.038 1.00 98.12 373 ALA A C 1
ATOM 2872 O O . ALA A 1 373 ? -17.385 5.691 34.952 1.00 98.12 373 ALA A O 1
ATOM 2873 N N . VAL A 1 374 ? -16.321 3.731 35.265 1.00 98.38 374 VAL A N 1
ATOM 2874 C CA . VAL A 1 374 ? -17.541 2.929 35.454 1.00 98.38 374 VAL A CA 1
ATOM 2875 C C . VAL A 1 374 ? -18.316 3.404 36.687 1.00 98.38 374 VAL A C 1
ATOM 2877 O O . VAL A 1 374 ? -19.526 3.614 36.610 1.00 98.38 374 VAL A O 1
ATOM 2880 N N . THR A 1 375 ? -17.630 3.640 37.807 1.00 97.94 375 THR A N 1
ATOM 2881 C CA . THR A 1 375 ? -18.256 4.135 39.044 1.00 97.94 375 THR A CA 1
ATOM 2882 C C . THR A 1 375 ? -18.912 5.502 38.834 1.00 97.94 375 THR A C 1
ATOM 2884 O O . THR A 1 375 ? -20.064 5.710 39.222 1.00 97.94 375 THR A O 1
ATOM 2887 N N . SER A 1 376 ? -18.204 6.421 38.168 1.00 97.12 376 SER A N 1
ATOM 2888 C CA . SER A 1 376 ? -18.728 7.746 37.819 1.00 97.12 376 SER A CA 1
ATOM 2889 C C . SER A 1 376 ? -19.956 7.653 36.906 1.00 97.12 376 SER A C 1
ATOM 2891 O O . SER A 1 376 ? -20.965 8.313 37.158 1.00 97.12 376 SER A O 1
ATOM 2893 N N . LEU A 1 377 ? -19.917 6.781 35.891 1.00 97.19 377 LEU A N 1
ATOM 2894 C CA . LEU A 1 377 ? -21.040 6.547 34.984 1.00 97.19 377 LEU A CA 1
ATOM 2895 C C . LEU A 1 377 ? -22.289 6.081 35.742 1.00 97.19 377 LEU A C 1
ATOM 2897 O O . LEU A 1 377 ? -23.342 6.702 35.606 1.00 97.19 377 LEU A O 1
ATOM 2901 N N . VAL A 1 378 ? -22.170 5.043 36.577 1.00 96.69 378 VAL A N 1
ATOM 2902 C CA . VAL A 1 378 ? -23.299 4.496 37.354 1.00 96.69 378 VAL A CA 1
ATOM 2903 C C . VAL A 1 378 ? -23.927 5.566 38.252 1.00 96.69 378 VAL A C 1
ATOM 2905 O O . VAL A 1 378 ? -25.152 5.686 38.298 1.00 96.69 378 VAL A O 1
ATOM 2908 N N . GLY A 1 379 ? -23.106 6.385 38.918 1.00 95.38 379 GLY A N 1
ATOM 2909 C CA . GLY A 1 379 ? -23.592 7.476 39.766 1.00 95.38 379 GLY A CA 1
ATOM 2910 C C . GLY A 1 379 ? -24.357 8.559 38.997 1.00 95.38 379 GLY A C 1
ATOM 2911 O O . GLY A 1 379 ? -25.354 9.080 39.494 1.00 95.38 379 GLY A O 1
ATOM 2912 N N . ARG A 1 380 ? -23.921 8.885 37.773 1.00 94.75 380 ARG A N 1
ATOM 2913 C CA . ARG A 1 380 ? -24.555 9.909 36.921 1.00 94.75 380 ARG A CA 1
ATOM 2914 C C . ARG A 1 380 ? -25.852 9.424 36.273 1.00 94.75 380 ARG A C 1
ATOM 2916 O O . ARG A 1 380 ? -26.811 10.187 36.215 1.00 94.75 380 ARG A O 1
ATOM 2923 N N . VAL A 1 381 ? -25.878 8.172 35.821 1.00 94.00 381 VAL A N 1
ATOM 2924 C CA . VAL A 1 381 ? -27.052 7.493 35.239 1.00 94.00 381 VAL A CA 1
ATOM 2925 C C . VAL A 1 381 ? -28.185 7.415 36.268 1.00 94.00 381 VAL A C 1
ATOM 2927 O O . VAL A 1 381 ? -29.301 7.847 36.008 1.00 94.00 381 VAL A O 1
ATOM 2930 N N . GLY A 1 382 ? -27.887 7.023 37.514 1.00 85.06 382 GLY A N 1
ATOM 2931 C CA . GLY A 1 382 ? -28.895 6.951 38.583 1.00 85.06 382 GLY A CA 1
ATOM 2932 C C . GLY A 1 382 ? -29.630 8.269 38.894 1.00 85.06 382 GLY A C 1
ATOM 2933 O O . GLY A 1 382 ? -30.681 8.241 39.532 1.00 85.06 382 GLY A O 1
ATOM 2934 N N . ALA A 1 383 ? -29.105 9.413 38.445 1.00 77.31 383 ALA A N 1
ATOM 2935 C CA . ALA A 1 383 ? -29.726 10.726 38.603 1.00 77.31 383 ALA A CA 1
ATOM 2936 C C . ALA A 1 383 ? -30.589 11.166 37.400 1.00 77.31 383 ALA A C 1
ATOM 2938 O O . ALA A 1 383 ? -31.326 12.149 37.515 1.00 77.31 383 ALA A O 1
ATOM 2939 N N . ALA A 1 384 ? -30.514 10.481 36.254 1.00 78.12 384 ALA A N 1
ATOM 2940 C CA . ALA A 1 384 ? -31.268 10.805 35.044 1.00 78.12 384 ALA A CA 1
ATOM 2941 C C . ALA A 1 384 ? -32.576 9.985 34.946 1.00 78.12 384 ALA A C 1
ATOM 2943 O O . ALA A 1 384 ? -32.690 8.893 35.497 1.00 78.12 384 ALA A O 1
ATOM 2944 N N . SER A 1 385 ? -33.603 10.500 34.253 1.00 63.03 385 SER A N 1
ATOM 2945 C CA . SER A 1 385 ? -34.870 9.773 34.029 1.00 63.03 385 SER A CA 1
ATOM 2946 C C . SER A 1 385 ? -34.778 8.948 32.735 1.00 63.03 385 SER A C 1
ATOM 2948 O O . SER A 1 385 ? -34.606 9.528 31.661 1.00 63.03 385 SER A O 1
ATOM 2950 N N . GLU A 1 386 ? -34.861 7.614 32.822 1.00 70.50 386 GLU A N 1
ATOM 2951 C CA . GLU A 1 386 ? -34.157 6.733 31.877 1.00 70.50 386 GLU A CA 1
ATOM 2952 C C . GLU A 1 386 ? -34.991 5.638 31.197 1.00 70.50 386 GLU A C 1
ATOM 2954 O O . GLU A 1 386 ? -35.518 4.723 31.830 1.00 70.50 386 GLU A O 1
ATOM 2959 N N . GLN A 1 387 ? -34.972 5.705 29.861 1.00 63.12 387 GLN A N 1
ATOM 2960 C CA . GLN A 1 387 ? -35.044 4.556 28.944 1.00 63.12 387 GLN A CA 1
ATOM 2961 C C . GLN A 1 387 ? -34.416 4.911 27.580 1.00 63.12 387 GLN A C 1
ATOM 2963 O O . GLN A 1 387 ? -33.765 4.077 26.962 1.00 63.12 387 GLN A O 1
ATOM 2968 N N . ALA A 1 388 ? -34.507 6.178 27.150 1.00 79.44 388 ALA A N 1
ATOM 2969 C CA . ALA A 1 388 ? -33.957 6.640 25.869 1.00 79.44 388 ALA A CA 1
ATOM 2970 C C . ALA A 1 388 ? -32.414 6.740 25.809 1.00 79.44 388 ALA A C 1
ATOM 2972 O O . ALA A 1 388 ? -31.869 6.851 24.715 1.00 79.44 388 ALA A O 1
ATOM 2973 N N . LEU A 1 389 ? -31.709 6.695 26.950 1.00 91.38 389 LEU A N 1
ATOM 2974 C CA . LEU A 1 389 ? -30.254 6.899 27.012 1.00 91.38 389 LEU A CA 1
ATOM 2975 C C . LEU A 1 389 ? -29.490 5.768 26.302 1.00 91.38 389 LEU A C 1
ATOM 2977 O O . LEU A 1 389 ? -28.825 5.996 25.294 1.00 91.38 389 LEU A O 1
ATOM 2981 N N . TRP A 1 390 ? -29.642 4.531 26.780 1.00 94.25 390 TRP A N 1
ATOM 2982 C CA . TRP A 1 390 ? -28.920 3.366 26.256 1.00 94.25 390 TRP A CA 1
ATOM 2983 C C . TRP A 1 390 ? -29.271 3.046 24.799 1.00 94.25 390 TRP A C 1
ATOM 2985 O O . TRP A 1 390 ? -28.389 2.700 24.020 1.00 94.25 390 TRP A O 1
ATOM 2995 N N . GLY A 1 391 ? -30.533 3.248 24.404 1.00 92.56 391 GLY A N 1
ATOM 2996 C CA . GLY A 1 391 ? -31.001 3.004 23.036 1.00 92.56 391 GLY A CA 1
ATOM 2997 C C . GLY A 1 391 ? -30.440 3.963 21.980 1.00 92.56 391 GLY A C 1
ATOM 2998 O O . GLY A 1 391 ? -30.605 3.706 20.791 1.00 92.56 391 GLY A O 1
ATOM 2999 N N . SER A 1 392 ? -29.776 5.051 22.387 1.00 92.94 392 SER A N 1
ATOM 3000 C CA . SER A 1 392 ? -29.092 5.970 21.466 1.00 92.94 392 SER A CA 1
ATOM 3001 C C . SER A 1 392 ? -27.665 5.531 21.107 1.00 92.94 392 SER A C 1
ATOM 3003 O O . SER A 1 392 ? -27.032 6.138 20.241 1.00 92.94 392 SER A O 1
ATOM 3005 N N . HIS A 1 393 ? -27.163 4.468 21.743 1.00 94.44 393 HIS A N 1
ATOM 3006 C CA . HIS A 1 393 ? -25.813 3.950 21.551 1.00 94.44 393 HIS A CA 1
ATOM 3007 C C . HIS A 1 393 ? -25.810 2.592 20.836 1.00 94.44 393 HIS A C 1
ATOM 3009 O O . HIS A 1 393 ? -26.787 1.845 20.858 1.00 94.44 393 HIS A O 1
ATOM 3015 N N . GLY A 1 394 ? -24.685 2.269 20.191 1.00 91.69 394 GLY A N 1
ATOM 3016 C CA . GLY A 1 394 ? -24.467 0.961 19.573 1.00 91.69 394 GLY A CA 1
ATOM 3017 C C . GLY A 1 394 ? -24.445 -0.163 20.611 1.00 91.69 394 GLY A C 1
ATOM 3018 O O . GLY A 1 394 ? -24.036 0.040 21.755 1.00 91.69 394 GLY A O 1
ATOM 3019 N N . ALA A 1 395 ? -24.876 -1.359 20.209 1.00 90.75 395 ALA A N 1
ATOM 3020 C CA . ALA A 1 395 ? -24.972 -2.503 21.110 1.00 90.75 395 ALA A CA 1
ATOM 3021 C C . ALA A 1 395 ? -23.607 -2.872 21.724 1.00 90.75 395 ALA A C 1
ATOM 3023 O O . ALA A 1 395 ? -23.521 -3.165 22.911 1.00 90.75 395 ALA A O 1
ATOM 3024 N N . ASP A 1 396 ? -22.528 -2.766 20.946 1.00 91.12 396 ASP A N 1
ATOM 3025 C CA . ASP A 1 396 ? -21.152 -2.970 21.400 1.00 91.12 396 ASP A CA 1
ATOM 3026 C C . ASP A 1 396 ? -20.767 -2.032 22.554 1.00 91.12 396 ASP A C 1
ATOM 3028 O O . ASP A 1 396 ? -20.213 -2.485 23.552 1.00 91.12 396 ASP A O 1
ATOM 3032 N N . VAL A 1 397 ? -21.134 -0.752 22.470 1.00 95.50 397 VAL A N 1
ATOM 3033 C CA . VAL A 1 397 ? -20.894 0.228 23.539 1.00 95.50 397 VAL A CA 1
ATOM 3034 C C . VAL A 1 397 ? -21.647 -0.161 24.812 1.00 95.50 397 VAL A C 1
ATOM 3036 O O . VAL A 1 397 ? -21.070 -0.183 25.900 1.00 95.50 397 VAL A O 1
ATOM 3039 N N . VAL A 1 398 ? -22.931 -0.508 24.683 1.00 95.81 398 VAL A N 1
ATOM 3040 C CA . VAL A 1 398 ? -23.775 -0.877 25.828 1.00 95.81 398 VAL A CA 1
ATOM 3041 C C . VAL A 1 398 ? -23.260 -2.145 26.516 1.00 95.81 398 VAL A C 1
ATOM 3043 O O . VAL A 1 398 ? -23.200 -2.197 27.747 1.00 95.81 398 VAL A O 1
ATOM 3046 N N . PHE A 1 399 ? -22.851 -3.157 25.749 1.00 94.69 399 PHE A N 1
ATOM 3047 C CA . PHE A 1 399 ? -22.350 -4.410 26.312 1.00 94.69 399 PHE A CA 1
ATOM 3048 C C . PHE A 1 399 ? -20.999 -4.255 27.010 1.00 94.69 399 PHE A C 1
ATOM 3050 O O . PHE A 1 399 ? -20.807 -4.858 28.065 1.00 94.69 399 PHE A O 1
ATOM 3057 N N . GLU A 1 400 ? -20.094 -3.419 26.499 1.00 96.06 400 GLU A N 1
ATOM 3058 C CA . GLU A 1 400 ? -18.839 -3.118 27.201 1.00 96.06 400 GLU A CA 1
ATOM 3059 C C . GLU A 1 400 ? -19.096 -2.368 28.517 1.00 96.06 400 GLU A C 1
ATOM 3061 O O . GLU A 1 400 ? -18.497 -2.693 29.543 1.00 96.06 400 GLU A O 1
ATOM 3066 N N . CYS A 1 401 ? -20.051 -1.430 28.549 1.00 97.38 401 CYS A N 1
ATOM 3067 C CA . CYS A 1 401 ? -20.482 -0.818 29.809 1.00 97.38 401 CYS A CA 1
ATOM 3068 C C . CYS A 1 401 ? -21.044 -1.864 30.787 1.00 97.38 401 CYS A C 1
ATOM 3070 O O . CYS A 1 401 ? -20.668 -1.863 31.959 1.00 97.38 401 CYS A O 1
ATOM 3072 N N . ALA A 1 402 ? -21.900 -2.777 30.320 1.00 96.69 402 ALA A N 1
ATOM 3073 C CA . ALA A 1 402 ? -22.469 -3.843 31.148 1.00 96.69 402 ALA A CA 1
ATOM 3074 C C . ALA A 1 402 ? -21.390 -4.771 31.724 1.00 96.69 402 ALA A C 1
ATOM 3076 O O . ALA A 1 402 ? -21.437 -5.130 32.905 1.00 96.69 402 ALA A O 1
ATOM 3077 N N . HIS A 1 403 ? -20.386 -5.105 30.911 1.00 95.06 403 HIS A N 1
ATOM 3078 C CA . HIS A 1 403 ? -19.220 -5.860 31.348 1.00 95.06 403 HIS A CA 1
ATOM 3079 C C . HIS A 1 403 ? -18.452 -5.104 32.442 1.00 95.06 403 HIS A C 1
ATOM 3081 O O . HIS A 1 403 ? -18.178 -5.672 33.496 1.00 95.06 403 HIS A O 1
ATOM 3087 N N . GLY A 1 404 ? -18.164 -3.815 32.239 1.00 96.75 404 GLY A N 1
ATOM 3088 C CA . GLY A 1 404 ? -17.459 -2.981 33.218 1.00 96.75 404 GLY A CA 1
ATOM 3089 C C . GLY A 1 404 ? -18.196 -2.848 34.554 1.00 96.75 404 GLY A C 1
ATOM 3090 O O . GLY A 1 404 ? -17.576 -2.968 35.613 1.00 96.75 404 GLY A O 1
ATOM 3091 N N . VAL A 1 405 ? -19.520 -2.650 34.516 1.00 97.25 405 VAL A N 1
ATOM 3092 C CA . VAL A 1 405 ? -20.389 -2.592 35.708 1.00 97.25 405 VAL A CA 1
ATOM 3093 C C . VAL A 1 405 ? -20.336 -3.912 36.476 1.00 97.25 405 VAL A C 1
ATOM 3095 O O . VAL A 1 405 ? -20.084 -3.907 37.682 1.00 97.25 405 VAL A O 1
ATOM 3098 N N . THR A 1 406 ? -20.491 -5.033 35.767 1.00 95.38 406 THR A N 1
ATOM 3099 C CA . THR A 1 406 ? -20.459 -6.380 36.357 1.00 95.38 406 THR A CA 1
ATOM 3100 C C . THR A 1 406 ? -19.090 -6.690 36.967 1.00 95.38 406 THR A C 1
ATOM 3102 O O . THR A 1 406 ? -19.012 -7.098 38.123 1.00 95.38 406 THR A O 1
ATOM 3105 N N . ALA A 1 407 ? -18.003 -6.434 36.231 1.00 95.31 407 ALA A N 1
ATOM 3106 C CA . ALA A 1 407 ? -16.631 -6.656 36.691 1.00 95.31 407 ALA A CA 1
ATOM 3107 C C . ALA A 1 407 ? -16.261 -5.790 37.910 1.00 95.31 407 ALA A C 1
ATOM 3109 O O . ALA A 1 407 ? -15.435 -6.190 38.725 1.00 95.31 407 ALA A O 1
ATOM 3110 N N . SER A 1 408 ? -16.903 -4.628 38.061 1.00 96.88 408 SER A N 1
ATOM 3111 C CA . SER A 1 408 ? -16.723 -3.726 39.205 1.00 96.88 408 SER A CA 1
ATOM 3112 C C . SER A 1 408 ? -17.605 -4.069 40.413 1.00 96.88 408 SER A C 1
ATOM 3114 O O . SER A 1 408 ? -17.528 -3.374 41.425 1.00 96.88 408 SER A O 1
ATOM 3116 N N . GLY A 1 409 ? -18.475 -5.083 40.322 1.00 96.62 409 GLY A N 1
ATOM 3117 C CA . GLY A 1 409 ? -19.439 -5.410 41.379 1.00 96.62 409 GLY A CA 1
ATOM 3118 C C . GLY A 1 409 ? -20.485 -4.313 41.619 1.00 96.62 409 GLY A C 1
ATOM 3119 O O . GLY A 1 409 ? -21.026 -4.205 42.718 1.00 96.62 409 GLY A O 1
ATOM 3120 N N . LEU A 1 410 ? -20.745 -3.473 40.613 1.00 96.94 410 LEU A N 1
ATOM 3121 C CA . LEU A 1 410 ? -21.722 -2.389 40.679 1.00 96.94 410 LEU A CA 1
ATOM 3122 C C . LEU A 1 410 ? -23.073 -2.853 40.117 1.00 96.94 410 LEU A C 1
ATOM 3124 O O . LEU A 1 410 ? -23.157 -3.837 39.388 1.00 96.94 410 LEU A O 1
ATOM 3128 N N . SER A 1 411 ? -24.143 -2.121 40.434 1.00 95.94 411 SER A N 1
ATOM 3129 C CA . SER A 1 411 ? -25.475 -2.346 39.864 1.00 95.94 411 SER A CA 1
ATOM 3130 C C . SER A 1 411 ? -25.965 -1.082 39.171 1.00 95.94 411 SER A C 1
ATOM 3132 O O . SER A 1 411 ? -25.821 0.021 39.699 1.00 95.94 411 SER A O 1
ATOM 3134 N N . CYS A 1 412 ? -26.546 -1.249 37.983 1.00 95.88 412 CYS A N 1
ATOM 3135 C CA . CYS A 1 412 ? -27.085 -0.163 37.177 1.00 95.88 412 CYS A CA 1
ATOM 3136 C C . CYS A 1 412 ? -28.497 -0.542 36.685 1.00 95.88 412 CYS A C 1
ATOM 3138 O O . CYS A 1 412 ? -28.636 -1.140 35.617 1.00 95.88 412 CYS A O 1
ATOM 3140 N N . PRO A 1 413 ? -29.560 -0.212 37.449 1.00 94.31 413 PRO A N 1
ATOM 3141 C CA . PRO A 1 413 ? -30.912 -0.701 37.171 1.00 94.31 413 PRO A CA 1
ATOM 3142 C C . PRO A 1 413 ? -31.469 -0.338 35.788 1.00 94.31 413 PRO A C 1
ATOM 3144 O O . PRO A 1 413 ? -32.253 -1.103 35.227 1.00 94.31 413 PRO A O 1
ATOM 3147 N N . SER A 1 414 ? -31.101 0.818 35.226 1.00 94.19 414 SER A N 1
ATOM 3148 C CA . SER A 1 414 ? -31.563 1.223 33.892 1.00 94.19 414 SER A CA 1
ATOM 3149 C C . SER A 1 414 ? -30.877 0.453 32.769 1.00 94.19 414 SER A C 1
ATOM 3151 O O . SER A 1 414 ? -31.542 0.083 31.803 1.00 94.19 414 SER A O 1
ATOM 3153 N N . LEU A 1 415 ? -29.582 0.160 32.916 1.00 95.25 415 LEU A N 1
ATOM 3154 C CA . LEU A 1 415 ? -28.842 -0.701 31.999 1.00 95.25 415 LEU A CA 1
ATOM 3155 C C . LEU A 1 415 ? -29.370 -2.136 32.068 1.00 95.25 415 LEU A C 1
ATOM 3157 O O . LEU A 1 415 ? -29.655 -2.735 31.038 1.00 95.25 415 LEU A O 1
ATOM 3161 N N . ASP A 1 416 ? -29.585 -2.662 33.276 1.00 95.00 416 ASP A N 1
ATOM 3162 C CA . ASP A 1 416 ? -30.157 -3.996 33.479 1.00 95.00 416 ASP A CA 1
ATOM 3163 C C . ASP A 1 416 ? -31.542 -4.136 32.842 1.00 95.00 416 ASP A C 1
ATOM 3165 O O . ASP A 1 416 ? -31.833 -5.147 32.195 1.00 95.00 416 ASP A O 1
ATOM 3169 N N . ARG A 1 417 ? -32.391 -3.110 32.990 1.00 94.69 417 ARG A N 1
ATOM 3170 C CA . ARG A 1 417 ? -33.695 -3.058 32.324 1.00 94.69 417 ARG A CA 1
ATOM 3171 C C . ARG A 1 417 ? -33.537 -3.047 30.808 1.00 94.69 417 ARG A C 1
ATOM 3173 O O . ARG A 1 417 ? -34.143 -3.881 30.155 1.00 94.69 417 ARG A O 1
ATOM 3180 N N . PHE A 1 418 ? -32.686 -2.176 30.263 1.00 95.38 418 PHE A N 1
ATOM 3181 C CA . PHE A 1 418 ? -32.445 -2.104 28.820 1.00 95.38 418 PHE A CA 1
ATOM 3182 C C . PHE A 1 418 ? -31.961 -3.443 28.237 1.00 95.38 418 PHE A C 1
ATOM 3184 O O . PHE A 1 418 ? -32.452 -3.880 27.198 1.00 95.38 418 PHE A O 1
ATOM 3191 N N . LEU A 1 419 ? -31.030 -4.121 28.914 1.00 95.81 419 LEU A N 1
ATOM 3192 C CA . LEU A 1 419 ? -30.522 -5.433 28.499 1.00 95.81 419 LEU A CA 1
ATOM 3193 C C . LEU A 1 419 ? -31.609 -6.513 28.546 1.00 95.81 419 LEU A C 1
ATOM 3195 O O . LEU A 1 419 ? -31.645 -7.375 27.672 1.00 95.81 419 LEU A O 1
ATOM 3199 N N . THR A 1 420 ? -32.488 -6.457 29.549 1.00 95.62 420 THR A N 1
ATOM 3200 C CA . THR A 1 420 ? -33.632 -7.372 29.680 1.00 95.62 420 THR A CA 1
ATOM 3201 C C . THR A 1 420 ? -34.646 -7.127 28.563 1.00 95.62 420 THR A C 1
ATOM 3203 O O . THR A 1 420 ? -34.955 -8.055 27.824 1.00 95.62 420 THR A O 1
ATOM 3206 N N . ASP A 1 421 ? -35.053 -5.872 28.350 1.00 95.06 421 ASP A N 1
ATOM 3207 C CA . ASP A 1 421 ? -35.973 -5.477 27.276 1.00 95.06 421 ASP A CA 1
ATOM 3208 C C . ASP A 1 421 ? -35.418 -5.883 25.892 1.00 95.06 421 ASP A C 1
ATOM 3210 O O . ASP A 1 421 ? -36.152 -6.358 25.024 1.00 95.06 421 ASP A O 1
ATOM 3214 N N . THR A 1 422 ? -34.102 -5.744 25.686 1.00 95.19 422 THR A N 1
ATOM 3215 C CA . THR A 1 422 ? -33.425 -6.155 24.443 1.00 95.19 422 THR A CA 1
ATOM 3216 C C . THR A 1 422 ? -33.433 -7.675 24.263 1.00 95.19 422 THR A C 1
ATOM 3218 O O . THR A 1 422 ? -33.687 -8.160 23.161 1.00 95.19 422 THR A O 1
ATOM 3221 N N . ALA A 1 423 ? -33.166 -8.442 25.324 1.00 96.06 423 ALA A N 1
ATOM 3222 C CA . ALA A 1 423 ? -33.210 -9.902 25.269 1.00 96.06 423 ALA A CA 1
ATOM 3223 C C . ALA A 1 423 ? -34.632 -10.424 25.004 1.00 96.06 423 ALA A C 1
ATOM 3225 O O . ALA A 1 423 ? -34.808 -11.316 24.173 1.00 96.06 423 ALA A O 1
ATOM 3226 N N . ASP A 1 424 ? -35.641 -9.817 25.632 1.00 95.69 424 ASP A N 1
ATOM 3227 C CA . ASP A 1 424 ? -37.052 -10.139 25.410 1.00 95.69 424 ASP A CA 1
ATOM 3228 C C . ASP A 1 424 ? -37.472 -9.839 23.964 1.00 95.69 424 ASP A C 1
ATOM 3230 O O . ASP A 1 424 ? -38.151 -10.649 23.329 1.00 95.69 424 ASP A O 1
ATOM 3234 N N . ALA A 1 425 ? -37.014 -8.717 23.397 1.00 95.00 425 ALA A N 1
ATOM 3235 C CA . ALA A 1 425 ? -37.260 -8.384 21.995 1.00 95.00 425 ALA A CA 1
ATOM 3236 C C . ALA A 1 425 ? -36.635 -9.406 21.027 1.00 95.00 425 ALA A C 1
ATOM 3238 O O . ALA A 1 425 ? -37.225 -9.713 19.989 1.00 95.00 425 ALA A O 1
ATOM 3239 N N . LEU A 1 426 ? -35.470 -9.969 21.367 1.00 95.44 426 LEU A N 1
ATOM 3240 C CA . LEU A 1 426 ? -34.799 -10.992 20.560 1.00 95.44 426 LEU A CA 1
ATOM 3241 C C . LEU A 1 426 ? -35.458 -12.372 20.646 1.00 95.44 426 LEU A C 1
ATOM 3243 O O . LEU A 1 426 ? -35.278 -13.170 19.729 1.00 95.44 426 LEU A O 1
ATOM 3247 N N . ALA A 1 427 ? -36.255 -12.659 21.679 1.00 91.75 427 ALA A N 1
ATOM 3248 C CA . ALA A 1 427 ? -36.918 -13.956 21.834 1.00 91.75 427 ALA A CA 1
ATOM 3249 C C . ALA A 1 427 ? -37.883 -14.294 20.676 1.00 91.75 427 ALA A C 1
ATOM 3251 O O . ALA A 1 427 ? -38.153 -15.467 20.421 1.00 91.75 427 ALA A O 1
ATOM 3252 N N . GLY A 1 428 ? -38.393 -13.279 19.966 1.00 92.38 428 GLY A N 1
ATOM 3253 C CA . GLY A 1 428 ? -39.247 -13.440 18.783 1.00 92.38 428 GLY A CA 1
ATOM 3254 C C . GLY A 1 428 ? -38.516 -13.365 17.437 1.00 92.38 428 GLY A C 1
ATOM 3255 O O . GLY A 1 428 ? -39.159 -13.486 16.394 1.00 92.38 428 GLY A O 1
ATOM 3256 N N . VAL A 1 429 ? -37.202 -13.133 17.431 1.00 96.81 429 VAL A N 1
ATOM 3257 C CA . VAL A 1 429 ? -36.404 -12.965 16.210 1.00 96.81 429 VAL A CA 1
ATOM 3258 C C . VAL A 1 429 ? -35.845 -14.317 15.772 1.00 96.81 429 VAL A C 1
ATOM 3260 O O . VAL A 1 429 ? -35.378 -15.102 16.589 1.00 96.81 429 VAL A O 1
ATOM 3263 N N . THR A 1 430 ? -35.883 -14.601 14.469 1.00 95.31 430 THR A N 1
ATOM 3264 C CA . THR A 1 430 ? -35.365 -15.860 13.899 1.00 95.31 430 THR A CA 1
ATOM 3265 C C . THR A 1 430 ? -34.093 -15.681 13.079 1.00 95.31 430 THR A C 1
ATOM 3267 O O . THR A 1 430 ? -33.396 -16.657 12.825 1.00 95.31 430 THR A O 1
ATOM 3270 N N . VAL A 1 431 ? -33.819 -14.456 12.626 1.00 95.25 431 VAL A N 1
ATOM 3271 C CA . VAL A 1 431 ? -32.642 -14.110 11.825 1.00 95.25 431 VAL A CA 1
ATOM 3272 C C . VAL A 1 431 ? -32.073 -12.802 12.343 1.00 95.25 431 VAL A C 1
ATOM 3274 O O . VAL A 1 431 ? -32.815 -11.833 12.509 1.00 95.25 431 VAL A O 1
ATOM 3277 N N . VAL A 1 432 ? -30.764 -12.766 12.571 1.00 95.31 432 VAL A N 1
ATOM 3278 C CA . VAL A 1 432 ? -30.039 -11.540 12.916 1.00 95.31 432 VAL A CA 1
ATOM 3279 C C . VAL A 1 432 ? -28.968 -11.235 11.867 1.00 95.31 432 VAL A C 1
ATOM 3281 O O . VAL A 1 432 ? -28.341 -12.161 11.355 1.00 95.31 432 VAL A O 1
ATOM 3284 N N . PRO A 1 433 ? -28.721 -9.951 11.548 1.00 93.69 433 PRO A N 1
ATOM 3285 C CA . PRO A 1 433 ? -27.594 -9.568 10.702 1.00 93.69 433 PRO A CA 1
ATOM 3286 C C . PRO A 1 433 ? -26.261 -10.005 11.317 1.00 93.69 433 PRO A C 1
ATOM 3288 O O . PRO A 1 433 ? -26.127 -10.028 12.544 1.00 93.69 433 PRO A O 1
ATOM 3291 N N . ALA A 1 434 ? -25.239 -10.240 10.489 1.00 90.69 434 ALA A N 1
ATOM 3292 C CA . ALA A 1 434 ? -23.911 -10.638 10.974 1.00 90.69 434 ALA A CA 1
ATOM 3293 C C . ALA A 1 434 ? -23.330 -9.665 12.018 1.00 90.69 434 ALA A C 1
ATOM 3295 O O . ALA A 1 434 ? -22.781 -10.082 13.036 1.00 90.69 434 ALA A O 1
ATOM 3296 N N . ALA A 1 435 ? -23.538 -8.362 11.827 1.00 89.00 435 ALA A N 1
ATOM 3297 C CA . ALA A 1 435 ? -23.095 -7.323 12.757 1.00 89.00 435 ALA A CA 1
ATOM 3298 C C . ALA A 1 435 ? -23.757 -7.399 14.154 1.00 89.00 435 ALA A C 1
ATOM 3300 O O . ALA A 1 435 ? -23.233 -6.852 15.118 1.00 89.00 435 ALA A O 1
ATOM 3301 N N . ALA A 1 436 ? -24.899 -8.080 14.304 1.00 92.44 436 ALA A N 1
ATOM 3302 C CA . ALA A 1 436 ? -25.566 -8.250 15.597 1.00 92.44 436 ALA A CA 1
ATOM 3303 C C . ALA A 1 436 ? -25.082 -9.492 16.372 1.00 92.44 436 ALA A C 1
ATOM 3305 O O . ALA A 1 436 ? -25.444 -9.667 17.540 1.00 92.44 436 ALA A O 1
ATOM 3306 N N . ALA A 1 437 ? -24.250 -10.343 15.758 1.00 92.00 437 ALA A N 1
ATOM 3307 C CA . ALA A 1 437 ? -23.845 -11.627 16.321 1.00 92.00 437 ALA A CA 1
ATOM 3308 C C . ALA A 1 437 ? -23.104 -11.493 17.663 1.00 92.00 437 ALA A C 1
ATOM 3310 O O . ALA A 1 437 ? -23.445 -12.201 18.613 1.00 92.00 437 ALA A O 1
ATOM 3311 N N . ALA A 1 438 ? -22.139 -10.571 17.814 1.00 89.75 438 ALA A N 1
ATOM 3312 C CA . ALA A 1 438 ? -21.490 -10.405 19.121 1.00 89.75 438 ALA A CA 1
ATOM 3313 C C . ALA A 1 438 ? -22.490 -9.989 20.199 1.00 89.75 438 ALA A C 1
ATOM 3315 O O . ALA A 1 438 ? -22.403 -10.480 21.321 1.00 89.75 438 ALA A O 1
ATOM 3316 N N . GLY A 1 439 ? -23.471 -9.148 19.862 1.00 91.69 439 GLY A N 1
ATOM 3317 C CA . GLY A 1 439 ? -24.478 -8.700 20.817 1.00 91.69 439 GLY A CA 1
ATOM 3318 C C . GLY A 1 439 ? -25.321 -9.837 21.389 1.00 91.69 439 GLY A C 1
ATOM 3319 O O . GLY A 1 439 ? -25.512 -9.921 22.603 1.00 91.69 439 GLY A O 1
ATOM 3320 N N . VAL A 1 440 ? -25.738 -10.770 20.531 1.00 94.19 440 VAL A N 1
ATOM 3321 C CA . VAL A 1 440 ? -26.413 -12.011 20.946 1.00 94.19 440 VAL A CA 1
ATOM 3322 C C . VAL A 1 440 ? -25.518 -12.830 21.885 1.00 94.19 440 VAL A C 1
ATOM 3324 O O . VAL A 1 440 ? -25.964 -13.260 22.951 1.00 94.19 440 VAL A O 1
ATOM 3327 N N . GLY A 1 441 ? -24.235 -12.987 21.539 1.00 92.19 441 GLY A N 1
ATOM 3328 C CA . GLY A 1 441 ? -23.258 -13.686 22.380 1.00 92.19 441 GLY A CA 1
ATOM 3329 C C . GLY A 1 441 ? -23.042 -13.021 23.746 1.00 92.19 441 GLY A C 1
ATOM 3330 O O . GLY A 1 441 ? -22.959 -13.709 24.764 1.00 92.19 441 GLY A O 1
ATOM 3331 N N . HIS A 1 442 ? -23.008 -11.688 23.802 1.00 91.94 442 HIS A N 1
ATOM 3332 C CA . HIS A 1 442 ? -22.897 -10.946 25.059 1.00 91.94 442 HIS A CA 1
ATOM 3333 C C . HIS A 1 442 ? -24.136 -11.117 25.939 1.00 91.94 442 HIS A C 1
ATOM 3335 O O . HIS A 1 442 ? -23.988 -11.387 27.130 1.00 91.94 442 HIS A O 1
ATOM 3341 N N . LEU A 1 443 ? -25.347 -11.031 25.379 1.00 94.50 443 LEU A N 1
ATOM 3342 C CA . LEU A 1 443 ? -26.580 -11.269 26.138 1.00 94.50 443 LEU A CA 1
ATOM 3343 C C . LEU A 1 443 ? -26.636 -12.688 26.711 1.00 94.50 443 LEU A C 1
ATOM 3345 O O . LEU A 1 443 ? -27.061 -12.867 27.853 1.00 94.50 443 LEU A O 1
ATOM 3349 N N . MET A 1 444 ? -26.158 -13.683 25.962 1.00 94.81 444 MET A N 1
ATOM 3350 C CA . MET A 1 444 ? -26.018 -15.051 26.462 1.00 94.81 444 MET A CA 1
ATOM 3351 C C . MET A 1 444 ? -25.023 -15.132 27.628 1.00 94.81 444 MET A C 1
ATOM 3353 O O . MET A 1 444 ? -25.354 -15.685 28.675 1.00 94.81 444 MET A O 1
ATOM 3357 N N . ARG A 1 445 ? -23.825 -14.540 27.493 1.00 92.25 445 ARG A N 1
ATOM 3358 C CA . ARG A 1 445 ? -22.800 -14.527 28.558 1.00 92.25 445 ARG A CA 1
ATOM 3359 C C . ARG A 1 445 ? -23.258 -13.808 29.826 1.00 92.25 445 ARG A C 1
ATOM 3361 O O . ARG A 1 445 ? -22.899 -14.220 30.922 1.00 92.25 445 ARG A O 1
ATOM 3368 N N . LEU A 1 446 ? -24.074 -12.767 29.681 1.00 91.12 446 LEU A N 1
ATOM 3369 C CA . LEU A 1 446 ? -24.691 -12.047 30.797 1.00 91.12 446 LEU A CA 1
ATOM 3370 C C . LEU A 1 446 ? -25.895 -12.792 31.405 1.00 91.12 446 LEU A C 1
ATOM 3372 O O . LEU A 1 446 ? -26.525 -12.276 32.326 1.00 91.12 446 LEU A O 1
ATOM 3376 N N . GLY A 1 447 ? -26.256 -13.974 30.889 1.00 94.06 447 GLY A N 1
ATOM 3377 C CA . GLY A 1 447 ? -27.407 -14.751 31.355 1.00 94.06 447 GLY A CA 1
ATOM 3378 C C . GLY A 1 447 ? -28.759 -14.101 31.048 1.00 94.06 447 GLY A C 1
ATOM 3379 O O . GLY A 1 447 ? -29.756 -14.434 31.683 1.00 94.06 447 GLY A O 1
ATOM 3380 N N . ARG A 1 448 ? -28.798 -13.154 30.102 1.00 95.25 448 ARG A N 1
ATOM 3381 C CA . ARG A 1 448 ? -30.013 -12.438 29.685 1.00 95.25 448 ARG A CA 1
ATOM 3382 C C . ARG A 1 448 ? -30.759 -13.163 28.569 1.00 95.25 448 ARG A C 1
ATOM 3384 O O . ARG A 1 448 ? -31.971 -13.032 28.479 1.00 95.25 448 ARG A O 1
ATOM 3391 N N . LEU A 1 449 ? -30.052 -13.942 27.752 1.00 96.06 449 LEU A N 1
ATOM 3392 C CA . LEU A 1 449 ? -30.627 -14.737 26.668 1.00 96.06 449 LEU A CA 1
ATOM 3393 C C . LEU A 1 449 ? -30.328 -16.225 26.882 1.00 96.06 449 LEU A C 1
ATOM 3395 O O . LEU A 1 449 ? -29.209 -16.593 27.243 1.00 96.06 449 LEU A O 1
ATOM 3399 N N . ALA A 1 450 ? -31.321 -17.088 26.661 1.00 96.00 450 ALA A N 1
ATOM 3400 C CA . ALA A 1 450 ? -31.142 -18.526 26.826 1.00 96.00 450 ALA A CA 1
ATOM 3401 C C . ALA A 1 450 ? -30.155 -19.085 25.774 1.00 96.00 450 ALA A C 1
ATOM 3403 O O . ALA A 1 450 ? -30.261 -18.703 24.606 1.00 96.00 450 ALA A O 1
ATOM 3404 N N . PRO A 1 451 ? -29.254 -20.026 26.135 1.00 96.50 451 PRO A N 1
ATOM 3405 C CA . PRO A 1 451 ? -28.223 -20.527 25.218 1.00 96.50 451 PRO A CA 1
ATOM 3406 C C . PRO A 1 451 ? -28.774 -21.048 23.889 1.00 96.50 451 PRO A C 1
ATOM 3408 O O . PRO A 1 451 ? -28.326 -20.630 22.834 1.00 96.50 451 PRO A O 1
ATOM 3411 N N . HIS A 1 452 ? -29.837 -21.857 23.923 1.00 95.94 452 HIS A N 1
ATOM 3412 C CA . HIS A 1 452 ? -30.457 -22.400 22.709 1.00 95.94 452 HIS A CA 1
ATOM 3413 C C . HIS A 1 452 ? -31.004 -21.315 21.760 1.00 95.94 452 HIS A C 1
ATOM 3415 O O . HIS A 1 452 ? -30.950 -21.476 20.542 1.00 95.94 452 HIS A O 1
ATOM 3421 N N . THR A 1 453 ? -31.532 -20.211 22.300 1.00 96.06 453 THR A N 1
ATOM 3422 C CA . THR A 1 453 ? -32.001 -19.068 21.504 1.00 96.06 453 THR A CA 1
ATOM 3423 C C . THR A 1 453 ? -30.818 -18.326 20.895 1.00 96.06 453 THR A C 1
ATOM 3425 O O . THR A 1 453 ? -30.833 -18.014 19.707 1.00 96.06 453 THR A O 1
ATOM 3428 N N . ALA A 1 454 ? -29.775 -18.084 21.693 1.00 95.38 454 ALA A N 1
ATOM 3429 C CA . ALA A 1 454 ? -28.554 -17.433 21.239 1.00 95.38 454 ALA A CA 1
ATOM 3430 C C . ALA A 1 454 ? -27.858 -18.239 20.133 1.00 95.38 454 ALA A C 1
ATOM 3432 O O . ALA A 1 454 ? -27.556 -17.677 19.086 1.00 95.38 454 ALA A O 1
ATOM 3433 N N . ASP A 1 455 ? -27.689 -19.549 20.316 1.00 94.88 455 ASP A N 1
ATOM 3434 C CA . ASP A 1 455 ? -27.080 -20.452 19.334 1.00 94.88 455 ASP A CA 1
ATOM 3435 C C . ASP A 1 455 ? -27.859 -20.451 18.013 1.00 94.88 455 ASP A C 1
ATOM 3437 O O . ASP A 1 455 ? -27.264 -20.364 16.940 1.00 94.88 455 ASP A O 1
ATOM 3441 N N . SER A 1 456 ? -29.197 -20.481 18.077 1.00 95.56 456 SER A N 1
ATOM 3442 C CA . SER A 1 456 ? -30.048 -20.407 16.883 1.00 95.56 456 SER A CA 1
ATOM 3443 C C . SER A 1 456 ? -29.885 -19.082 16.136 1.00 95.56 456 SER A C 1
ATOM 3445 O O . SER A 1 456 ? -29.822 -19.075 14.907 1.00 95.56 456 SER A O 1
ATOM 3447 N N . LEU A 1 457 ? -29.826 -17.959 16.855 1.00 95.75 457 LEU A N 1
ATOM 3448 C CA . LEU A 1 457 ? -29.623 -16.639 16.258 1.00 95.75 457 LEU A CA 1
ATOM 3449 C C . LEU A 1 457 ? -28.213 -16.502 15.673 1.00 95.75 457 LEU A C 1
ATOM 3451 O O . LEU A 1 457 ? -28.061 -16.037 14.547 1.00 95.75 457 LEU A O 1
ATOM 3455 N N . LEU A 1 458 ? -27.184 -16.955 16.387 1.00 93.69 458 LEU A N 1
ATOM 3456 C CA . LEU A 1 458 ? -25.801 -16.952 15.905 1.00 93.69 458 LEU A CA 1
ATOM 3457 C C . LEU A 1 458 ? -25.638 -17.815 14.649 1.00 93.69 458 LEU A C 1
ATOM 3459 O O . LEU A 1 458 ? -24.973 -17.393 13.711 1.00 93.69 458 LEU A O 1
ATOM 3463 N N . ALA A 1 459 ? -26.297 -18.974 14.586 1.00 93.00 459 ALA A N 1
ATOM 3464 C CA . ALA A 1 459 ? -26.300 -19.825 13.397 1.00 93.00 459 ALA A CA 1
ATOM 3465 C C . ALA A 1 459 ? -27.018 -19.187 12.191 1.00 93.00 459 ALA A C 1
ATOM 3467 O O . ALA A 1 459 ? -26.765 -19.578 11.054 1.00 93.00 459 ALA A O 1
ATOM 3468 N N . SER A 1 460 ? -27.909 -18.217 12.425 1.00 94.50 460 SER A N 1
ATOM 3469 C CA . SER A 1 460 ? -28.606 -17.476 11.363 1.00 94.50 460 SER A CA 1
ATOM 3470 C C . SER A 1 460 ? -27.792 -16.313 10.780 1.00 94.50 460 SER A C 1
ATOM 3472 O O . SER A 1 460 ? -28.150 -15.795 9.724 1.00 94.50 460 SER A O 1
ATOM 3474 N N . ALA A 1 461 ? -26.721 -15.894 11.462 1.00 92.88 461 ALA A N 1
ATOM 3475 C CA . ALA A 1 461 ? -25.880 -14.781 11.049 1.00 92.88 461 ALA A CA 1
ATOM 3476 C C . ALA A 1 461 ? -24.968 -15.198 9.885 1.00 92.88 461 ALA A C 1
ATOM 3478 O O . ALA A 1 461 ? -24.023 -15.962 10.074 1.00 92.88 461 ALA A O 1
ATOM 3479 N N . ASP A 1 462 ? -25.229 -14.683 8.681 1.00 92.19 462 ASP A N 1
ATOM 3480 C CA . ASP A 1 462 ? -24.455 -15.031 7.485 1.00 92.19 462 ASP A CA 1
ATOM 3481 C C . ASP A 1 462 ? -23.240 -14.096 7.288 1.00 92.19 462 ASP A C 1
ATOM 3483 O O . ASP A 1 462 ? -23.405 -12.927 6.915 1.00 92.19 462 ASP A O 1
ATOM 3487 N N . PRO A 1 463 ? -21.990 -14.576 7.463 1.00 90.38 463 PRO A N 1
ATOM 3488 C CA . PRO A 1 463 ? -20.800 -13.763 7.221 1.00 90.38 463 PRO A CA 1
ATOM 3489 C C . PRO A 1 463 ? -20.626 -13.355 5.747 1.00 90.38 463 PRO A C 1
ATOM 3491 O O . PRO A 1 463 ? -19.831 -12.455 5.456 1.00 90.38 463 PRO A O 1
ATOM 3494 N N . ALA A 1 464 ? -21.353 -13.959 4.797 1.00 90.75 464 ALA A N 1
ATOM 3495 C CA . ALA A 1 464 ? -21.316 -13.557 3.391 1.00 90.75 464 ALA A CA 1
ATOM 3496 C C . ALA A 1 464 ? -21.754 -12.096 3.182 1.00 90.75 464 ALA A C 1
ATOM 3498 O O . ALA A 1 464 ? -21.235 -11.429 2.281 1.00 90.75 464 ALA A O 1
ATOM 3499 N N . GLU A 1 465 ? -22.615 -11.554 4.051 1.00 88.94 465 GLU A N 1
ATOM 3500 C CA . GLU A 1 465 ? -23.017 -10.141 4.028 1.00 88.94 465 GLU A CA 1
ATOM 3501 C C . GLU A 1 465 ? -21.823 -9.188 4.215 1.00 88.94 465 GLU A C 1
ATOM 3503 O O . GLU A 1 465 ? -21.755 -8.119 3.598 1.00 88.94 465 GLU A O 1
ATOM 3508 N N . LEU A 1 466 ? -20.835 -9.587 5.023 1.00 90.19 466 LEU A N 1
ATOM 3509 C CA . LEU A 1 466 ? -19.613 -8.813 5.281 1.00 90.19 466 LEU A CA 1
ATOM 3510 C C . LEU A 1 466 ? -18.658 -8.837 4.077 1.00 90.19 466 LEU A C 1
ATOM 3512 O O . LEU A 1 466 ? -17.882 -7.905 3.840 1.00 90.19 466 LEU A O 1
ATOM 3516 N N . ARG A 1 467 ? -18.751 -9.890 3.261 1.00 91.06 467 ARG A N 1
ATOM 3517 C CA . ARG A 1 467 ? -17.940 -10.090 2.052 1.00 91.06 467 ARG A CA 1
ATOM 3518 C C . ARG A 1 467 ? -18.494 -9.333 0.840 1.00 91.06 467 ARG A C 1
ATOM 3520 O O . ARG A 1 467 ? -17.814 -9.231 -0.184 1.00 91.06 467 ARG A O 1
ATOM 3527 N N . ALA A 1 468 ? -19.693 -8.752 0.944 1.00 88.88 468 ALA A N 1
ATOM 3528 C CA . ALA A 1 468 ? -20.328 -8.003 -0.136 1.00 88.88 468 ALA A CA 1
ATOM 3529 C C . ALA A 1 468 ? -19.466 -6.813 -0.599 1.00 88.88 468 ALA A C 1
ATOM 3531 O O . ALA A 1 468 ? -19.031 -5.975 0.196 1.00 88.88 468 ALA A O 1
ATOM 3532 N N . ARG A 1 469 ? -19.219 -6.718 -1.914 1.00 84.62 469 ARG A N 1
ATOM 3533 C CA . ARG A 1 469 ? -18.262 -5.762 -2.511 1.00 84.62 469 ARG A CA 1
ATOM 3534 C C . ARG A 1 469 ? -18.704 -4.295 -2.465 1.00 84.62 469 ARG A C 1
ATOM 3536 O O . ARG A 1 469 ? -17.842 -3.425 -2.476 1.00 84.62 469 ARG A O 1
ATOM 3543 N N . SER A 1 470 ? -20.006 -4.023 -2.399 1.00 91.31 470 SER A N 1
ATOM 3544 C CA . SER A 1 470 ? -20.591 -2.679 -2.547 1.00 91.31 470 SER A CA 1
ATOM 3545 C C . SER A 1 470 ? -20.509 -1.794 -1.299 1.00 91.31 470 SER A C 1
ATOM 3547 O O . SER A 1 470 ? -20.784 -0.600 -1.381 1.00 91.31 470 SER A O 1
ATOM 3549 N N . ARG A 1 471 ? -20.160 -2.356 -0.137 1.00 92.56 471 ARG A N 1
ATOM 3550 C CA . ARG A 1 471 ? -20.155 -1.623 1.135 1.00 92.56 471 ARG A CA 1
ATOM 3551 C C . ARG A 1 471 ? -18.840 -0.847 1.328 1.00 92.56 471 ARG A C 1
ATOM 3553 O O . ARG A 1 471 ? -17.784 -1.388 0.987 1.00 92.56 471 ARG A O 1
ATOM 3560 N N . PRO A 1 472 ? -18.871 0.373 1.907 1.00 95.88 472 PRO A N 1
ATOM 3561 C CA . PRO A 1 472 ? -17.654 1.107 2.257 1.00 95.88 472 PRO A CA 1
ATOM 3562 C C . PRO A 1 472 ? -16.747 0.290 3.186 1.00 95.88 472 PRO A C 1
ATOM 3564 O O . PRO A 1 472 ? -17.233 -0.316 4.142 1.00 95.88 472 PRO A O 1
ATOM 3567 N N . SER A 1 473 ? -15.433 0.305 2.943 1.00 96.56 473 SER A N 1
ATOM 3568 C CA . SER A 1 473 ? -14.456 -0.506 3.689 1.00 96.56 473 SER A CA 1
ATOM 3569 C C . SER A 1 473 ? -14.528 -0.290 5.202 1.00 96.56 473 SER A C 1
ATOM 3571 O O . SER A 1 473 ? -14.521 -1.253 5.960 1.00 96.56 473 SER A O 1
ATOM 3573 N N . ALA A 1 474 ? -14.679 0.961 5.642 1.00 96.38 474 ALA A N 1
ATOM 3574 C CA . ALA A 1 474 ? -14.806 1.314 7.055 1.00 96.38 474 ALA A CA 1
ATOM 3575 C C . ALA A 1 474 ? -16.029 0.675 7.730 1.00 96.38 474 ALA A C 1
ATOM 3577 O O . ALA A 1 474 ? -15.960 0.234 8.873 1.00 96.38 474 ALA A O 1
ATOM 3578 N N . VAL A 1 475 ? -17.152 0.608 7.009 1.00 95.75 475 VAL A N 1
ATOM 3579 C CA . VAL A 1 475 ? -18.384 -0.015 7.505 1.00 95.75 475 VAL A CA 1
ATOM 3580 C C . VAL A 1 475 ? -18.185 -1.522 7.618 1.00 95.75 475 VAL A C 1
ATOM 3582 O O . VAL A 1 475 ? -18.511 -2.099 8.645 1.00 95.75 475 VAL A O 1
ATOM 3585 N N . VAL A 1 476 ? -17.582 -2.151 6.605 1.00 95.62 476 VAL A N 1
ATOM 3586 C CA . VAL A 1 476 ? -17.273 -3.588 6.650 1.00 95.62 476 VAL A CA 1
ATOM 3587 C C . VAL A 1 476 ? -16.339 -3.920 7.810 1.00 95.62 476 VAL A C 1
ATOM 3589 O O . VAL A 1 476 ? -16.580 -4.888 8.515 1.00 95.62 476 VAL A O 1
ATOM 3592 N N . ALA A 1 477 ? -15.294 -3.122 8.027 1.00 96.12 477 ALA A N 1
ATOM 3593 C CA . ALA A 1 477 ? -14.356 -3.333 9.123 1.00 96.12 477 ALA A CA 1
ATOM 3594 C C . ALA A 1 477 ? -15.022 -3.180 10.504 1.00 96.12 477 ALA A C 1
ATOM 3596 O O . ALA A 1 477 ? -14.743 -3.968 11.405 1.00 96.12 477 ALA A O 1
ATOM 3597 N N . ARG A 1 478 ? -15.949 -2.224 10.662 1.00 95.25 478 ARG A N 1
ATOM 3598 C CA . ARG A 1 478 ? -16.751 -2.083 11.888 1.00 95.25 478 ARG A CA 1
ATOM 3599 C C . ARG A 1 478 ? -17.654 -3.291 12.115 1.00 95.25 478 ARG A C 1
ATOM 3601 O O . ARG A 1 478 ? -17.641 -3.856 13.203 1.00 95.25 478 ARG A O 1
ATOM 3608 N N . ASP A 1 479 ? -18.406 -3.694 11.098 1.00 94.25 479 ASP A N 1
ATOM 3609 C CA . ASP A 1 479 ? -19.300 -4.847 11.188 1.00 94.25 479 ASP A CA 1
ATOM 3610 C C . ASP A 1 479 ? -18.521 -6.143 11.442 1.00 94.25 479 ASP A C 1
ATOM 3612 O O . ASP A 1 479 ? -19.001 -7.021 12.150 1.00 94.25 479 ASP A O 1
ATOM 3616 N N . LEU A 1 480 ? -17.303 -6.254 10.906 1.00 93.94 480 LEU A N 1
ATOM 3617 C CA . LEU A 1 480 ? -16.405 -7.370 11.176 1.00 93.94 480 LEU A CA 1
ATOM 3618 C C . LEU A 1 480 ? -15.994 -7.415 12.652 1.00 93.94 480 LEU A C 1
ATOM 3620 O O . LEU A 1 480 ? -16.060 -8.477 13.265 1.00 93.94 480 LEU A O 1
ATOM 3624 N N . ALA A 1 481 ? -15.628 -6.271 13.237 1.00 92.06 481 ALA A N 1
ATOM 3625 C CA . ALA A 1 481 ? -15.341 -6.179 14.667 1.00 92.06 481 ALA A CA 1
ATOM 3626 C C . ALA A 1 481 ? -16.565 -6.545 15.521 1.00 92.06 481 ALA A C 1
ATOM 3628 O O . ALA A 1 481 ? -16.444 -7.267 16.509 1.00 92.06 481 ALA A O 1
ATOM 3629 N N . GLN A 1 482 ? -17.759 -6.121 15.101 1.00 91.19 482 GLN A N 1
ATOM 3630 C CA . GLN A 1 482 ? -19.015 -6.490 15.757 1.00 91.19 482 GLN A CA 1
ATOM 3631 C C . GLN A 1 482 ? -19.408 -7.960 15.543 1.00 91.19 482 GLN A C 1
ATOM 3633 O O . GLN A 1 482 ? -20.103 -8.529 16.374 1.00 91.19 482 GLN A O 1
ATOM 3638 N N . TYR A 1 483 ? -18.983 -8.602 14.460 1.00 91.31 483 TYR A N 1
ATOM 3639 C CA . TYR A 1 483 ? -19.207 -10.030 14.237 1.00 91.31 483 TYR A CA 1
ATOM 3640 C C . TYR A 1 483 ? -18.256 -10.890 15.086 1.00 91.31 483 TYR A C 1
ATOM 3642 O O . TYR A 1 483 ? -18.688 -11.852 15.730 1.00 91.31 483 TYR A O 1
ATOM 3650 N N . ALA A 1 484 ? -16.974 -10.511 15.127 1.00 89.06 484 ALA A N 1
ATOM 3651 C CA . ALA A 1 484 ? -15.946 -11.191 15.911 1.00 89.06 484 ALA A CA 1
ATOM 3652 C C . ALA A 1 484 ? -16.198 -11.069 17.423 1.00 89.06 484 ALA A C 1
ATOM 3654 O O . ALA A 1 484 ? -16.064 -12.047 18.159 1.00 89.06 484 ALA A O 1
ATOM 3655 N N . GLY A 1 485 ? -16.600 -9.882 17.894 1.00 86.81 485 GLY A N 1
ATOM 3656 C CA . GLY A 1 485 ? -16.745 -9.606 19.322 1.00 86.81 485 GLY A CA 1
ATOM 3657 C C . GLY A 1 485 ? -15.431 -9.849 20.071 1.00 86.81 485 GLY A C 1
ATOM 3658 O O . GLY A 1 485 ? -14.387 -9.328 19.684 1.00 86.81 485 GLY A O 1
ATOM 3659 N N . ASP A 1 486 ? -15.493 -10.677 21.117 1.00 80.06 486 ASP A N 1
ATOM 3660 C CA . ASP A 1 486 ? -14.336 -11.101 21.923 1.00 80.06 486 ASP A CA 1
ATOM 3661 C C . ASP A 1 486 ? -13.670 -12.393 21.407 1.00 80.06 486 ASP A C 1
ATOM 3663 O O . ASP A 1 486 ? -12.763 -12.920 22.045 1.00 80.06 486 ASP A O 1
ATOM 3667 N N . GLU A 1 487 ? -14.130 -12.939 20.279 1.00 80.69 487 GLU A N 1
ATOM 3668 C CA . GLU A 1 487 ? -13.675 -14.222 19.732 1.00 80.69 487 GLU A CA 1
ATOM 3669 C C . GLU A 1 487 ? -13.103 -14.023 18.315 1.00 80.69 487 GLU A C 1
ATOM 3671 O O . GLU A 1 487 ? -13.781 -14.327 17.328 1.00 80.69 487 GLU A O 1
ATOM 3676 N N . PRO A 1 488 ? -11.849 -13.539 18.175 1.00 78.19 488 PRO A N 1
ATOM 3677 C CA . PRO A 1 488 ? -11.203 -13.385 16.868 1.00 78.19 488 PRO A CA 1
ATOM 3678 C C . PRO A 1 488 ? -11.204 -14.674 16.031 1.00 78.19 488 PRO A C 1
ATOM 3680 O O . PRO A 1 488 ? -11.311 -14.610 14.811 1.00 78.19 488 PRO A O 1
ATOM 3683 N N . SER A 1 489 ? -11.188 -15.843 16.683 1.00 75.56 489 SER A N 1
ATOM 3684 C CA . SER A 1 489 ? -11.246 -17.169 16.049 1.00 75.56 489 SER A CA 1
ATOM 3685 C C . SER A 1 489 ? -12.510 -17.440 15.223 1.00 75.56 489 SER A C 1
ATOM 3687 O O . SER A 1 489 ? -12.537 -18.400 14.457 1.00 75.56 489 SER A O 1
ATOM 3689 N N . ARG A 1 490 ? -13.558 -16.607 15.329 1.00 73.31 490 ARG A N 1
ATOM 3690 C CA . ARG A 1 490 ? -14.733 -16.663 14.435 1.00 73.31 490 ARG A CA 1
ATOM 3691 C C . ARG A 1 490 ? -14.398 -16.318 12.987 1.00 73.31 490 ARG A C 1
ATOM 3693 O O . ARG A 1 490 ? -15.190 -16.602 12.087 1.00 73.31 490 ARG A O 1
ATOM 3700 N N . ILE A 1 491 ? -13.261 -15.668 12.771 1.00 80.69 491 ILE A N 1
ATOM 3701 C CA . ILE A 1 491 ? -12.722 -15.362 11.459 1.00 80.69 491 ILE A CA 1
ATOM 3702 C C . ILE A 1 491 ? -11.552 -16.313 11.249 1.00 80.69 491 ILE A C 1
ATOM 3704 O O . ILE A 1 491 ? -10.469 -16.123 11.792 1.00 80.69 491 ILE A O 1
ATOM 3708 N N . ASP A 1 492 ? -11.789 -17.353 10.458 1.00 79.56 492 ASP A N 1
ATOM 3709 C CA . ASP A 1 492 ? -10.708 -18.200 9.973 1.00 79.56 492 ASP A CA 1
ATOM 3710 C C . ASP A 1 492 ? -9.873 -17.392 8.970 1.00 79.56 492 ASP A C 1
ATOM 3712 O O . ASP A 1 492 ? -10.309 -17.159 7.840 1.00 79.56 492 ASP A O 1
ATOM 3716 N N . SER A 1 493 ? -8.698 -16.912 9.384 1.00 75.75 493 SER A N 1
ATOM 3717 C CA . SER A 1 493 ? -7.792 -16.153 8.513 1.00 75.75 493 SER A CA 1
ATOM 3718 C C . SER A 1 493 ? -7.307 -16.968 7.311 1.00 75.75 493 SER A C 1
ATOM 3720 O O . SER A 1 493 ? -6.893 -16.379 6.310 1.00 75.75 493 SER A O 1
ATOM 3722 N N . ASP A 1 494 ? -7.395 -18.301 7.383 1.00 78.19 494 ASP A N 1
ATOM 3723 C CA . ASP A 1 494 ? -7.041 -19.203 6.290 1.00 78.19 494 ASP A CA 1
ATOM 3724 C C . ASP A 1 494 ? -8.191 -19.380 5.281 1.00 78.19 494 ASP A C 1
ATOM 3726 O O . ASP A 1 494 ? -7.963 -19.883 4.174 1.00 78.19 494 ASP A O 1
ATOM 3730 N N . ASP A 1 495 ? -9.415 -18.926 5.598 1.00 85.31 495 ASP A N 1
ATOM 3731 C CA . ASP A 1 495 ? -10.534 -18.944 4.654 1.00 85.31 495 ASP A CA 1
ATOM 3732 C C . ASP A 1 495 ? -10.244 -17.981 3.482 1.00 85.31 495 ASP A C 1
ATOM 3734 O O . ASP A 1 495 ? -10.216 -16.750 3.647 1.00 85.31 495 ASP A O 1
ATOM 3738 N N . PRO A 1 496 ? -10.104 -18.499 2.245 1.00 85.62 496 PRO A N 1
ATOM 3739 C CA . PRO A 1 496 ? -9.805 -17.681 1.073 1.00 85.62 496 PRO A CA 1
ATOM 3740 C C . PRO A 1 496 ? -10.900 -16.647 0.755 1.00 85.62 496 PRO A C 1
ATOM 3742 O O . PRO A 1 496 ? -10.661 -15.720 -0.023 1.00 85.62 496 PRO A O 1
ATOM 3745 N N . GLY A 1 497 ? -12.099 -16.777 1.332 1.00 88.69 497 GLY A N 1
ATOM 3746 C CA . GLY A 1 497 ? -13.186 -15.808 1.235 1.00 88.69 497 GLY A CA 1
ATOM 3747 C C . GLY A 1 497 ? -12.914 -14.484 1.954 1.00 88.69 497 GLY A C 1
ATOM 3748 O O . GLY A 1 497 ? -13.484 -13.462 1.560 1.00 88.69 497 GLY A O 1
ATOM 3749 N N . TRP A 1 498 ? -12.030 -14.467 2.958 1.00 92.50 498 TRP A N 1
ATOM 3750 C CA . TRP A 1 498 ? -11.676 -13.261 3.715 1.00 92.50 498 TRP A CA 1
ATOM 3751 C C . TRP A 1 498 ? -10.545 -12.453 3.089 1.00 92.50 498 TRP A C 1
ATOM 3753 O O . TRP A 1 498 ? -10.512 -11.229 3.230 1.00 92.50 498 TRP A O 1
ATOM 3763 N N . TYR A 1 499 ? -9.678 -13.097 2.313 1.00 91.88 499 TYR A N 1
ATOM 3764 C CA . TYR A 1 499 ? -8.550 -12.436 1.665 1.00 91.88 499 TYR A CA 1
ATOM 3765 C C . TYR A 1 499 ? -8.967 -11.214 0.801 1.00 91.88 499 TYR A C 1
ATOM 3767 O O . TYR A 1 499 ? -8.425 -10.127 1.012 1.00 91.88 499 TYR A O 1
ATOM 3775 N N . PRO A 1 500 ? -9.997 -11.280 -0.077 1.00 93.81 500 PRO A N 1
ATOM 3776 C CA . PRO A 1 500 ? -10.472 -10.101 -0.814 1.00 93.81 500 PRO A CA 1
ATOM 3777 C C . PRO A 1 500 ? -11.028 -8.978 0.073 1.00 93.81 500 PRO A C 1
ATOM 3779 O O . PRO A 1 500 ? -11.042 -7.814 -0.336 1.00 93.81 500 PRO A O 1
ATOM 3782 N N . VAL A 1 501 ? -11.531 -9.313 1.267 1.00 95.62 501 VAL A N 1
ATOM 3783 C CA . VAL A 1 501 ? -11.985 -8.315 2.242 1.00 95.62 501 VAL A CA 1
ATOM 3784 C C . VAL A 1 501 ? -10.774 -7.599 2.825 1.00 95.62 501 VAL A C 1
ATOM 3786 O O . VAL A 1 501 ? -10.755 -6.370 2.794 1.00 95.62 501 VAL A O 1
ATOM 3789 N N . ALA A 1 502 ? -9.749 -8.341 3.254 1.00 96.00 502 ALA A N 1
ATOM 3790 C CA . ALA A 1 502 ? -8.511 -7.782 3.793 1.00 96.00 502 ALA A CA 1
ATOM 3791 C C . ALA A 1 502 ? -7.813 -6.859 2.784 1.00 96.00 502 ALA A C 1
ATOM 3793 O O . ALA A 1 502 ? -7.515 -5.712 3.114 1.00 96.00 502 ALA A O 1
ATOM 3794 N N . GLU A 1 503 ? -7.679 -7.280 1.520 1.00 95.56 503 GLU A N 1
ATOM 3795 C CA . GLU A 1 503 ? -7.137 -6.428 0.451 1.00 95.56 503 GLU A CA 1
ATOM 3796 C C . GLU A 1 503 ? -7.888 -5.098 0.315 1.00 95.56 503 GLU A C 1
ATOM 3798 O O . GLU A 1 503 ? -7.286 -4.045 0.106 1.00 95.56 503 GLU A O 1
ATOM 3803 N N . ARG A 1 504 ? -9.223 -5.137 0.396 1.00 96.38 504 ARG A N 1
ATOM 3804 C CA . ARG A 1 504 ? -10.069 -3.948 0.267 1.00 96.38 504 ARG A CA 1
ATOM 3805 C C . ARG A 1 504 ? -9.918 -3.014 1.469 1.00 96.38 504 ARG A C 1
ATOM 3807 O O . ARG A 1 504 ? -9.952 -1.797 1.278 1.00 96.38 504 ARG A O 1
ATOM 3814 N N . LEU A 1 505 ? -9.767 -3.554 2.680 1.00 98.00 505 LEU A N 1
ATOM 3815 C CA . LEU A 1 505 ? -9.484 -2.749 3.871 1.00 98.00 505 LEU A CA 1
ATOM 3816 C C . LEU A 1 505 ? -8.091 -2.110 3.768 1.00 98.00 505 LEU A C 1
ATOM 3818 O O . LEU A 1 505 ? -7.964 -0.896 3.919 1.00 98.00 505 LEU A O 1
ATOM 3822 N N . ALA A 1 506 ? -7.077 -2.901 3.404 1.00 98.06 506 ALA A N 1
ATOM 3823 C CA . ALA A 1 506 ? -5.706 -2.444 3.189 1.00 98.06 506 ALA A CA 1
ATOM 3824 C C . ALA A 1 506 ? -5.630 -1.345 2.116 1.00 98.06 506 ALA A C 1
ATOM 3826 O O . ALA A 1 506 ? -4.977 -0.325 2.318 1.00 98.06 506 ALA A O 1
ATOM 3827 N N . ALA A 1 507 ? -6.356 -1.495 1.004 1.00 97.38 507 ALA A N 1
ATOM 3828 C CA . ALA A 1 507 ? -6.394 -0.504 -0.071 1.00 97.38 507 ALA A CA 1
ATOM 3829 C C . ALA A 1 507 ? -7.091 0.815 0.308 1.00 97.38 507 ALA A C 1
ATOM 3831 O O . ALA A 1 507 ? -6.794 1.846 -0.296 1.00 97.38 507 ALA A O 1
ATOM 3832 N N . ALA A 1 508 ? -7.996 0.803 1.292 1.00 98.06 508 ALA A N 1
ATOM 3833 C CA . ALA A 1 508 ? -8.661 2.011 1.785 1.00 98.06 508 ALA A CA 1
ATOM 3834 C C . ALA A 1 508 ? -7.792 2.809 2.774 1.00 98.06 508 ALA A C 1
ATOM 3836 O O . ALA A 1 508 ? -7.965 4.022 2.912 1.00 98.06 508 ALA A O 1
ATOM 3837 N N . LEU A 1 509 ? -6.837 2.147 3.434 1.00 98.44 509 LEU A N 1
ATOM 3838 C CA . LEU A 1 509 ? -6.031 2.733 4.502 1.00 98.44 509 LEU A CA 1
ATOM 3839 C C . LEU A 1 509 ? -5.177 3.942 4.059 1.00 98.44 509 LEU A C 1
ATOM 3841 O O . LEU A 1 509 ? -5.220 4.955 4.760 1.00 98.44 509 LEU A O 1
ATOM 3845 N N . PRO A 1 510 ? -4.472 3.931 2.901 1.00 98.31 510 PRO A N 1
ATOM 3846 C CA . PRO A 1 510 ? -3.706 5.096 2.449 1.00 98.31 510 PRO A CA 1
ATOM 3847 C C . PRO A 1 510 ? -4.549 6.368 2.314 1.00 98.31 510 PRO A C 1
ATOM 3849 O O . PRO A 1 510 ? -4.112 7.446 2.714 1.00 98.31 510 PRO A O 1
ATOM 3852 N N . ASP A 1 511 ? -5.765 6.256 1.773 1.00 97.62 511 ASP A N 1
ATOM 3853 C CA . ASP A 1 511 ? -6.646 7.410 1.589 1.00 97.62 511 ASP A CA 1
ATOM 3854 C C . ASP A 1 511 ? -7.219 7.912 2.925 1.00 97.62 511 ASP A C 1
ATOM 3856 O O . ASP A 1 511 ? -7.301 9.121 3.155 1.00 97.62 511 ASP A O 1
ATOM 3860 N N . ALA A 1 512 ? -7.548 7.003 3.849 1.00 98.00 512 ALA A N 1
ATOM 3861 C CA . ALA A 1 512 ? -7.960 7.370 5.202 1.00 98.00 512 ALA A CA 1
ATOM 3862 C C . ALA A 1 512 ? -6.852 8.144 5.942 1.00 98.00 512 ALA A C 1
ATOM 3864 O O . ALA A 1 512 ? -7.122 9.201 6.519 1.00 98.00 512 ALA A O 1
ATOM 3865 N N . CYS A 1 513 ? -5.600 7.681 5.860 1.00 97.56 513 CYS A N 1
ATOM 3866 C CA . CYS A 1 513 ? -4.445 8.362 6.447 1.00 97.56 513 CYS A CA 1
ATOM 3867 C C . CYS A 1 513 ? -4.171 9.722 5.791 1.00 97.56 513 CYS A C 1
ATOM 3869 O O . CYS A 1 513 ? -3.986 10.714 6.498 1.00 97.56 513 CYS A O 1
ATOM 3871 N N . ARG A 1 514 ? -4.183 9.796 4.452 1.00 96.12 514 ARG A N 1
ATOM 3872 C CA . ARG A 1 514 ? -3.927 11.037 3.699 1.00 96.12 514 ARG A CA 1
ATOM 3873 C C . ARG A 1 514 ? -4.933 12.137 4.029 1.00 96.12 514 ARG A C 1
ATOM 3875 O O . ARG A 1 514 ? -4.546 13.292 4.165 1.00 96.12 514 ARG A O 1
ATOM 3882 N N . ASN A 1 515 ? -6.202 11.768 4.188 1.00 96.12 515 ASN A N 1
ATOM 3883 C CA . ASN A 1 515 ? -7.287 12.697 4.504 1.00 96.12 515 ASN A CA 1
ATOM 3884 C C . ASN A 1 515 ? -7.516 12.872 6.016 1.00 96.12 515 ASN A C 1
ATOM 3886 O O . ASN A 1 515 ? -8.534 13.429 6.421 1.00 96.12 515 ASN A O 1
ATOM 3890 N N . TYR A 1 516 ? -6.593 12.384 6.854 1.00 96.56 516 TYR A N 1
ATOM 3891 C CA . TYR A 1 516 ? -6.646 12.494 8.315 1.00 96.56 516 TYR A CA 1
ATOM 3892 C C . TYR A 1 516 ? -7.962 11.979 8.940 1.00 96.56 516 TYR A C 1
ATOM 3894 O O . TYR A 1 516 ? -8.459 12.502 9.940 1.00 96.56 516 TYR A O 1
ATOM 3902 N N . ARG A 1 517 ? -8.545 10.924 8.357 1.00 97.00 517 ARG A N 1
ATOM 3903 C CA . ARG A 1 517 ? -9.791 10.290 8.818 1.00 97.00 517 ARG A CA 1
ATOM 3904 C C . ARG A 1 517 ? -9.488 9.279 9.927 1.00 97.00 517 ARG A C 1
ATOM 3906 O O . ARG A 1 517 ? -9.621 8.077 9.735 1.00 97.00 517 ARG A O 1
ATOM 3913 N N . LEU A 1 518 ? -9.040 9.766 11.085 1.00 97.44 518 LEU A N 1
ATOM 3914 C CA . LEU A 1 518 ? -8.488 8.942 12.175 1.00 97.44 518 LEU A CA 1
ATOM 3915 C C . LEU A 1 518 ? -9.415 7.814 12.667 1.00 97.44 518 LEU A C 1
ATOM 3917 O O . LEU A 1 518 ? -8.945 6.705 12.900 1.00 97.44 518 LEU A O 1
ATOM 3921 N N . GLU A 1 519 ? -10.723 8.067 12.777 1.00 97.50 519 GLU A N 1
ATOM 3922 C CA . GLU A 1 519 ? -11.710 7.029 13.141 1.00 97.50 519 GLU A CA 1
ATOM 3923 C C . GLU A 1 519 ? -11.723 5.892 12.116 1.00 97.50 519 GLU A C 1
ATOM 3925 O O . GLU A 1 519 ? -11.758 4.717 12.470 1.00 97.50 519 GLU A O 1
ATOM 3930 N N . GLU A 1 520 ? -11.653 6.247 10.833 1.00 98.06 520 GLU A N 1
ATOM 3931 C CA . GLU A 1 520 ? -11.622 5.291 9.733 1.00 98.06 520 GLU A CA 1
ATOM 3932 C C . GLU A 1 520 ? -10.325 4.486 9.732 1.00 98.06 520 GLU A C 1
ATOM 3934 O O . GLU A 1 520 ? -10.372 3.267 9.603 1.00 98.06 520 GLU A O 1
ATOM 3939 N N . VAL A 1 521 ? -9.183 5.148 9.946 1.00 98.56 521 VAL A N 1
ATOM 3940 C CA . VAL A 1 521 ? -7.874 4.491 10.086 1.00 98.56 521 VAL A CA 1
ATOM 3941 C C . VAL A 1 521 ? -7.918 3.444 11.198 1.00 98.56 521 VAL A C 1
ATOM 3943 O O . VAL A 1 521 ? -7.565 2.292 10.960 1.00 98.56 521 VAL A O 1
ATOM 3946 N N . ALA A 1 522 ? -8.396 3.815 12.389 1.00 98.38 522 ALA A N 1
ATOM 3947 C CA . ALA A 1 522 ? -8.479 2.902 13.524 1.00 98.38 522 ALA A CA 1
ATOM 3948 C C . ALA A 1 522 ? -9.388 1.698 13.222 1.00 98.38 522 ALA A C 1
ATOM 3950 O O . ALA A 1 522 ? -8.990 0.550 13.413 1.00 98.38 522 ALA A O 1
ATOM 3951 N N . VAL A 1 523 ? -10.583 1.941 12.677 1.00 97.94 523 VAL A N 1
ATOM 3952 C CA . VAL A 1 523 ? -11.528 0.869 12.335 1.00 97.94 523 VAL A CA 1
ATOM 3953 C C . VAL A 1 523 ? -10.952 -0.076 11.272 1.00 97.94 523 VAL A C 1
ATOM 3955 O O . VAL A 1 523 ? -11.053 -1.292 11.427 1.00 97.94 523 VAL A O 1
ATOM 3958 N N . LEU A 1 524 ? -10.305 0.449 10.225 1.00 98.38 524 LEU A N 1
ATOM 3959 C CA . LEU A 1 524 ? -9.652 -0.364 9.193 1.00 98.38 524 LEU A CA 1
ATOM 3960 C C . LEU A 1 524 ? -8.516 -1.223 9.769 1.00 98.38 524 LEU A C 1
ATOM 3962 O O . LEU A 1 524 ? -8.422 -2.396 9.415 1.00 98.38 524 LEU A O 1
ATOM 3966 N N . LEU A 1 525 ? -7.690 -0.672 10.666 1.00 98.06 525 LEU A N 1
ATOM 3967 C CA . LEU A 1 525 ? -6.610 -1.409 11.333 1.00 98.06 525 LEU A CA 1
ATOM 3968 C C . LEU A 1 525 ? -7.144 -2.542 12.215 1.00 98.06 525 LEU A C 1
ATOM 3970 O O . LEU A 1 525 ? -6.640 -3.659 12.132 1.00 98.06 525 LEU A O 1
ATOM 3974 N N . GLY A 1 526 ? -8.195 -2.284 13.000 1.00 96.44 526 GLY A N 1
ATOM 3975 C CA . GLY A 1 526 ? -8.861 -3.323 13.789 1.00 96.44 526 GLY A CA 1
ATOM 3976 C C . GLY A 1 526 ? -9.426 -4.439 12.904 1.00 96.44 526 GLY A C 1
ATOM 3977 O O . GLY A 1 526 ? -9.209 -5.616 13.177 1.00 96.44 526 GLY A O 1
ATOM 3978 N N . GLY A 1 527 ? -10.075 -4.078 11.791 1.00 96.38 527 GLY A N 1
ATOM 3979 C CA . GLY A 1 527 ? -10.580 -5.048 10.818 1.00 96.38 527 GLY A CA 1
ATOM 3980 C C . GLY A 1 527 ? -9.474 -5.878 10.157 1.00 96.38 527 GLY A C 1
ATOM 3981 O O . GLY A 1 527 ? -9.633 -7.082 9.997 1.00 96.38 527 GLY A O 1
ATOM 3982 N N . LEU A 1 528 ? -8.338 -5.267 9.807 1.00 96.62 528 LEU A N 1
ATOM 3983 C CA . LEU A 1 528 ? -7.176 -5.983 9.268 1.00 96.62 528 LEU A CA 1
ATOM 3984 C C . LEU A 1 528 ? -6.575 -6.951 10.294 1.00 96.62 528 LEU A C 1
ATOM 3986 O O . LEU A 1 528 ? -6.287 -8.093 9.945 1.00 96.62 528 LEU A O 1
ATOM 3990 N N . ALA A 1 529 ? -6.438 -6.536 11.555 1.00 95.00 529 ALA A N 1
ATOM 3991 C CA . ALA A 1 529 ? -5.952 -7.406 12.625 1.00 95.00 529 ALA A CA 1
ATOM 3992 C C . ALA A 1 529 ? -6.835 -8.654 12.782 1.00 95.00 529 ALA A C 1
ATOM 3994 O O . ALA A 1 529 ? -6.327 -9.771 12.799 1.00 95.00 529 ALA A O 1
ATOM 3995 N N . LEU A 1 530 ? -8.159 -8.472 12.790 1.00 93.94 530 LEU A N 1
ATOM 3996 C CA . LEU A 1 530 ? -9.133 -9.564 12.879 1.00 93.94 530 LEU A CA 1
ATOM 3997 C C . LEU A 1 530 ? -9.106 -10.523 11.677 1.00 93.94 530 LEU A C 1
ATOM 3999 O O . LEU A 1 530 ? -9.520 -11.667 11.811 1.00 93.94 530 LEU A O 1
ATOM 4003 N N . LEU A 1 531 ? -8.615 -10.082 10.515 1.00 94.19 531 LEU A N 1
ATOM 4004 C CA . LEU A 1 531 ? -8.437 -10.922 9.321 1.00 94.19 531 LEU A CA 1
ATOM 4005 C C . LEU A 1 531 ? -7.063 -11.615 9.282 1.00 94.19 531 LEU A C 1
ATOM 4007 O O . LEU A 1 531 ? -6.697 -12.169 8.248 1.00 94.19 531 LEU A O 1
ATOM 4011 N N . GLY A 1 532 ? -6.278 -11.550 10.364 1.00 93.25 532 GLY A N 1
ATOM 4012 C CA . GLY A 1 532 ? -4.927 -12.118 10.430 1.00 93.25 532 GLY A CA 1
ATOM 4013 C C . GLY A 1 532 ? -3.862 -11.279 9.718 1.00 93.25 532 GLY A C 1
ATOM 4014 O O . GLY A 1 532 ? -2.789 -11.778 9.401 1.00 93.25 532 GLY A O 1
ATOM 4015 N N . TRP A 1 533 ? -4.138 -10.002 9.431 1.00 94.94 533 TRP A N 1
ATOM 4016 C CA . TRP A 1 533 ? -3.213 -9.094 8.735 1.00 94.94 533 TRP A CA 1
ATOM 4017 C C . TRP A 1 533 ? -2.506 -8.127 9.688 1.00 94.94 533 TRP A C 1
ATOM 4019 O O . TRP A 1 533 ? -2.067 -7.062 9.256 1.00 94.94 533 TRP A O 1
ATOM 4029 N N . ALA A 1 534 ? -2.386 -8.467 10.974 1.00 94.31 534 ALA A N 1
ATOM 4030 C CA . ALA A 1 534 ? -1.708 -7.623 11.962 1.00 94.31 534 ALA A CA 1
ATOM 4031 C C . ALA A 1 534 ? -0.253 -7.310 11.551 1.00 94.31 534 ALA A C 1
ATOM 4033 O O . ALA A 1 534 ? 0.155 -6.150 11.561 1.00 94.31 534 ALA A O 1
ATOM 4034 N N . ASP A 1 535 ? 0.481 -8.320 11.077 1.00 93.25 535 ASP A N 1
ATOM 4035 C CA . ASP A 1 535 ? 1.892 -8.187 10.685 1.00 93.25 535 ASP A CA 1
ATOM 4036 C C . ASP A 1 535 ? 2.102 -7.747 9.229 1.00 93.25 535 ASP A C 1
ATOM 4038 O O . ASP A 1 535 ? 3.229 -7.496 8.798 1.00 93.25 535 ASP A O 1
ATOM 4042 N N . HIS A 1 536 ? 1.027 -7.603 8.449 1.00 95.38 536 HIS A N 1
ATOM 4043 C CA . HIS A 1 536 ? 1.133 -7.158 7.064 1.00 95.38 536 HIS A CA 1
ATOM 4044 C C . HIS A 1 536 ? 1.702 -5.729 6.997 1.00 95.38 536 HIS A C 1
ATOM 4046 O O . HIS A 1 536 ? 1.286 -4.849 7.754 1.00 95.38 536 HIS A O 1
ATOM 4052 N N . ARG A 1 537 ? 2.607 -5.448 6.045 1.00 96.88 537 ARG A N 1
ATOM 4053 C CA . ARG A 1 537 ? 3.295 -4.142 5.933 1.00 96.88 537 ARG A CA 1
ATOM 4054 C C . ARG A 1 537 ? 2.342 -2.941 5.912 1.00 96.88 537 ARG A C 1
ATOM 4056 O O . ARG A 1 537 ? 2.591 -1.966 6.608 1.00 96.88 537 ARG A O 1
ATOM 4063 N N . VAL A 1 538 ? 1.228 -3.025 5.176 1.00 97.88 538 VAL A N 1
ATOM 4064 C CA . VAL A 1 538 ? 0.197 -1.961 5.149 1.00 97.88 538 VAL A CA 1
ATOM 4065 C C . VAL A 1 538 ? -0.375 -1.682 6.545 1.00 97.88 538 VAL A C 1
ATOM 4067 O O . VAL A 1 538 ? -0.572 -0.522 6.902 1.00 97.88 538 VAL A O 1
ATOM 4070 N N . THR A 1 539 ? -0.612 -2.726 7.340 1.00 97.38 539 THR A N 1
ATOM 4071 C CA . THR A 1 539 ? -1.134 -2.613 8.707 1.00 97.38 539 THR A CA 1
ATOM 4072 C C . THR A 1 539 ? -0.087 -2.025 9.641 1.00 97.38 539 THR A C 1
ATOM 4074 O O . THR A 1 539 ? -0.404 -1.088 10.367 1.00 97.38 539 THR A O 1
ATOM 4077 N N . ARG A 1 540 ? 1.166 -2.499 9.580 1.00 97.00 540 ARG A N 1
ATOM 4078 C CA . ARG A 1 540 ? 2.261 -1.966 10.409 1.00 97.00 540 ARG A CA 1
ATOM 4079 C C . ARG A 1 540 ? 2.524 -0.486 10.135 1.00 97.00 540 ARG A C 1
ATOM 4081 O O . ARG A 1 540 ? 2.601 0.293 11.078 1.00 97.00 540 ARG A O 1
ATOM 4088 N N . ASP A 1 541 ? 2.546 -0.072 8.870 1.00 98.06 541 ASP A N 1
ATOM 4089 C CA . ASP A 1 541 ? 2.722 1.339 8.502 1.00 98.06 541 ASP A CA 1
ATOM 4090 C C . ASP A 1 541 ? 1.531 2.207 8.938 1.00 98.06 541 ASP A C 1
ATOM 4092 O O . ASP A 1 541 ? 1.695 3.377 9.296 1.00 98.06 541 ASP A O 1
ATOM 4096 N N . GLY A 1 542 ? 0.317 1.648 8.920 1.00 98.25 542 GLY A N 1
ATOM 4097 C CA . GLY A 1 542 ? -0.880 2.326 9.420 1.00 98.25 542 GLY A CA 1
ATOM 4098 C C . GLY A 1 542 ? -0.909 2.449 10.930 1.00 98.25 542 GLY A C 1
ATOM 4099 O O . GLY A 1 542 ? -1.299 3.492 11.452 1.00 98.25 542 GLY A O 1
ATOM 4100 N N . LEU A 1 543 ? -0.446 1.420 11.626 1.00 97.94 543 LEU A N 1
ATOM 4101 C CA . LEU A 1 543 ? -0.285 1.435 13.066 1.00 97.94 543 LEU A CA 1
ATOM 4102 C C . LEU A 1 543 ? 0.811 2.414 13.488 1.00 97.94 543 LEU A C 1
ATOM 4104 O O . LEU A 1 543 ? 0.576 3.214 14.384 1.00 97.94 543 LEU A O 1
ATOM 4108 N N . GLU A 1 544 ? 1.955 2.444 12.805 1.00 97.62 544 GLU A N 1
ATOM 4109 C CA . GLU A 1 544 ? 2.992 3.447 13.054 1.00 97.62 544 GLU A CA 1
ATOM 4110 C C . GLU A 1 544 ? 2.446 4.868 12.837 1.00 97.62 544 GLU A C 1
ATOM 4112 O O . GLU A 1 544 ? 2.660 5.760 13.665 1.00 97.62 544 GLU A O 1
ATOM 4117 N N . PHE A 1 545 ? 1.687 5.090 11.755 1.00 98.00 545 PHE A N 1
ATOM 4118 C CA . PHE A 1 545 ? 0.984 6.355 11.545 1.00 98.00 545 PHE A CA 1
ATOM 4119 C C . PHE A 1 545 ? 0.070 6.690 12.730 1.00 98.00 545 PHE A C 1
ATOM 4121 O O . PHE A 1 545 ? 0.129 7.822 13.215 1.00 98.00 545 PHE A O 1
ATOM 4128 N N . LEU A 1 546 ? -0.734 5.727 13.194 1.00 98.00 546 LEU A N 1
ATOM 4129 C CA . LEU A 1 546 ? -1.682 5.879 14.297 1.00 98.00 546 LEU A CA 1
ATOM 4130 C C . LEU A 1 546 ? -0.975 6.212 15.616 1.00 98.00 546 LEU A C 1
ATOM 4132 O O . LEU A 1 546 ? -1.330 7.198 16.259 1.00 98.00 546 LEU A O 1
ATOM 4136 N N . LEU A 1 547 ? 0.047 5.441 15.995 1.00 97.88 547 LEU A N 1
ATOM 4137 C CA . LEU A 1 547 ? 0.823 5.617 17.227 1.00 97.88 547 LEU A CA 1
ATOM 4138 C C . LEU A 1 547 ? 1.513 6.983 17.268 1.00 97.88 547 LEU A C 1
ATOM 4140 O O . LEU A 1 547 ? 1.488 7.655 18.298 1.00 97.88 547 LEU A O 1
ATOM 4144 N N . ARG A 1 548 ? 2.018 7.470 16.127 1.00 97.44 548 ARG A N 1
ATOM 4145 C CA . ARG A 1 548 ? 2.568 8.833 16.003 1.00 97.44 548 ARG A CA 1
ATOM 4146 C C . ARG A 1 548 ? 1.525 9.944 16.192 1.00 97.44 548 ARG A C 1
ATOM 4148 O O . ARG A 1 548 ? 1.910 11.104 16.323 1.00 97.44 548 ARG A O 1
ATOM 4155 N N . GLN A 1 549 ? 0.227 9.624 16.204 1.00 97.75 549 GLN A N 1
ATOM 4156 C CA . GLN A 1 549 ? -0.833 10.579 16.545 1.00 97.75 549 GLN A CA 1
ATOM 4157 C C . GLN A 1 549 ? -1.124 10.644 18.050 1.00 97.75 549 GLN A C 1
ATOM 4159 O O . GLN A 1 549 ? -1.947 11.467 18.457 1.00 97.75 549 GLN A O 1
ATOM 4164 N N . GLN A 1 550 ? -0.513 9.791 18.878 1.00 98.31 550 GLN A N 1
ATOM 4165 C CA . GLN A 1 550 ? -0.759 9.804 20.314 1.00 98.31 550 GLN A CA 1
ATOM 4166 C C . GLN A 1 550 ? -0.023 10.970 20.984 1.00 98.31 550 GLN A C 1
ATOM 4168 O O . GLN A 1 550 ? 1.184 11.151 20.825 1.00 98.31 550 GLN A O 1
ATOM 4173 N N . SER A 1 551 ? -0.748 11.760 21.771 1.00 97.69 551 SER A N 1
ATOM 4174 C CA . SER A 1 551 ? -0.146 12.793 22.611 1.00 97.69 551 SER A CA 1
ATOM 4175 C C . SER A 1 551 ? 0.546 12.168 23.833 1.00 97.69 551 SER A C 1
ATOM 4177 O O . SER A 1 551 ? 0.191 11.060 24.245 1.00 97.69 551 SER A O 1
ATOM 4179 N N . PRO A 1 552 ? 1.462 12.893 24.502 1.00 97.06 552 PRO A N 1
ATOM 4180 C CA . PRO A 1 552 ? 2.032 12.440 25.772 1.00 97.06 552 PRO A CA 1
ATOM 4181 C C . PRO A 1 552 ? 0.985 12.142 26.859 1.00 97.06 552 PRO A C 1
ATOM 4183 O O . PRO A 1 552 ? 1.243 11.336 27.745 1.00 97.06 552 PRO A O 1
ATOM 4186 N N . ALA A 1 553 ? -0.199 12.764 26.782 1.00 96.75 553 ALA A N 1
ATOM 4187 C CA . ALA A 1 553 ? -1.309 12.535 27.706 1.00 96.75 553 ALA A CA 1
ATOM 4188 C C . ALA A 1 553 ? -2.171 11.310 27.342 1.00 96.75 553 ALA A C 1
ATOM 4190 O O . ALA A 1 553 ? -3.101 10.998 28.071 1.00 96.75 553 ALA A O 1
ATOM 4191 N N . GLY A 1 554 ? -1.906 10.632 26.219 1.00 97.94 554 GLY A N 1
ATOM 4192 C CA . GLY A 1 554 ? -2.578 9.387 25.823 1.00 97.94 554 GLY A CA 1
ATOM 4193 C C . GLY A 1 554 ? -3.699 9.531 24.790 1.00 97.94 554 GLY A C 1
ATOM 4194 O O . GLY A 1 554 ? -4.056 8.549 24.143 1.00 97.94 554 GLY A O 1
ATOM 4195 N N . SER A 1 555 ? -4.213 10.739 24.567 1.00 98.00 555 SER A N 1
ATOM 4196 C CA . SER A 1 555 ? -5.216 11.021 23.531 1.00 98.00 555 SER A CA 1
ATOM 4197 C C . SER A 1 555 ? -4.671 10.860 22.108 1.00 98.00 555 SER A C 1
ATOM 4199 O O . SER A 1 555 ? -3.510 11.201 21.879 1.00 98.00 555 SER A O 1
ATOM 4201 N N . PHE A 1 556 ? -5.518 10.543 21.131 1.00 98.31 556 PHE A N 1
ATOM 4202 C CA . PHE A 1 556 ? -5.132 10.489 19.716 1.00 98.31 556 PHE A CA 1
ATOM 4203 C C . PHE A 1 556 ? -5.613 11.688 18.889 1.00 98.31 556 PHE A C 1
ATOM 4205 O O . PHE A 1 556 ? -6.763 12.120 18.992 1.00 98.31 556 PHE A O 1
ATOM 4212 N N . GLY A 1 557 ? -4.727 12.146 18.001 1.00 96.31 557 GLY A N 1
ATOM 4213 C CA . GLY A 1 557 ? -4.998 13.074 16.907 1.00 96.31 557 GLY A CA 1
ATOM 4214 C C . GLY A 1 557 ? -4.721 14.550 17.198 1.00 96.31 557 GLY A C 1
ATOM 4215 O O . GLY A 1 557 ? -4.727 15.011 18.337 1.00 96.31 557 GLY A O 1
ATOM 4216 N N . PHE A 1 558 ? -4.513 15.303 16.118 1.00 93.00 558 PHE A N 1
ATOM 4217 C CA . PHE A 1 558 ? -4.240 16.739 16.100 1.00 93.00 558 PHE A CA 1
ATOM 4218 C C . PHE A 1 558 ? -5.331 17.444 15.295 1.00 93.00 558 PHE A C 1
ATOM 4220 O O . PHE A 1 558 ? -5.268 17.561 14.074 1.00 93.00 558 PHE A O 1
ATOM 4227 N N . THR A 1 559 ? -6.389 17.873 15.975 1.00 86.00 559 THR A N 1
ATOM 4228 C CA . THR A 1 559 ? -7.535 18.503 15.312 1.00 86.00 559 THR A CA 1
ATOM 4229 C C . THR A 1 559 ? -7.255 19.965 14.971 1.00 86.00 559 THR A C 1
ATOM 4231 O O . THR A 1 559 ? -6.921 20.769 15.842 1.00 86.00 559 THR A O 1
ATOM 4234 N N . ALA A 1 560 ? -7.437 20.317 13.698 1.00 88.12 560 ALA A N 1
ATOM 4235 C CA . ALA A 1 560 ? -7.326 21.680 13.180 1.00 88.12 560 ALA A CA 1
ATOM 4236 C C . ALA A 1 560 ? -8.640 22.473 13.345 1.00 88.12 560 ALA A C 1
ATOM 4238 O O . ALA A 1 560 ? -9.057 23.190 12.440 1.00 88.12 560 ALA A O 1
ATOM 4239 N N . ARG A 1 561 ? -9.340 22.293 14.473 1.00 89.31 561 ARG A N 1
ATOM 4240 C CA . ARG A 1 561 ? -10.570 23.033 14.799 1.00 89.31 561 ARG A CA 1
ATOM 4241 C C . ARG A 1 561 ? -10.278 24.167 15.766 1.00 89.31 561 ARG A C 1
ATOM 4243 O O . ARG A 1 561 ? -9.623 23.943 16.787 1.00 89.31 561 ARG A O 1
ATOM 4250 N N . ASP A 1 562 ? -10.820 25.346 15.479 1.00 93.00 562 ASP A N 1
ATOM 4251 C CA . ASP A 1 562 ? -10.639 26.536 16.314 1.00 93.00 562 ASP A CA 1
ATOM 4252 C C . ASP A 1 562 ? -11.414 26.445 17.634 1.00 93.00 562 ASP A C 1
ATOM 4254 O O . ASP A 1 562 ? -10.870 26.816 18.674 1.00 93.00 562 ASP A O 1
ATOM 4258 N N . ASP A 1 563 ? -12.629 25.883 17.619 1.00 96.19 563 ASP A N 1
ATOM 4259 C CA . ASP A 1 563 ? -13.444 25.698 18.824 1.00 96.19 563 ASP A CA 1
ATOM 4260 C C . ASP A 1 563 ? -12.852 24.608 19.747 1.00 96.19 563 ASP A C 1
ATOM 4262 O O . ASP A 1 563 ? -12.767 23.437 19.347 1.00 96.19 563 ASP A O 1
ATOM 4266 N N . PRO A 1 564 ? -12.469 24.948 20.997 1.00 94.38 564 PRO A N 1
ATOM 4267 C CA . PRO A 1 564 ? -11.987 23.982 21.979 1.00 94.38 564 PRO A CA 1
ATOM 4268 C C . PRO A 1 564 ? -12.965 22.837 22.275 1.00 94.38 564 PRO A C 1
ATOM 4270 O O . PRO A 1 564 ? -12.512 21.718 22.526 1.00 94.38 564 PRO A O 1
ATOM 4273 N N . GLN A 1 565 ? -14.281 23.082 22.252 1.00 93.38 565 GLN A N 1
ATOM 4274 C CA . GLN A 1 565 ? -15.281 22.054 22.560 1.00 93.38 565 GLN A CA 1
ATOM 4275 C C . GLN A 1 565 ? -15.366 21.016 21.445 1.00 93.38 565 GLN A C 1
ATOM 4277 O O . GLN A 1 565 ? -15.260 19.813 21.704 1.00 93.38 565 GLN A O 1
ATOM 4282 N N . GLU A 1 566 ? -15.466 21.470 20.196 1.00 94.62 566 GLU A N 1
ATOM 4283 C CA . GLU A 1 566 ? -15.426 20.580 19.039 1.00 94.62 566 GLU A CA 1
ATOM 4284 C C . GLU A 1 566 ? -14.105 19.813 18.949 1.00 94.62 566 GLU A C 1
ATOM 4286 O O . GLU A 1 566 ? -14.090 18.629 18.601 1.00 94.62 566 GLU A O 1
ATOM 4291 N N . ARG A 1 567 ? -12.989 20.469 19.289 1.00 94.69 567 ARG A N 1
ATOM 4292 C CA . ARG A 1 567 ? -11.669 19.837 19.356 1.00 94.69 567 ARG A CA 1
ATOM 4293 C C . ARG A 1 567 ? -11.633 18.720 20.397 1.00 94.69 567 ARG A C 1
ATOM 4295 O O . ARG A 1 567 ? -11.229 17.610 20.059 1.00 94.69 567 ARG A O 1
ATOM 4302 N N . ALA A 1 568 ? -12.112 18.973 21.613 1.00 94.38 568 ALA A N 1
ATOM 4303 C CA . ALA A 1 568 ? -12.177 17.960 22.664 1.00 94.38 568 ALA A CA 1
ATOM 4304 C C . ALA A 1 568 ? -13.111 16.792 22.294 1.00 94.38 568 ALA A C 1
ATOM 4306 O O . ALA A 1 568 ? -12.766 15.633 22.524 1.00 94.38 568 ALA A O 1
ATOM 4307 N N . SER A 1 569 ? -14.263 17.078 21.680 1.00 95.12 569 SER A N 1
ATOM 4308 C CA . SER A 1 569 ? -15.212 16.055 21.217 1.00 95.12 569 SER A CA 1
ATOM 4309 C C . SER A 1 569 ? -14.624 15.186 20.095 1.00 95.12 569 SER A C 1
ATOM 4311 O O . SER A 1 569 ? -14.724 13.959 20.132 1.00 95.12 569 SER A O 1
ATOM 4313 N N . ALA A 1 570 ? -13.939 15.790 19.117 1.00 95.50 570 ALA A N 1
ATOM 4314 C CA . ALA A 1 570 ? -13.235 15.050 18.068 1.00 95.50 570 ALA A CA 1
ATOM 4315 C C . ALA A 1 570 ? -12.131 14.152 18.650 1.00 95.50 570 ALA A C 1
ATOM 4317 O O . ALA A 1 570 ? -12.084 12.962 18.355 1.00 95.50 570 ALA A O 1
ATOM 4318 N N . GLN A 1 571 ? -11.297 14.697 19.538 1.00 96.81 571 GLN A N 1
ATOM 4319 C CA . GLN A 1 571 ? -10.204 13.967 20.182 1.00 96.81 571 GLN A CA 1
ATOM 4320 C C . GLN A 1 571 ? -10.711 12.793 21.034 1.00 96.81 571 GLN A C 1
ATOM 4322 O O . GLN A 1 571 ? -10.101 11.722 21.021 1.00 96.81 571 GLN A O 1
ATOM 4327 N N . ARG A 1 572 ? -11.860 12.943 21.712 1.00 97.31 572 ARG A N 1
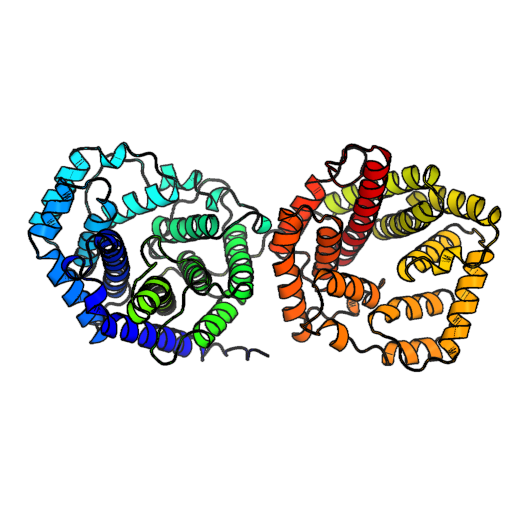ATOM 4328 C CA . ARG A 1 572 ? -12.538 11.831 22.398 1.00 97.31 572 ARG A CA 1
ATOM 4329 C C . ARG A 1 572 ? -12.927 10.720 21.429 1.00 97.31 572 ARG A C 1
ATOM 4331 O O . ARG A 1 572 ? -12.520 9.582 21.643 1.00 97.31 572 ARG A O 1
ATOM 4338 N N . ARG A 1 573 ? -13.650 11.039 20.351 1.00 97.12 573 ARG A N 1
ATOM 4339 C CA . ARG A 1 573 ? -14.106 10.041 19.361 1.00 97.12 573 ARG A CA 1
ATOM 4340 C C . ARG A 1 573 ? -12.954 9.320 18.663 1.00 97.12 573 ARG A C 1
ATOM 4342 O O . ARG A 1 573 ? -12.998 8.102 18.474 1.00 97.12 573 ARG A O 1
ATOM 4349 N N . TRP A 1 574 ? -11.889 10.050 18.340 1.00 97.88 574 TRP A N 1
ATOM 4350 C CA . TRP A 1 574 ? -10.669 9.469 17.784 1.00 97.88 574 TRP A CA 1
ATOM 4351 C C . TRP A 1 574 ? -10.009 8.520 18.775 1.00 97.88 574 TRP A C 1
ATOM 4353 O O . TRP A 1 574 ? -9.726 7.379 18.420 1.00 97.88 574 TRP A O 1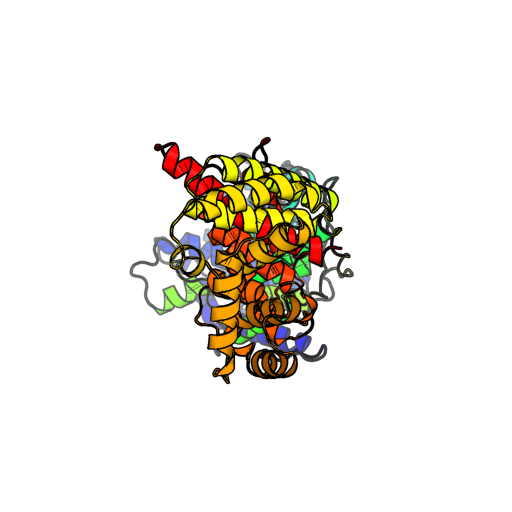
ATOM 4363 N N . THR A 1 575 ? -9.837 8.947 20.028 1.00 98.56 575 THR A N 1
ATOM 4364 C CA . THR A 1 575 ? -9.226 8.116 21.076 1.00 98.56 575 THR A CA 1
ATOM 4365 C C . THR A 1 575 ? -10.055 6.863 21.359 1.00 98.56 575 THR A C 1
ATOM 4367 O O . THR A 1 575 ? -9.485 5.782 21.439 1.00 98.56 575 THR A O 1
ATOM 4370 N N . GLN A 1 576 ? -11.388 6.969 21.417 1.00 98.25 576 GLN A N 1
ATOM 4371 C CA . GLN A 1 576 ? -12.296 5.820 21.544 1.00 98.25 576 GLN A CA 1
ATOM 4372 C C . GLN A 1 576 ? -12.061 4.796 20.424 1.00 98.25 576 GLN A C 1
ATOM 4374 O O . GLN A 1 576 ? -11.840 3.617 20.697 1.00 98.25 576 GLN A O 1
ATOM 4379 N N . SER A 1 577 ? -12.045 5.255 19.167 1.00 97.75 577 SER A N 1
ATOM 4380 C CA . SER A 1 577 ? -11.824 4.388 18.002 1.00 97.75 577 SER A CA 1
ATOM 4381 C C . SER A 1 577 ? -10.439 3.730 18.037 1.00 97.75 577 SER A C 1
ATOM 4383 O O . SER A 1 577 ? -10.315 2.540 17.750 1.00 97.75 577 SER A O 1
ATOM 4385 N N . CYS A 1 578 ? -9.404 4.481 18.429 1.00 98.38 578 CYS A N 1
ATOM 4386 C CA . CYS A 1 578 ? -8.036 3.974 18.555 1.00 98.38 578 CYS A CA 1
ATOM 4387 C C . CYS A 1 578 ? -7.916 2.918 19.656 1.00 98.38 578 CYS A C 1
ATOM 4389 O O . CYS A 1 578 ? -7.283 1.895 19.430 1.00 98.38 578 CYS A O 1
ATOM 4391 N N . VAL A 1 579 ? -8.545 3.128 20.816 1.00 98.44 579 VAL A N 1
ATOM 4392 C CA . VAL A 1 579 ? -8.551 2.148 21.913 1.00 98.44 579 VAL A CA 1
ATOM 4393 C C . VAL A 1 579 ? -9.194 0.841 21.463 1.00 98.44 579 VAL A C 1
ATOM 4395 O O . VAL A 1 579 ? -8.595 -0.211 21.651 1.00 98.44 579 VAL A O 1
ATOM 4398 N N . VAL A 1 580 ? -10.341 0.894 20.777 1.00 96.69 580 VAL A N 1
ATOM 4399 C CA . VAL A 1 580 ? -10.980 -0.312 20.221 1.00 96.69 580 VAL A CA 1
ATOM 4400 C C . VAL A 1 580 ? -10.050 -1.048 19.250 1.00 96.69 580 VAL A C 1
ATOM 4402 O O . VAL A 1 580 ? -9.877 -2.260 19.364 1.00 96.69 580 VAL A O 1
ATOM 4405 N N . ALA A 1 581 ? -9.426 -0.329 18.314 1.00 96.81 581 ALA A N 1
ATOM 4406 C CA . ALA A 1 581 ? -8.518 -0.923 17.333 1.00 96.81 581 ALA A CA 1
ATOM 4407 C C . ALA A 1 581 ? -7.271 -1.549 17.980 1.00 96.81 581 ALA A C 1
ATOM 4409 O O . ALA A 1 581 ? -6.901 -2.677 17.652 1.00 96.81 581 ALA A O 1
ATOM 4410 N N . LEU A 1 582 ? -6.648 -0.836 18.922 1.00 97.62 582 LEU A N 1
ATOM 4411 C CA . LEU A 1 582 ? -5.475 -1.303 19.659 1.00 97.62 582 LEU A CA 1
ATOM 4412 C C . LEU A 1 582 ? -5.802 -2.512 20.540 1.00 97.62 582 LEU A C 1
ATOM 4414 O O . LEU A 1 582 ? -4.995 -3.431 20.605 1.00 97.62 582 LEU A O 1
ATOM 4418 N N . SER A 1 583 ? -6.988 -2.572 21.153 1.00 96.38 583 SER A N 1
ATOM 4419 C CA . SER A 1 583 ? -7.433 -3.757 21.897 1.00 96.38 583 SER A CA 1
ATOM 4420 C C . SER A 1 583 ? -7.488 -5.007 21.019 1.00 96.38 583 SER A C 1
ATOM 4422 O O . SER A 1 583 ? -7.038 -6.068 21.451 1.00 96.38 583 SER A O 1
ATOM 4424 N N . HIS A 1 584 ? -7.989 -4.896 19.783 1.00 94.38 584 HIS A N 1
ATOM 4425 C CA . HIS A 1 584 ? -7.979 -6.016 18.836 1.00 94.38 584 HIS A CA 1
ATOM 4426 C C . HIS A 1 584 ? -6.554 -6.430 18.460 1.00 94.38 584 HIS A C 1
ATOM 4428 O O . HIS A 1 584 ? -6.246 -7.617 18.472 1.00 94.38 584 HIS A O 1
ATOM 4434 N N . LEU A 1 585 ? -5.672 -5.465 18.183 1.00 95.00 585 LEU A N 1
ATOM 4435 C CA . LEU A 1 585 ? -4.267 -5.736 17.865 1.00 95.00 585 LEU A CA 1
ATOM 4436 C C . LEU A 1 585 ? -3.533 -6.429 19.022 1.00 95.00 585 LEU A C 1
ATOM 4438 O O . LEU A 1 585 ? -2.890 -7.448 18.796 1.00 95.00 585 LEU A O 1
ATOM 4442 N N . VAL A 1 586 ? -3.667 -5.939 20.258 1.00 95.44 586 VAL A N 1
ATOM 4443 C CA . VAL A 1 586 ? -3.061 -6.563 21.453 1.00 95.44 586 VAL A CA 1
ATOM 4444 C C . VAL A 1 586 ? -3.594 -7.982 21.668 1.00 95.44 586 VAL A C 1
ATOM 4446 O O . VAL A 1 586 ? -2.825 -8.883 21.980 1.00 95.44 586 VAL A O 1
ATOM 4449 N N . THR A 1 587 ? -4.893 -8.199 21.447 1.00 92.56 587 THR A N 1
ATOM 4450 C CA . THR A 1 587 ? -5.521 -9.517 21.637 1.00 92.56 587 THR A CA 1
ATOM 4451 C C . THR A 1 587 ? -5.085 -10.532 20.578 1.00 92.56 587 THR A C 1
ATOM 4453 O O . THR A 1 587 ? -4.940 -11.704 20.893 1.00 92.56 587 THR A O 1
ATOM 4456 N N . VAL A 1 588 ? -4.891 -10.111 19.323 1.00 90.31 588 VAL A N 1
ATOM 4457 C CA . VAL A 1 588 ? -4.499 -11.012 18.219 1.00 90.31 588 VAL A CA 1
ATOM 4458 C C . VAL A 1 588 ? -2.989 -11.273 18.189 1.00 90.31 588 VAL A C 1
ATOM 4460 O O . VAL A 1 588 ? -2.560 -12.320 17.718 1.00 90.31 588 VAL A O 1
ATOM 4463 N N . THR A 1 589 ? -2.176 -10.336 18.682 1.00 87.44 589 THR A N 1
ATOM 4464 C CA . THR A 1 589 ? -0.707 -10.482 18.747 1.00 87.44 589 THR A CA 1
ATOM 4465 C C . THR A 1 589 ? -0.221 -11.248 19.981 1.00 87.44 589 THR A C 1
ATOM 4467 O O . THR A 1 589 ? 0.985 -11.462 20.127 1.00 87.44 589 THR A O 1
ATOM 4470 N N . GLY A 1 590 ? -1.130 -11.635 20.881 1.00 80.94 590 GLY A N 1
ATOM 4471 C CA . GLY A 1 590 ? -0.819 -12.314 22.135 1.00 80.94 590 GLY A CA 1
ATOM 4472 C C . GLY A 1 590 ? -1.223 -13.768 22.167 1.00 80.94 590 GLY A C 1
ATOM 4473 O O . GLY A 1 590 ? -0.416 -14.541 22.731 1.00 80.94 590 GLY A O 1
#

Radius of gyration: 29.73 Å; chains: 1; bounding box: 74×52×80 Å

Organism: NCBI:txid1544741